Protein AF-0000000075262903 (afdb_homodimer)

Organism: NCBI:txid747725

InterPro domains:
  IPR012349 FMN-binding split barrel [G3DSA:2.30.110.10] (31-200)
  IPR055343 CREG-like, beta-barrel [PF13883] (30-196)

pLDDT: mean 86.08, std 22.13, range [27.5, 99.0]

Sequence (414 aa):
MKSLFFCILCHLLVAIAWCKNDQAHTLQSIEAAAKLTRKIVSDAGRGHILTLMDESVSKEFSGFPFGIMEYYSDKCTPNGNLLLFMSDLQMSARNMHKDSEKVAFTITALHDYNPGWNNHSTPVQQPRFTMFGRIERVPESKTEMAMDCFTKTHAEARPWKSFHDFNFYEFHVKGIYYVGGFGGLNYIGWIPLDLYQTAGFGRLVEQMKSLFFCILCHLLVAIAWCKNDQAHTLQSIEAAAKLTRKIVSDAGRGHILTLMDESVSKEFSGFPFGIMEYYSDKCTPNGNLLLFMSDLQMSARNMHKDSEKVAFTITALHDYNPGWNNHSTPVQQPRFTMFGRIERVPESKTEMAMDCFTKTHAEARPWKSFHDFNFYEFHVKGIYYVGGFGGLNYIGWIPLDLYQTAGFGRLVEQ

Foldseek 3Di:
DPPPPPPPPPPPPPPPPPPPPPPQPAVADLLNQLLVVLVQLQPPQKFKKKFAQPCVNPVVRGGPIDIDMFGWFCQPPLQSKTKGKDFCPDRSNVRCVVPQFWMKTKGFRPDDPDQDPVSDDDSLQAKIKMFTGGKDFDDPVCQVVSLVRSCVSPVVCNVVVVPPRITMMITDTDWMFMDGHDPSHDDGGIRDSVSNRCSSVVVVVVD/DPPPPPPPPPPPPPPPPPPPPPPLPAVADLLNQLLVVLVQLQPPQKFKKKFAQPCVNPVVRGGPIDIDMFGWFCQPPLQSKTKGKDFCPDRSNVRCVVPQFWMKTKGFRPDDPDQDPVRDDDSLQAKIKMFTGGKDFDDPVCQVVSLVRSCVSPVVCNVVVVPPRITMMITDTDWMFMDGHDPSHDDGGIRDSVSNRCSSVVVVVVD

Nearest PDB structures (foldseek):
  5bnc-assembly1_B  TM=9.104E-01  e=1.486E-12  Mycolicibacterium smegmatis MC2 155
  2arz-assembly1_A  TM=8.753E-01  e=5.102E-13  Pseudomonas aeruginosa PAO1
  1xhn-assembly2_C  TM=8.381E-01  e=2.967E-12  Homo sapiens
  2arz-assembly1_B  TM=9.063E-01  e=2.680E-11  Pseudomonas aeruginosa PAO1
  3dnh-assembly1_A  TM=8.665E-01  e=8.850E-11  Agrobacterium fabrum str. C58

Solvent-accessible surface area (backbone atoms only — not comparable to full-atom values): 22765 Å² total; per-residue (Å²): 138,85,80,75,79,76,76,77,75,76,77,78,76,75,75,74,74,74,73,71,74,75,63,76,78,31,73,37,47,71,65,58,49,24,34,49,50,47,50,44,57,67,72,55,41,46,34,26,43,23,17,41,35,35,53,93,80,33,69,90,48,42,70,22,31,39,44,44,79,42,62,34,20,50,76,80,27,75,59,65,28,36,38,32,75,43,41,60,82,38,69,60,45,51,19,27,73,76,40,32,71,41,28,20,40,24,38,64,54,86,59,86,82,50,77,36,96,78,72,64,63,55,78,73,42,26,43,34,33,28,34,34,24,30,52,43,75,52,54,77,92,47,43,68,62,50,49,56,34,36,32,73,70,40,58,85,52,61,71,50,72,77,40,86,53,46,45,47,30,37,36,44,72,65,38,35,46,37,36,38,29,56,72,66,59,21,41,65,44,75,48,58,53,69,53,41,32,54,39,45,55,61,60,61,69,72,100,133,86,75,80,80,77,78,78,76,77,78,77,76,76,76,74,72,74,73,71,75,77,63,74,79,30,73,38,48,72,66,56,49,25,37,48,49,46,50,44,56,68,71,54,39,48,33,26,44,23,18,40,35,34,54,92,80,35,67,91,49,42,71,22,32,40,44,45,78,40,64,34,20,52,76,80,27,76,59,64,28,36,38,32,76,44,41,58,82,38,67,62,45,51,19,28,73,75,40,34,71,41,28,20,39,23,39,63,56,88,62,87,80,48,76,36,95,79,72,63,64,54,78,74,42,25,42,33,33,28,34,32,24,30,51,42,75,51,56,76,92,46,44,69,62,49,49,55,34,36,32,72,68,39,58,86,51,60,71,49,73,78,40,86,52,47,44,46,31,38,37,45,71,65,40,34,45,38,36,37,29,54,72,65,59,21,40,68,45,74,48,58,53,69,54,40,30,54,38,47,57,61,60,61,69,72,97

Structure (mmCIF, N/CA/C/O backbone):
data_AF-0000000075262903-model_v1
#
loop_
_entity.id
_entity.type
_entity.pdbx_description
1 polymer 'CREG-like beta-barrel domain-containing protein'
#
loop_
_atom_site.group_PDB
_atom_site.id
_atom_site.type_symbol
_atom_site.label_atom_id
_atom_site.label_alt_id
_atom_site.label_comp_id
_atom_site.label_asym_id
_atom_site.label_entity_id
_atom_site.label_seq_id
_atom_site.pdbx_PDB_ins_code
_atom_site.Cartn_x
_atom_site.Cartn_y
_atom_site.Cartn_z
_atom_site.occupancy
_atom_site.B_iso_or_equiv
_atom_site.auth_seq_id
_atom_site.auth_comp_id
_atom_site.auth_asym_id
_atom_site.auth_atom_id
_atom_site.pdbx_PDB_model_num
ATOM 1 N N . MET A 1 1 ? -82.125 -0.453 -24.656 1 29.48 1 MET A N 1
ATOM 2 C CA . MET A 1 1 ? -80.812 -0.979 -24.969 1 29.48 1 MET A CA 1
ATOM 3 C C . MET A 1 1 ? -79.75 -0.294 -24.125 1 29.48 1 MET A C 1
ATOM 5 O O . MET A 1 1 ? -79.5 0.897 -24.297 1 29.48 1 MET A O 1
ATOM 9 N N . LYS A 1 2 ? -79.75 -0.652 -22.703 1 31.33 2 LYS A N 1
ATOM 10 C CA . LYS A 1 2 ? -79 -0.348 -21.5 1 31.33 2 LYS A CA 1
ATOM 11 C C . LYS A 1 2 ? -77.5 -0.664 -21.703 1 31.33 2 LYS A C 1
ATOM 13 O O . LYS A 1 2 ? -77.125 -1.822 -21.906 1 31.33 2 LYS A O 1
ATOM 18 N N . SER A 1 3 ? -76.75 0.171 -22.484 1 32.91 3 SER A N 1
ATOM 19 C CA . SER A 1 3 ? -75.312 0.147 -22.719 1 32.91 3 SER A CA 1
ATOM 20 C C . SER A 1 3 ? -74.562 0.141 -21.406 1 32.91 3 SER A C 1
ATOM 22 O O . SER A 1 3 ? -74.625 1.104 -20.641 1 32.91 3 SER A O 1
ATOM 24 N N . LEU A 1 4 ? -74.562 -0.992 -20.625 1 36.81 4 LEU A N 1
ATOM 25 C CA . LEU A 1 4 ? -73.812 -1.218 -19.406 1 36.81 4 LEU A CA 1
ATOM 26 C C . LEU A 1 4 ? -72.312 -1.029 -19.672 1 36.81 4 LEU A C 1
ATOM 28 O O . LEU A 1 4 ? -71.75 -1.665 -20.562 1 36.81 4 LEU A O 1
ATOM 32 N N . PHE A 1 5 ? -71.75 0.192 -19.453 1 35.88 5 PHE A N 1
ATOM 33 C CA . PHE A 1 5 ? -70.375 0.631 -19.438 1 35.88 5 PHE A CA 1
ATOM 34 C C . PHE A 1 5 ? -69.562 -0.211 -18.469 1 35.88 5 PHE A C 1
ATOM 36 O O . PHE A 1 5 ? -69.812 -0.212 -17.266 1 35.88 5 PHE A O 1
ATOM 43 N N . PHE A 1 6 ? -69.188 -1.488 -18.797 1 35.41 6 PHE A N 1
ATOM 44 C CA . PHE A 1 6 ? -68.25 -2.299 -18.016 1 35.41 6 PHE A CA 1
ATOM 45 C C . PHE A 1 6 ? -66.938 -1.593 -17.859 1 35.41 6 PHE A C 1
ATOM 47 O O . PHE A 1 6 ? -66.25 -1.292 -18.844 1 35.41 6 PHE A O 1
ATOM 54 N N . CYS A 1 7 ? -66.75 -0.661 -16.891 1 29.78 7 CYS A N 1
ATOM 55 C CA . CYS A 1 7 ? -65.5 -0.083 -16.484 1 29.78 7 CYS A CA 1
ATOM 56 C C . CYS A 1 7 ? -64.5 -1.173 -16.109 1 29.78 7 CYS A C 1
ATOM 58 O O . CYS A 1 7 ? -64.75 -1.945 -15.172 1 29.78 7 CYS A O 1
ATOM 60 N N . ILE A 1 8 ? -63.812 -1.767 -17.094 1 34.28 8 ILE A N 1
ATOM 61 C CA . ILE A 1 8 ? -62.688 -2.674 -16.891 1 34.28 8 ILE A CA 1
ATOM 62 C C . ILE A 1 8 ? -61.656 -2.004 -15.992 1 34.28 8 ILE A C 1
ATOM 64 O O . ILE A 1 8 ? -61.062 -0.979 -16.359 1 34.28 8 ILE A O 1
ATOM 68 N N . LEU A 1 9 ? -61.844 -1.936 -14.641 1 31.59 9 LEU A N 1
ATOM 69 C CA . LEU A 1 9 ? -60.812 -1.58 -13.664 1 31.59 9 LEU A CA 1
ATOM 70 C C . LEU A 1 9 ? -59.562 -2.428 -13.859 1 31.59 9 LEU A C 1
ATOM 72 O O . LEU A 1 9 ? -59.594 -3.646 -13.68 1 31.59 9 LEU A O 1
ATOM 76 N N . CYS A 1 10 ? -58.688 -2.115 -14.805 1 32.22 10 CYS A N 1
ATOM 77 C CA . CYS A 1 10 ? -57.344 -2.709 -14.93 1 32.22 10 CYS A CA 1
ATOM 78 C C . CYS A 1 10 ? -56.562 -2.592 -13.617 1 32.22 10 CYS A C 1
ATOM 80 O O . CYS A 1 10 ? -56.312 -1.484 -13.148 1 32.22 10 CYS A O 1
ATOM 82 N N . HIS A 1 11 ? -56.812 -3.469 -12.68 1 35.97 11 HIS A N 1
ATOM 83 C CA . HIS A 1 11 ? -55.938 -3.619 -11.531 1 35.97 11 HIS A CA 1
ATOM 84 C C . HIS A 1 11 ? -54.5 -3.723 -11.961 1 35.97 11 HIS A C 1
ATOM 86 O O . HIS A 1 11 ? -54.125 -4.633 -12.703 1 35.97 11 HIS A O 1
ATOM 92 N N . LEU A 1 12 ? -53.781 -2.578 -12.141 1 35.41 12 LEU A N 1
ATOM 93 C CA . LEU A 1 12 ? -52.344 -2.49 -12.242 1 35.41 12 LEU A CA 1
ATOM 94 C C . LEU A 1 12 ? -51.656 -3.24 -11.094 1 35.41 12 LEU A C 1
ATOM 96 O O . LEU A 1 12 ? -51.75 -2.824 -9.938 1 35.41 12 LEU A O 1
ATOM 100 N N . LEU A 1 13 ? -51.594 -4.547 -11.125 1 36 13 LEU A N 1
ATOM 101 C CA . LEU A 1 13 ? -50.719 -5.293 -10.219 1 36 13 LEU A CA 1
ATOM 102 C C . LEU A 1 13 ? -49.281 -4.793 -10.312 1 36 13 LEU A C 1
ATOM 104 O O . LEU A 1 13 ? -48.656 -4.91 -11.359 1 36 13 LEU A O 1
ATOM 108 N N . VAL A 1 14 ? -48.938 -3.703 -9.633 1 36.94 14 VAL A N 1
ATOM 109 C CA . VAL A 1 14 ? -47.562 -3.297 -9.406 1 36.94 14 VAL A CA 1
ATOM 110 C C . VAL A 1 14 ? -46.781 -4.457 -8.797 1 36.94 14 VAL A C 1
ATOM 112 O O . VAL A 1 14 ? -47.062 -4.879 -7.676 1 36.94 14 VAL A O 1
ATOM 115 N N . ALA A 1 15 ? -46.281 -5.41 -9.562 1 34.62 15 ALA A N 1
ATOM 116 C CA . ALA A 1 15 ? -45.25 -6.332 -9.102 1 34.62 15 ALA A CA 1
ATOM 117 C C . ALA A 1 15 ? -44.094 -5.574 -8.461 1 34.62 15 ALA A C 1
ATOM 119 O O . ALA A 1 15 ? -43.375 -4.836 -9.133 1 34.62 15 ALA A O 1
ATOM 120 N N . ILE A 1 16 ? -44.188 -5.191 -7.23 1 33.03 16 ILE A N 1
ATOM 121 C CA . ILE A 1 16 ? -43 -4.812 -6.492 1 33.03 16 ILE A CA 1
ATOM 122 C C . ILE A 1 16 ? -41.938 -5.914 -6.625 1 33.03 16 ILE A C 1
ATOM 124 O O . ILE A 1 16 ? -42.125 -7.027 -6.137 1 33.03 16 ILE A O 1
ATOM 128 N N . ALA A 1 17 ? -41.219 -5.969 -7.668 1 31.09 17 ALA A N 1
ATOM 129 C CA . ALA A 1 17 ? -39.969 -6.691 -7.684 1 31.09 17 ALA A CA 1
ATOM 130 C C . ALA A 1 17 ? -39.156 -6.402 -6.426 1 31.09 17 ALA A C 1
ATOM 132 O O . ALA A 1 17 ? -38.781 -5.254 -6.16 1 31.09 17 ALA A O 1
ATOM 133 N N . TRP A 1 18 ? -39.375 -7.152 -5.344 1 33.88 18 TRP A N 1
ATOM 134 C CA . TRP A 1 18 ? -38.375 -7.215 -4.27 1 33.88 18 TRP A CA 1
ATOM 135 C C . TRP A 1 18 ? -36.969 -7.316 -4.828 1 33.88 18 TRP A C 1
ATOM 137 O O . TRP A 1 18 ? -36.656 -8.258 -5.559 1 33.88 18 TRP A O 1
ATOM 147 N N . CYS A 1 19 ? -36.438 -6.297 -5.199 1 32.91 19 CYS A N 1
ATOM 148 C CA . CYS A 1 19 ? -34.969 -6.285 -5.359 1 32.91 19 CYS A CA 1
ATOM 149 C C . CYS A 1 19 ? -34.312 -7.047 -4.227 1 32.91 19 CYS A C 1
ATOM 151 O O . CYS A 1 19 ? -34.312 -6.602 -3.078 1 32.91 19 CYS A O 1
ATOM 153 N N . LYS A 1 20 ? -34.469 -8.367 -4.199 1 33.03 20 LYS A N 1
ATOM 154 C CA . LYS A 1 20 ? -33.531 -9.133 -3.365 1 33.03 20 LYS A CA 1
ATOM 155 C C . LYS A 1 20 ? -32.125 -8.562 -3.457 1 33.03 20 LYS A C 1
ATOM 157 O O . LYS A 1 20 ? -31.516 -8.602 -4.523 1 33.03 20 LYS A O 1
ATOM 162 N N . ASN A 1 21 ? -31.859 -7.453 -2.803 1 36.91 21 ASN A N 1
ATOM 163 C CA . ASN A 1 21 ? -30.469 -7.1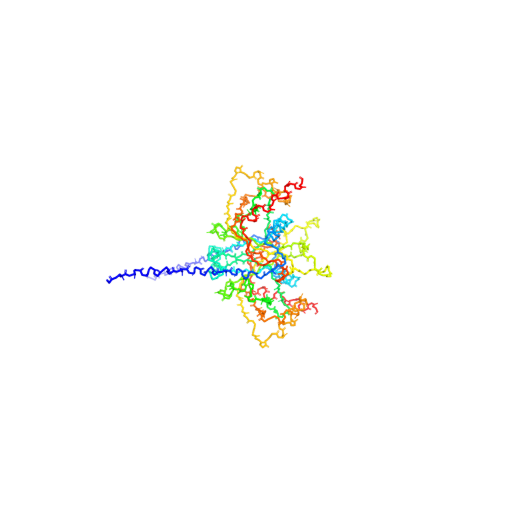95 -2.506 1 36.91 21 ASN A CA 1
ATOM 164 C C . ASN A 1 21 ? -29.734 -8.461 -2.07 1 36.91 21 ASN A C 1
ATOM 166 O O . ASN A 1 21 ? -29.953 -8.961 -0.965 1 36.91 21 ASN A O 1
ATOM 170 N N . ASP A 1 22 ? -29.609 -9.438 -2.803 1 37.97 22 ASP A N 1
ATOM 171 C CA . ASP A 1 22 ? -28.812 -10.648 -2.67 1 37.97 22 ASP A CA 1
ATOM 172 C C . ASP A 1 22 ? -27.484 -10.352 -1.968 1 37.97 22 ASP A C 1
ATOM 174 O O . ASP A 1 22 ? -26.438 -10.32 -2.605 1 37.97 22 ASP A O 1
ATOM 178 N N . GLN A 1 23 ? -27.406 -9.344 -1.104 1 43.94 23 GLN A N 1
ATOM 179 C CA . GLN A 1 23 ? -26.141 -9.281 -0.362 1 43.94 23 GLN A CA 1
ATOM 180 C C . GLN A 1 23 ? -25.891 -10.586 0.396 1 43.94 23 GLN A C 1
ATOM 182 O O . GLN A 1 23 ? -26.75 -11.047 1.145 1 43.94 23 GLN A O 1
ATOM 187 N N . ALA A 1 24 ? -25.141 -11.414 -0.047 1 45.09 24 ALA A N 1
ATOM 188 C CA . ALA A 1 24 ? -24.688 -12.602 0.682 1 45.09 24 ALA A CA 1
ATOM 189 C C . ALA A 1 24 ? -24.594 -12.312 2.178 1 45.09 24 ALA A C 1
ATOM 191 O O . ALA A 1 24 ? -24.094 -11.258 2.586 1 45.09 24 ALA A O 1
ATOM 192 N N . HIS A 1 25 ? -25.469 -12.758 3.01 1 55.56 25 HIS A N 1
ATOM 193 C CA . HIS A 1 25 ? -25.547 -12.625 4.461 1 55.56 25 HIS A CA 1
ATOM 194 C C . HIS A 1 25 ? -24.188 -12.859 5.105 1 55.56 25 HIS A C 1
ATOM 196 O O . HIS A 1 25 ? -23.719 -14 5.184 1 55.56 25 HIS A O 1
ATOM 202 N N . THR A 1 26 ? -23.172 -11.906 4.934 1 65.19 26 THR A N 1
ATOM 203 C CA . THR A 1 26 ? -21.969 -12 5.754 1 65.19 26 THR A CA 1
ATOM 204 C C . THR A 1 26 ? -22.312 -11.836 7.23 1 65.19 26 THR A C 1
ATOM 206 O O . THR A 1 26 ? -23.328 -11.219 7.578 1 65.19 26 THR A O 1
ATOM 209 N N . LEU A 1 27 ? -21.641 -12.57 8.016 1 78.81 27 LEU A N 1
ATOM 210 C CA . LEU A 1 27 ? -21.859 -12.523 9.453 1 78.81 27 LEU A CA 1
ATOM 211 C C . LEU A 1 27 ? -21.562 -11.125 10 1 78.81 27 LEU A C 1
ATOM 213 O O . LEU A 1 27 ? -22.297 -10.633 10.867 1 78.81 27 LEU A O 1
ATOM 217 N N . GLN A 1 28 ? -20.672 -10.43 9.406 1 88.69 28 GLN A N 1
ATOM 218 C CA . GLN A 1 28 ? -20.344 -9.078 9.852 1 88.69 28 GLN A CA 1
ATOM 219 C C . GLN A 1 28 ? -21.234 -8.039 9.156 1 88.69 28 GLN A C 1
ATOM 221 O O . GLN A 1 28 ? -21.281 -7.977 7.926 1 88.69 28 GLN A O 1
ATOM 226 N N . SER A 1 29 ? -21.906 -7.188 9.922 1 93.31 29 SER A N 1
ATOM 227 C CA . SER A 1 29 ? -22.75 -6.133 9.359 1 93.31 29 SER A CA 1
ATOM 228 C C . SER A 1 29 ? -21.906 -4.996 8.789 1 93.31 29 SER A C 1
ATOM 230 O O . SER A 1 29 ? -20.734 -4.848 9.148 1 93.31 29 SER A O 1
ATOM 232 N N . ILE A 1 30 ? -22.516 -4.23 7.941 1 96.12 30 ILE A N 1
ATOM 233 C CA . ILE A 1 30 ? -21.844 -3.088 7.348 1 96.12 30 ILE A CA 1
ATOM 234 C C . ILE A 1 30 ? -21.516 -2.057 8.43 1 96.12 30 ILE A C 1
ATOM 236 O O . ILE A 1 30 ? -20.484 -1.397 8.375 1 96.12 30 ILE A O 1
ATOM 240 N N . GLU A 1 31 ? -22.328 -1.933 9.453 1 96 31 GLU A N 1
ATOM 241 C CA . GLU A 1 31 ? -22.094 -1.027 10.578 1 96 31 GLU A CA 1
ATOM 242 C C . GLU A 1 31 ? -20.875 -1.464 11.391 1 96 31 GLU A C 1
ATOM 244 O O . GLU A 1 31 ? -20.062 -0.632 11.797 1 96 31 GLU A O 1
ATOM 249 N N . ALA A 1 32 ? -20.828 -2.752 11.625 1 94.75 32 ALA A N 1
ATOM 250 C CA . ALA A 1 32 ? -19.688 -3.291 12.344 1 94.75 32 ALA A CA 1
ATOM 251 C C . ALA A 1 32 ? -18.391 -3.086 11.555 1 94.75 32 ALA A C 1
ATOM 253 O O . ALA A 1 32 ? -17.359 -2.75 12.133 1 94.75 32 ALA A O 1
ATOM 254 N N . ALA A 1 33 ? -18.5 -3.24 10.234 1 96.75 33 ALA A N 1
ATOM 255 C CA . ALA A 1 33 ? -17.344 -3.012 9.367 1 96.75 33 ALA A CA 1
ATOM 256 C C . ALA A 1 33 ? -16.891 -1.554 9.422 1 96.75 33 ALA A C 1
ATOM 258 O O . ALA A 1 33 ? -15.695 -1.269 9.492 1 96.75 33 ALA A O 1
ATOM 259 N N . ALA A 1 34 ? -17.844 -0.645 9.414 1 97.88 34 ALA A N 1
ATOM 260 C CA . ALA A 1 34 ? -17.547 0.781 9.477 1 97.88 34 ALA A CA 1
ATOM 261 C C . ALA A 1 34 ? -16.859 1.137 10.789 1 97.88 34 ALA A C 1
ATOM 263 O O . ALA A 1 34 ? -15.859 1.862 10.805 1 97.88 34 ALA A O 1
ATOM 264 N N . LYS A 1 35 ? -17.359 0.609 11.875 1 96.94 35 LYS A N 1
ATOM 265 C CA . LYS A 1 35 ? -16.766 0.866 13.188 1 96.94 35 LYS A CA 1
ATOM 266 C C . LYS A 1 35 ? -15.359 0.307 13.273 1 96.94 35 LYS A C 1
ATOM 268 O O . LYS A 1 35 ? -14.453 0.964 13.805 1 96.94 35 LYS A O 1
ATOM 273 N N . LEU A 1 36 ? -15.195 -0.887 12.758 1 96.56 36 LEU A N 1
ATOM 274 C CA . LEU A 1 36 ? -13.875 -1.505 12.781 1 96.56 36 LEU A CA 1
ATOM 275 C C . LEU A 1 36 ? -12.898 -0.738 11.891 1 96.56 36 LEU A C 1
ATOM 277 O O . LEU A 1 36 ? -11.727 -0.583 12.242 1 96.56 36 LEU A O 1
ATOM 281 N N . THR A 1 37 ? -13.398 -0.213 10.758 1 98.12 37 THR A N 1
ATOM 282 C CA . THR A 1 37 ? -12.57 0.605 9.883 1 98.12 37 THR A CA 1
ATOM 283 C C . THR A 1 37 ? -12.023 1.817 10.625 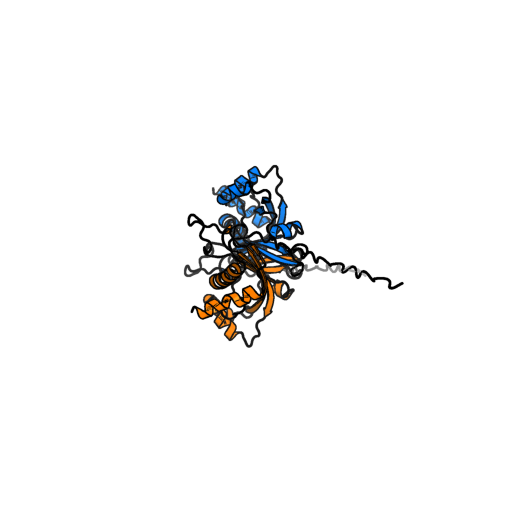1 98.12 37 THR A C 1
ATOM 285 O O . THR A 1 37 ? -10.82 2.084 10.594 1 98.12 37 THR A O 1
ATOM 288 N N . ARG A 1 38 ? -12.867 2.525 11.359 1 98.25 38 ARG A N 1
ATOM 289 C CA . ARG A 1 38 ? -12.445 3.699 12.117 1 98.25 38 ARG A CA 1
ATOM 290 C C . ARG A 1 38 ? -11.438 3.32 13.195 1 98.25 38 ARG A C 1
ATOM 292 O O . ARG A 1 38 ? -10.469 4.043 13.43 1 98.25 38 ARG A O 1
ATOM 299 N N . LYS A 1 39 ? -11.688 2.191 13.812 1 97.31 39 LYS A N 1
ATOM 300 C CA . LYS A 1 39 ? -10.773 1.723 14.852 1 97.31 39 LYS A CA 1
ATOM 301 C C . LYS A 1 39 ? -9.391 1.423 14.281 1 97.31 39 LYS A C 1
ATOM 303 O O . LYS A 1 39 ? -8.375 1.821 14.852 1 97.31 39 LYS A O 1
ATOM 308 N N . ILE A 1 40 ? -9.367 0.78 13.141 1 97.94 40 ILE A N 1
ATOM 309 C CA . ILE A 1 40 ? -8.102 0.409 12.508 1 97.94 40 ILE A CA 1
ATOM 310 C C . ILE A 1 40 ? -7.367 1.667 12.047 1 97.94 40 ILE A C 1
ATOM 312 O O . ILE A 1 40 ? -6.148 1.774 12.219 1 97.94 40 ILE A O 1
ATOM 316 N N . VAL A 1 41 ? -8.117 2.637 11.5 1 98.5 41 VAL A N 1
ATOM 317 C CA . VAL A 1 41 ? -7.527 3.912 11.109 1 98.5 41 VAL A CA 1
ATOM 318 C C . VAL A 1 41 ? -6.867 4.566 12.32 1 98.5 41 VAL A C 1
ATOM 320 O O . VAL A 1 41 ? -5.727 5.031 12.242 1 98.5 41 VAL A O 1
ATOM 323 N N . SER A 1 42 ? -7.516 4.539 13.391 1 97.5 42 SER A N 1
ATOM 324 C CA . SER A 1 42 ? -7.016 5.195 14.594 1 97.5 42 SER A CA 1
ATOM 325 C C . SER A 1 42 ? -5.812 4.453 15.172 1 97.5 42 SER A C 1
ATOM 327 O O . SER A 1 42 ? -4.879 5.074 15.68 1 97.5 42 SER A O 1
ATOM 329 N N . ASP A 1 43 ? -5.75 3.143 15.062 1 97.19 43 ASP A N 1
ATOM 330 C CA . ASP A 1 43 ? -4.719 2.309 15.672 1 97.19 43 ASP A CA 1
ATOM 331 C C . ASP A 1 43 ? -3.441 2.312 14.836 1 97.19 43 ASP A C 1
ATOM 333 O O . ASP A 1 43 ? -2.34 2.188 15.375 1 97.19 43 ASP A O 1
ATOM 337 N N . ALA A 1 44 ? -3.539 2.445 13.5 1 97.75 44 ALA A N 1
ATOM 338 C CA . ALA A 1 44 ? -2.41 2.164 12.625 1 97.75 44 ALA A CA 1
ATOM 339 C C . ALA A 1 44 ? -1.486 3.375 12.508 1 97.75 44 ALA A C 1
ATOM 341 O O . ALA A 1 44 ? -0.269 3.252 12.664 1 97.75 44 ALA A O 1
ATOM 342 N N . GLY A 1 45 ? -2.064 4.547 12.156 1 98.38 45 GLY A N 1
ATOM 343 C CA . GLY A 1 45 ? -1.28 5.762 12.008 1 98.38 45 GLY A CA 1
ATOM 344 C C . GLY A 1 45 ? -0.429 5.773 10.75 1 98.38 45 GLY A C 1
ATOM 345 O O . GLY A 1 45 ? 0.374 6.688 10.547 1 98.38 45 GLY A O 1
ATOM 346 N N . ARG A 1 46 ? -0.459 4.742 9.992 1 98.75 46 ARG A N 1
ATOM 347 C CA . ARG A 1 46 ? 0.255 4.648 8.727 1 98.75 46 ARG A CA 1
ATOM 348 C C . ARG A 1 46 ? -0.487 3.744 7.742 1 98.75 46 ARG A C 1
ATOM 350 O O . ARG A 1 46 ? -1.33 2.941 8.148 1 98.75 46 ARG A O 1
ATOM 357 N N . GLY A 1 47 ? -0.302 3.887 6.547 1 98.88 47 GLY A N 1
ATOM 358 C CA . GLY A 1 47 ? -0.75 3.115 5.398 1 98.88 47 GLY A CA 1
ATOM 359 C C . GLY A 1 47 ? 0.056 3.393 4.145 1 98.88 47 GLY A C 1
ATOM 360 O O . GLY A 1 47 ? 1.284 3.492 4.199 1 98.88 47 GLY A O 1
ATOM 361 N N . HIS A 1 48 ? -0.616 3.381 3.029 1 98.94 48 HIS A N 1
ATOM 362 C CA . HIS A 1 48 ? 0.03 3.697 1.76 1 98.94 48 HIS A CA 1
ATOM 363 C C . HIS A 1 48 ? -0.778 4.719 0.968 1 98.94 48 HIS A C 1
ATOM 365 O O . HIS A 1 48 ? -1.954 4.496 0.674 1 98.94 48 HIS A O 1
ATOM 371 N N . ILE A 1 49 ? -0.137 5.836 0.661 1 98.94 49 ILE A N 1
ATOM 372 C CA . ILE A 1 49 ? -0.767 6.805 -0.228 1 98.94 49 ILE A CA 1
ATOM 373 C C . ILE A 1 49 ? -0.678 6.316 -1.672 1 98.94 49 ILE A C 1
ATOM 375 O O . ILE A 1 49 ? 0.348 5.773 -2.088 1 98.94 49 ILE A O 1
ATOM 379 N N . LEU A 1 50 ? -1.758 6.461 -2.398 1 98.94 50 LEU A N 1
ATOM 380 C CA . LEU A 1 50 ? -1.854 6.039 -3.791 1 98.94 50 LEU A CA 1
ATOM 381 C C . LEU A 1 50 ? -2.133 7.23 -4.703 1 98.94 50 LEU A C 1
ATOM 383 O O . LEU A 1 50 ? -3.098 7.969 -4.488 1 98.94 50 LEU A O 1
ATOM 387 N N . THR A 1 51 ? -1.278 7.414 -5.645 1 98.94 51 THR A N 1
ATOM 388 C CA . THR A 1 51 ? -1.402 8.5 -6.605 1 98.94 51 THR A CA 1
ATOM 389 C C . THR A 1 51 ? -1.191 7.996 -8.031 1 98.94 51 THR A C 1
ATOM 391 O O . THR A 1 51 ? -0.985 6.801 -8.242 1 98.94 51 THR A O 1
ATOM 394 N N . LEU A 1 52 ? -1.391 8.867 -8.992 1 98.75 52 LEU A N 1
ATOM 395 C CA . LEU A 1 52 ? -1.14 8.555 -10.391 1 98.75 52 LEU A CA 1
ATOM 396 C C . LEU A 1 52 ? 0.163 9.188 -10.867 1 98.75 52 LEU A C 1
ATOM 398 O O . LEU A 1 52 ? 0.387 10.383 -10.664 1 98.75 52 LEU A O 1
ATOM 402 N N . MET A 1 53 ? 0.995 8.32 -11.469 1 98.56 53 MET A N 1
ATOM 403 C CA . MET A 1 53 ? 2.258 8.828 -11.992 1 98.56 53 MET A CA 1
ATOM 404 C C . MET A 1 53 ? 2.014 9.906 -13.055 1 98.56 53 MET A C 1
ATOM 406 O O . MET A 1 53 ? 1.248 9.688 -13.992 1 98.56 53 MET A O 1
ATOM 410 N N . ASP A 1 54 ? 2.705 10.953 -12.836 1 96.56 54 ASP A N 1
ATOM 411 C CA . ASP A 1 54 ? 2.586 12.055 -13.781 1 96.56 54 ASP A CA 1
ATOM 412 C C . ASP A 1 54 ? 3.688 11.992 -14.836 1 96.56 54 ASP A C 1
ATOM 414 O O . ASP A 1 54 ? 4.812 11.586 -14.539 1 96.56 54 ASP A O 1
ATOM 418 N N . GLU A 1 55 ? 3.336 12.516 -16.016 1 95.62 55 GLU A N 1
ATOM 419 C CA . GLU A 1 55 ? 4.281 12.484 -17.125 1 95.62 55 GLU A CA 1
ATOM 420 C C . GLU A 1 55 ? 5.527 13.312 -16.812 1 95.62 55 GLU A C 1
ATOM 422 O O . GLU A 1 55 ? 6.633 12.961 -17.219 1 95.62 55 GLU A O 1
ATOM 427 N N . SER A 1 56 ? 5.383 14.375 -16.047 1 93.38 56 SER A N 1
ATOM 428 C CA . SER A 1 56 ? 6.5 15.25 -15.711 1 93.38 56 SER A CA 1
ATOM 429 C C . SER A 1 56 ? 7.469 14.562 -14.758 1 93.38 56 SER A C 1
ATOM 431 O O . SER A 1 56 ? 8.633 14.953 -14.656 1 93.38 56 SER A O 1
ATOM 433 N N . VAL A 1 57 ? 7.004 13.531 -14.07 1 90.62 57 VAL A N 1
ATOM 434 C CA . VAL A 1 57 ? 7.828 12.797 -13.117 1 90.62 57 VAL A CA 1
ATOM 435 C C . VAL A 1 57 ? 8.523 11.633 -13.82 1 90.62 57 VAL A C 1
ATOM 437 O O . VAL A 1 57 ? 9.711 11.391 -13.609 1 90.62 57 VAL A O 1
ATOM 440 N N . SER A 1 58 ? 7.801 10.961 -14.602 1 94.75 58 SER A N 1
ATOM 441 C CA . SER A 1 58 ? 8.305 9.867 -15.43 1 94.75 58 SER A CA 1
ATOM 442 C C . SER A 1 58 ? 7.457 9.688 -16.688 1 94.75 58 SER A C 1
ATOM 444 O O . SER A 1 58 ? 6.266 9.383 -16.594 1 94.75 58 SER A O 1
ATOM 446 N N . LYS A 1 59 ? 8.125 9.852 -17.828 1 96.19 59 LYS A N 1
ATOM 447 C CA . LYS A 1 59 ? 7.41 9.617 -19.078 1 96.19 59 LYS A CA 1
ATOM 448 C C . LYS A 1 59 ? 7.055 8.148 -19.25 1 96.19 59 LYS A C 1
ATOM 450 O O . LYS A 1 59 ? 5.945 7.812 -19.672 1 96.19 59 LYS A O 1
ATOM 455 N N . GLU A 1 60 ? 7.941 7.301 -18.875 1 97.12 60 GLU A N 1
ATOM 456 C CA . GLU A 1 60 ? 7.809 5.859 -19.062 1 97.12 60 GLU A CA 1
ATOM 457 C C . GLU A 1 60 ? 6.641 5.301 -18.266 1 97.12 60 GLU A C 1
ATOM 459 O O . GLU A 1 60 ? 5.926 4.414 -18.734 1 97.12 60 GLU A O 1
ATOM 464 N N . PHE A 1 61 ? 6.383 5.871 -17.109 1 98.19 61 PHE A N 1
ATOM 465 C CA . PHE A 1 61 ? 5.395 5.258 -16.234 1 98.19 61 PHE A CA 1
ATOM 466 C C . PHE A 1 61 ? 4.199 6.184 -16.031 1 98.19 61 PHE A C 1
ATOM 468 O O . PHE A 1 61 ? 3.436 6.02 -15.07 1 98.19 61 PHE A O 1
ATOM 475 N N . SER A 1 62 ? 4.082 7.141 -16.969 1 98 62 SER A N 1
ATOM 476 C CA . SER A 1 62 ? 2.926 8.023 -16.906 1 98 62 SER A CA 1
ATOM 477 C C . SER A 1 62 ? 1.624 7.234 -16.859 1 98 62 SER A C 1
ATOM 479 O O . SER A 1 62 ? 1.449 6.277 -17.625 1 98 62 SER A O 1
ATOM 481 N N . GLY A 1 63 ? 0.812 7.574 -15.922 1 97.56 63 GLY A N 1
ATOM 482 C CA . GLY A 1 63 ? -0.505 6.961 -15.852 1 97.56 63 GLY A CA 1
ATOM 483 C C . GLY A 1 63 ? -0.543 5.727 -14.977 1 97.56 63 GLY A C 1
ATOM 484 O O . GLY A 1 63 ? -1.62 5.215 -14.656 1 97.56 63 GLY A O 1
ATOM 485 N N . PHE A 1 64 ? 0.587 5.191 -14.578 1 98.75 64 PHE A N 1
ATOM 486 C CA . PHE A 1 64 ? 0.629 4.062 -13.656 1 98.75 64 PHE A CA 1
ATOM 487 C C . PHE A 1 64 ? 0.134 4.473 -12.273 1 98.75 64 PHE A C 1
ATOM 489 O O . PHE A 1 64 ? 0.277 5.633 -11.875 1 98.75 64 PHE A O 1
ATOM 496 N N . PRO A 1 65 ? -0.503 3.547 -11.547 1 98.88 65 PRO A N 1
ATOM 497 C CA . PRO A 1 65 ? -0.672 3.814 -10.117 1 98.88 65 PRO A CA 1
ATOM 498 C C . PRO A 1 65 ? 0.646 3.762 -9.352 1 98.88 65 PRO A C 1
ATOM 500 O O . PRO A 1 65 ? 1.517 2.945 -9.664 1 98.88 65 PRO A O 1
ATOM 503 N N . PHE A 1 66 ? 0.827 4.668 -8.477 1 98.94 66 PHE A N 1
ATOM 504 C CA . PHE A 1 66 ? 1.956 4.715 -7.559 1 98.94 66 PHE A CA 1
ATOM 505 C C . PHE A 1 66 ? 1.479 4.645 -6.109 1 98.94 66 PHE A C 1
ATOM 507 O O . PHE A 1 66 ? 0.476 5.266 -5.754 1 98.94 66 PHE A O 1
ATOM 514 N N . GLY A 1 67 ? 2.141 3.844 -5.301 1 98.94 67 GLY A N 1
ATOM 515 C CA . GLY A 1 67 ? 1.837 3.764 -3.879 1 98.94 67 GLY A CA 1
ATOM 516 C C . GLY A 1 67 ? 3.076 3.637 -3.012 1 98.94 67 GLY A C 1
ATOM 517 O O . GLY A 1 67 ? 4.035 2.957 -3.385 1 98.94 67 GLY A O 1
ATOM 518 N N . ILE A 1 68 ? 3.045 4.223 -1.871 1 98.94 68 ILE A N 1
ATOM 519 C CA . ILE A 1 68 ? 4.176 4.113 -0.953 1 98.94 68 ILE A CA 1
ATOM 520 C C . ILE A 1 68 ? 3.697 4.336 0.48 1 98.94 68 ILE A C 1
ATOM 522 O O . ILE A 1 68 ? 2.715 5.043 0.711 1 98.94 68 ILE A O 1
ATOM 526 N N . MET A 1 69 ? 4.367 3.709 1.433 1 98.81 69 MET A N 1
ATOM 527 C CA . MET A 1 69 ? 3.994 3.861 2.836 1 98.81 69 MET A CA 1
ATOM 528 C C . MET A 1 69 ? 4.105 5.316 3.273 1 98.81 69 MET A C 1
ATOM 530 O O . MET A 1 69 ? 5.066 6.004 2.928 1 98.81 69 MET A O 1
ATOM 534 N N . GLU A 1 70 ? 3.17 5.82 3.998 1 98.75 70 GLU A N 1
ATOM 535 C CA . GLU A 1 70 ? 3.084 7.195 4.477 1 98.75 70 GLU A CA 1
ATOM 536 C C . GLU A 1 70 ? 2.406 7.262 5.844 1 98.75 70 GLU A C 1
ATOM 538 O O . GLU A 1 70 ? 1.486 6.492 6.125 1 98.75 70 GLU A O 1
ATOM 543 N N . TYR A 1 71 ? 2.871 8.195 6.652 1 98.69 71 TYR A N 1
ATOM 544 C CA . TYR A 1 71 ? 2.238 8.469 7.938 1 98.69 71 TYR A CA 1
ATOM 545 C C . TYR A 1 71 ? 0.985 9.32 7.762 1 98.69 71 TYR A C 1
ATOM 547 O O . TYR A 1 71 ? 0.922 10.164 6.863 1 98.69 71 TYR A O 1
ATOM 555 N N . TYR A 1 72 ? 0.029 9.078 8.664 1 98.88 72 TYR A N 1
ATOM 556 C CA . TYR A 1 72 ? -1.109 9.977 8.828 1 98.88 72 TYR A CA 1
ATOM 557 C C . TYR A 1 72 ? -1.504 10.094 10.297 1 98.88 72 TYR A C 1
ATOM 559 O O . TYR A 1 72 ? -1.074 9.289 11.125 1 98.88 72 TYR A O 1
ATOM 567 N N . SER A 1 73 ? -2.197 11.125 10.594 1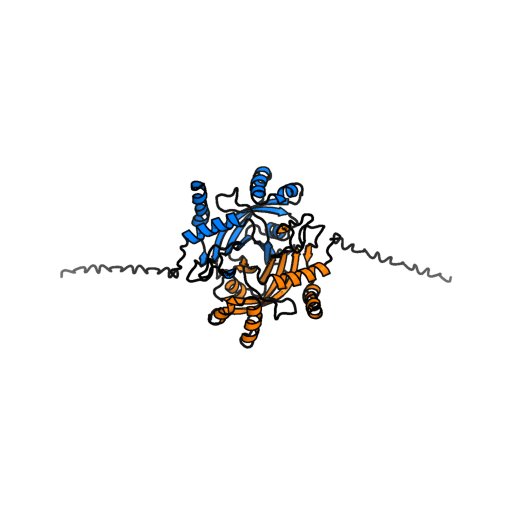 98.75 73 SER A N 1
ATOM 568 C CA . SER A 1 73 ? -2.891 11.234 11.875 1 98.75 73 SER A CA 1
ATOM 569 C C . SER A 1 73 ? -4.379 11.5 11.68 1 98.75 73 SER A C 1
ATOM 571 O O . SER A 1 73 ? -4.766 12.227 10.758 1 98.75 73 SER A O 1
ATOM 573 N N . ASP A 1 74 ? -5.137 10.859 12.492 1 97.88 74 ASP A N 1
ATOM 574 C CA . ASP A 1 74 ? -6.57 11.133 12.461 1 97.88 74 ASP A CA 1
ATOM 575 C C . ASP A 1 74 ? -7.016 11.859 13.727 1 97.88 74 ASP A C 1
ATOM 577 O O . ASP A 1 74 ? -8.211 11.93 14.023 1 97.88 74 ASP A O 1
ATOM 581 N N . LYS A 1 75 ? -6.086 12.359 14.484 1 96 75 LYS A N 1
ATOM 582 C CA . LYS A 1 75 ? -6.379 12.898 15.812 1 96 75 LYS A CA 1
ATOM 583 C C . LYS A 1 75 ? -7.117 14.227 15.711 1 96 75 LYS A C 1
ATOM 585 O O . LYS A 1 75 ? -7.781 14.648 16.672 1 96 75 LYS A O 1
ATOM 590 N N . CYS A 1 76 ? -7.133 14.945 14.633 1 93.19 76 CYS A N 1
ATOM 591 C CA . CYS A 1 76 ? -7.852 16.203 14.508 1 93.19 76 CYS A CA 1
ATOM 592 C C . CYS A 1 76 ? -8.82 16.172 13.336 1 93.19 76 CYS A C 1
ATOM 594 O O . CYS A 1 76 ? -9.188 17.203 12.797 1 93.19 76 CYS A O 1
ATOM 596 N N . THR A 1 77 ? -9.188 15.039 12.914 1 94.94 77 THR A N 1
ATOM 597 C CA . THR A 1 77 ? -10.148 14.852 11.836 1 94.94 77 THR A CA 1
ATOM 598 C C . THR A 1 77 ? -11.273 13.914 12.258 1 94.94 77 THR A C 1
ATOM 600 O O . THR A 1 77 ? -11.32 12.758 11.836 1 94.94 77 THR A O 1
ATOM 603 N N . PRO A 1 78 ? -12.219 14.406 13.055 1 94.12 78 PRO A N 1
ATOM 604 C CA . PRO A 1 78 ? -13.266 13.555 13.617 1 94.12 78 PRO A CA 1
ATOM 605 C C . PRO A 1 78 ? -14.125 12.891 12.547 1 94.12 78 PRO A C 1
ATOM 607 O O . PRO A 1 78 ? -14.789 11.883 12.812 1 94.12 78 PRO A O 1
ATOM 610 N N . ASN A 1 79 ? -14.148 13.461 11.359 1 96.31 79 ASN A N 1
ATOM 611 C CA . ASN A 1 79 ? -14.953 12.891 10.281 1 96.31 79 ASN A CA 1
ATOM 612 C C . ASN A 1 79 ? -14.227 11.742 9.594 1 96.31 79 ASN A C 1
ATOM 614 O O . ASN A 1 79 ? -14.75 11.156 8.641 1 96.31 79 ASN A O 1
ATOM 618 N N . GLY A 1 80 ? -13.023 11.414 9.938 1 97.75 80 GLY A N 1
ATOM 619 C CA . GLY A 1 80 ? -12.32 10.25 9.406 1 97.75 80 GLY A CA 1
ATOM 620 C C . GLY A 1 80 ? -11.352 10.602 8.297 1 97.75 80 GLY A C 1
ATOM 621 O O . GLY A 1 80 ? -10.695 9.719 7.734 1 97.75 80 GLY A O 1
ATOM 622 N N . ASN A 1 81 ? -11.258 11.922 7.984 1 98.69 81 ASN A N 1
ATOM 623 C CA . ASN A 1 81 ? -10.195 12.344 7.078 1 98.69 81 ASN A CA 1
ATOM 624 C C . ASN A 1 81 ? -8.812 12.062 7.672 1 98.69 81 ASN A C 1
ATOM 626 O O . ASN A 1 81 ? -8.688 11.781 8.867 1 98.69 81 ASN A O 1
ATOM 630 N N . LEU A 1 82 ? -7.82 12.125 6.836 1 98.88 82 LEU A N 1
ATOM 631 C CA . LEU A 1 82 ? -6.457 11.867 7.281 1 98.88 82 LEU A CA 1
ATOM 632 C C . LEU A 1 82 ? -5.59 13.109 7.129 1 98.88 82 LEU A C 1
ATOM 634 O O . LEU A 1 82 ? -5.621 13.773 6.086 1 98.88 82 LEU A O 1
ATOM 638 N N . LEU A 1 83 ? -4.863 13.438 8.188 1 98.94 83 LEU A N 1
ATOM 639 C CA . LEU A 1 83 ? -3.844 14.484 8.141 1 98.94 83 LEU A CA 1
ATOM 640 C C . LEU A 1 83 ? -2.479 13.898 7.801 1 98.94 83 LEU A C 1
ATOM 642 O O . LEU A 1 83 ? -2.004 12.984 8.477 1 98.94 83 LEU A O 1
ATOM 646 N N . LEU A 1 84 ? -1.883 14.398 6.742 1 98.81 84 LEU A N 1
ATOM 647 C CA . LEU A 1 84 ? -0.57 13.953 6.297 1 98.81 84 LEU A CA 1
ATOM 648 C C . LEU A 1 84 ? 0.457 15.07 6.406 1 98.81 84 LEU A C 1
ATOM 650 O O . LEU A 1 84 ? 0.096 16.25 6.418 1 98.81 84 LEU A O 1
ATOM 654 N N . PHE A 1 85 ? 1.722 14.75 6.551 1 98.81 85 PHE A N 1
ATOM 655 C CA . PHE A 1 85 ? 2.867 15.648 6.59 1 98.81 85 PHE A CA 1
ATOM 656 C C . PHE A 1 85 ? 3.959 15.172 5.637 1 98.81 85 PHE A C 1
ATOM 658 O O . PHE A 1 85 ? 4.719 14.258 5.961 1 98.81 85 PHE A O 1
ATOM 665 N N . MET A 1 86 ? 3.98 15.805 4.441 1 97.75 86 MET A N 1
ATOM 666 C CA . MET A 1 86 ? 4.797 15.25 3.361 1 97.75 86 MET A CA 1
ATOM 667 C C . MET A 1 86 ? 5.73 16.312 2.787 1 97.75 86 MET A C 1
ATOM 669 O O . MET A 1 86 ? 5.395 17.5 2.777 1 97.75 86 MET A O 1
ATOM 673 N N . SER A 1 87 ? 6.891 15.828 2.328 1 96.88 87 SER A N 1
ATOM 674 C CA . SER A 1 87 ? 7.812 16.672 1.577 1 96.88 87 SER A CA 1
ATOM 675 C C . SER A 1 87 ? 7.379 16.812 0.122 1 96.88 87 SER A C 1
ATOM 677 O O . SER A 1 87 ? 6.996 15.82 -0.513 1 96.88 87 SER A O 1
ATOM 679 N N . ASP A 1 88 ? 7.523 17.969 -0.421 1 95.5 88 ASP A N 1
ATOM 680 C CA . ASP A 1 88 ? 7.223 18.219 -1.826 1 95.5 88 ASP A CA 1
ATOM 681 C C . ASP A 1 88 ? 8.156 17.438 -2.74 1 95.5 88 ASP A C 1
ATOM 683 O O . ASP A 1 88 ? 7.902 17.312 -3.939 1 95.5 88 ASP A O 1
ATOM 687 N N . LEU A 1 89 ? 9.188 16.875 -2.148 1 94.81 89 LEU A N 1
ATOM 688 C CA . LEU A 1 89 ? 10.18 16.141 -2.932 1 94.81 89 LEU A CA 1
ATOM 689 C C . LEU A 1 89 ? 9.734 14.688 -3.145 1 94.81 89 LEU A C 1
ATOM 691 O O . LEU A 1 89 ? 10.25 14 -4.027 1 94.81 89 LEU A O 1
ATOM 695 N N . GLN A 1 90 ? 8.812 14.258 -2.322 1 96.81 90 GLN A N 1
ATOM 696 C CA . GLN A 1 90 ? 8.336 12.883 -2.418 1 96.81 90 GLN A CA 1
ATOM 697 C C . GLN A 1 90 ? 7.582 12.656 -3.725 1 96.81 90 GLN A C 1
ATOM 699 O O . GLN A 1 90 ? 6.812 13.508 -4.16 1 96.81 90 GLN A O 1
ATOM 704 N N . MET A 1 91 ? 7.797 11.508 -4.32 1 97.31 91 MET A N 1
ATOM 705 C CA . MET A 1 91 ? 7.113 11.148 -5.559 1 97.31 91 MET A CA 1
ATOM 706 C C . MET A 1 91 ? 5.602 11.281 -5.406 1 97.31 91 MET A C 1
ATOM 708 O O . MET A 1 91 ? 4.926 11.805 -6.293 1 97.31 91 MET A O 1
ATOM 712 N N . SER A 1 92 ? 5.023 10.805 -4.309 1 98.06 92 SER A N 1
ATOM 713 C CA . SER A 1 92 ? 3.586 10.883 -4.074 1 98.06 92 SER A CA 1
ATOM 714 C C . SER A 1 92 ? 3.1 12.328 -4.09 1 98.06 92 SER A C 1
ATOM 716 O O . SER A 1 92 ? 2.041 12.625 -4.645 1 98.06 92 SER A O 1
ATOM 718 N N . ALA A 1 93 ? 3.867 13.203 -3.467 1 97.69 93 ALA A N 1
ATOM 719 C CA . ALA A 1 93 ? 3.498 14.617 -3.436 1 97.69 93 ALA A CA 1
ATOM 720 C C . ALA A 1 93 ? 3.564 15.234 -4.828 1 97.69 93 ALA A C 1
ATOM 722 O O . ALA A 1 93 ? 2.66 15.969 -5.234 1 97.69 93 ALA A O 1
ATOM 723 N N . ARG A 1 94 ? 4.609 14.906 -5.531 1 97.19 94 ARG A N 1
ATOM 724 C CA . ARG A 1 94 ? 4.742 15.414 -6.891 1 97.19 94 ARG A CA 1
ATOM 725 C C . ARG A 1 94 ? 3.58 14.953 -7.766 1 97.19 94 ARG A C 1
ATOM 727 O O . ARG A 1 94 ? 3.012 15.75 -8.516 1 97.19 94 ARG A O 1
ATOM 734 N N . ASN A 1 95 ? 3.236 13.719 -7.668 1 97.88 95 ASN A N 1
ATOM 735 C CA . ASN A 1 95 ? 2.105 13.18 -8.414 1 97.88 95 ASN A CA 1
ATOM 736 C C . ASN A 1 95 ? 0.801 13.875 -8.039 1 97.88 95 ASN A C 1
ATOM 738 O O . ASN A 1 95 ? 0.046 14.305 -8.914 1 97.88 95 ASN A O 1
ATOM 742 N N . MET A 1 96 ? 0.557 13.938 -6.742 1 95 96 MET A N 1
ATOM 743 C CA . MET A 1 96 ? -0.744 14.422 -6.293 1 95 96 MET A CA 1
ATOM 744 C C . MET A 1 96 ? -0.913 15.906 -6.621 1 95 96 MET A C 1
ATOM 746 O O . MET A 1 96 ? -2.037 16.391 -6.777 1 95 96 MET A O 1
ATOM 750 N N . HIS A 1 97 ? 0.234 16.641 -6.734 1 95.38 97 HIS A N 1
ATOM 751 C CA . HIS A 1 97 ? 0.141 18.047 -7.133 1 95.38 97 HIS A CA 1
ATOM 752 C C . HIS A 1 97 ? -0.391 18.172 -8.555 1 95.38 97 HIS A C 1
ATOM 754 O O . HIS A 1 97 ? -0.983 19.203 -8.906 1 95.38 97 HIS A O 1
ATOM 760 N N . LYS A 1 98 ? -0.207 17.156 -9.312 1 95.38 98 LYS A N 1
ATOM 761 C CA . LYS A 1 98 ? -0.699 17.172 -10.688 1 95.38 98 LYS A CA 1
ATOM 762 C C . LYS A 1 98 ? -2.141 16.672 -10.758 1 95.38 98 LYS A C 1
ATOM 764 O O . LYS A 1 98 ? -2.893 17.062 -11.656 1 95.38 98 LYS A O 1
ATOM 769 N N . ASP A 1 99 ? -2.535 15.82 -9.867 1 96.94 99 ASP A N 1
ATOM 770 C CA . ASP A 1 99 ? -3.914 15.352 -9.781 1 96.94 99 ASP A CA 1
ATOM 771 C C . ASP A 1 99 ? -4.324 15.117 -8.328 1 96.94 99 ASP A C 1
ATOM 773 O O . ASP A 1 99 ? -4.301 13.977 -7.852 1 96.94 99 ASP A O 1
ATOM 777 N N . SER A 1 100 ? -4.797 16.141 -7.688 1 98.19 100 SER A N 1
ATOM 778 C CA . SER A 1 100 ? -5.145 16.078 -6.27 1 98.19 100 SER A CA 1
ATOM 779 C C . SER A 1 100 ? -6.559 15.547 -6.066 1 98.19 100 SER A C 1
ATOM 781 O O . SER A 1 100 ? -6.973 15.297 -4.934 1 98.19 100 SER A O 1
ATOM 783 N N . GLU A 1 101 ? -7.297 15.328 -7.18 1 98.38 101 GLU A N 1
ATOM 784 C CA . GLU A 1 101 ? -8.688 14.898 -7.094 1 98.38 101 GLU A CA 1
ATOM 785 C C . GLU A 1 101 ? -8.805 13.383 -7.148 1 98.38 101 GLU A C 1
ATOM 787 O O . GLU A 1 101 ? -9.875 12.82 -6.891 1 98.38 101 GLU A O 1
ATOM 792 N N . LYS A 1 102 ? -7.742 12.68 -7.562 1 98.25 102 LYS A N 1
ATOM 793 C CA . LYS A 1 102 ? -7.727 11.227 -7.66 1 98.25 102 LYS A CA 1
ATOM 794 C C . LYS A 1 102 ? -6.586 10.633 -6.836 1 98.25 102 LYS A C 1
ATOM 796 O O . LYS A 1 102 ? -5.617 10.109 -7.391 1 98.25 102 LYS A O 1
ATOM 801 N N . VAL A 1 103 ? -6.77 10.68 -5.559 1 98.88 103 VAL A N 1
ATOM 802 C CA . VAL A 1 103 ? -5.836 10.125 -4.586 1 98.88 103 VAL A CA 1
ATOM 803 C C . VAL A 1 103 ? -6.523 9.031 -3.773 1 98.88 103 VAL A C 1
ATOM 805 O O . VAL A 1 103 ? -7.73 9.094 -3.531 1 98.88 103 VAL A O 1
ATOM 808 N N . ALA A 1 104 ? -5.848 8 -3.455 1 98.94 104 ALA A N 1
ATOM 809 C CA . ALA A 1 104 ? -6.352 6.973 -2.551 1 98.94 104 ALA A CA 1
ATOM 810 C C . ALA A 1 104 ? -5.363 6.695 -1.425 1 98.94 104 ALA A C 1
ATOM 812 O O . ALA A 1 104 ? -4.234 7.199 -1.442 1 98.94 104 ALA A O 1
ATOM 813 N N . PHE A 1 105 ? -5.789 6.086 -0.381 1 98.94 105 PHE A N 1
ATOM 814 C CA . PHE A 1 105 ? -5 5.66 0.77 1 98.94 105 PHE A CA 1
ATOM 815 C C . PHE A 1 105 ? -5.426 4.27 1.231 1 98.94 105 PHE A C 1
ATOM 817 O O . PHE A 1 105 ? -6.602 4.043 1.532 1 98.94 105 PHE A O 1
ATOM 824 N N . THR A 1 106 ? -4.523 3.295 1.188 1 99 106 THR A N 1
ATOM 825 C CA . THR A 1 106 ? -4.883 1.953 1.636 1 99 106 THR A CA 1
ATOM 826 C C . THR A 1 106 ? -4.25 1.648 2.99 1 99 106 THR A C 1
ATOM 828 O O . THR A 1 106 ? -3.113 2.047 3.254 1 99 106 THR A O 1
ATOM 831 N N . ILE A 1 107 ? -5.023 0.997 3.854 1 98.94 107 ILE A N 1
ATOM 832 C CA . ILE A 1 107 ? -4.602 0.651 5.207 1 98.94 107 ILE A CA 1
ATOM 833 C C . ILE A 1 107 ? -4.859 -0.832 5.465 1 98.94 107 ILE A C 1
ATOM 835 O O . ILE A 1 107 ? -5.934 -1.345 5.148 1 98.94 107 ILE A O 1
ATOM 839 N N . THR A 1 108 ? -3.846 -1.51 5.898 1 98.56 108 THR A N 1
ATOM 840 C CA . THR A 1 108 ? -3.914 -2.891 6.363 1 98.56 108 THR A CA 1
ATOM 841 C C . THR A 1 108 ? -3.824 -2.957 7.883 1 98.56 108 THR A C 1
ATOM 843 O O . THR A 1 108 ? -2.984 -2.289 8.492 1 98.56 108 THR A O 1
ATOM 846 N N . ALA A 1 109 ? -4.707 -3.729 8.469 1 97.56 109 ALA A N 1
ATOM 847 C CA . ALA A 1 109 ? -4.648 -3.914 9.914 1 97.56 109 ALA A CA 1
ATOM 848 C C . ALA A 1 109 ? -3.262 -4.371 10.352 1 97.56 109 ALA A C 1
ATOM 850 O O . ALA A 1 109 ? -2.674 -5.27 9.742 1 97.56 109 ALA A O 1
ATOM 851 N N . LEU A 1 110 ? -2.779 -3.809 11.461 1 94.62 110 LEU A N 1
ATOM 852 C CA . LEU A 1 110 ? -1.447 -4.137 11.953 1 94.62 110 LEU A CA 1
ATOM 853 C C . LEU A 1 110 ? -1.53 -5.105 13.133 1 94.62 110 LEU A C 1
ATOM 855 O O . LEU A 1 110 ? -0.507 -5.621 13.594 1 94.62 110 LEU A O 1
ATOM 859 N N . HIS A 1 111 ? -2.723 -5.305 13.602 1 91.44 111 HIS A N 1
ATOM 860 C CA . HIS A 1 111 ? -3.004 -6.223 14.695 1 91.44 111 HIS A CA 1
ATOM 861 C C . HIS A 1 111 ? -4.094 -7.219 14.312 1 91.44 111 HIS A C 1
ATOM 863 O O . HIS A 1 111 ? -4.703 -7.098 13.25 1 91.44 111 HIS A O 1
ATOM 869 N N . ASP A 1 112 ? -4.223 -8.172 15.172 1 92 112 ASP A N 1
ATOM 870 C CA . ASP A 1 112 ? -5.301 -9.133 14.938 1 92 112 ASP A CA 1
ATOM 871 C C . ASP A 1 112 ? -6.637 -8.586 15.438 1 92 112 ASP A C 1
ATOM 873 O O . ASP A 1 112 ? -6.789 -8.297 16.625 1 92 112 ASP A O 1
ATOM 877 N N . TYR A 1 113 ? -7.535 -8.43 14.547 1 90.62 113 TYR A N 1
ATOM 878 C CA . TYR A 1 113 ? -8.867 -7.949 14.906 1 90.62 113 TYR A CA 1
ATOM 879 C C . TYR A 1 113 ? -9.906 -9.047 14.711 1 90.62 113 TYR A C 1
ATOM 881 O O . TYR A 1 113 ? -11.055 -8.906 15.156 1 90.62 113 TYR A O 1
ATOM 889 N N . ASN A 1 114 ? -9.508 -10.055 13.898 1 79.56 114 ASN A N 1
ATOM 890 C CA . ASN A 1 114 ? -10.344 -11.227 13.648 1 79.56 114 ASN A CA 1
ATOM 891 C C . ASN A 1 114 ? -9.695 -12.5 14.18 1 79.56 114 ASN A C 1
ATOM 893 O O . ASN A 1 114 ? -9.148 -13.289 13.406 1 79.56 114 ASN A O 1
ATOM 897 N N . PRO A 1 115 ? -9.82 -12.625 15.477 1 68.12 115 PRO A N 1
ATOM 898 C CA . PRO A 1 115 ? -9.102 -13.82 15.922 1 68.12 115 PRO A CA 1
ATOM 899 C C . PRO A 1 115 ? -9.672 -15.109 15.328 1 68.12 115 PRO A C 1
ATOM 901 O O . PRO A 1 115 ? -10.883 -15.227 15.156 1 68.12 115 PRO A O 1
ATOM 904 N N . GLY A 1 116 ? -8.914 -15.766 14.562 1 61 116 GLY A N 1
ATOM 905 C CA . GLY A 1 116 ? -9.289 -17.031 13.953 1 61 116 GLY A CA 1
ATOM 906 C C . GLY A 1 116 ? -9.531 -18.141 14.969 1 61 116 GLY A C 1
ATOM 907 O O . GLY A 1 116 ? -9.391 -17.922 16.172 1 61 116 GLY A O 1
ATOM 908 N N . TRP A 1 117 ? -10.055 -19.203 14.555 1 53.97 117 TRP A N 1
ATOM 909 C CA . TRP A 1 117 ? -10.398 -20.375 15.359 1 53.97 117 TRP A CA 1
ATOM 910 C C . TRP A 1 117 ? -9.242 -20.766 16.281 1 53.97 117 TRP A C 1
ATOM 912 O O . TRP A 1 117 ? -9.453 -21.047 17.453 1 53.97 117 TRP A O 1
ATOM 922 N N . ASN A 1 118 ? -8.023 -20.844 15.75 1 55 118 ASN A N 1
ATOM 923 C CA . ASN A 1 118 ? -6.93 -21.312 16.594 1 55 118 ASN A CA 1
ATOM 924 C C . ASN A 1 118 ? -5.965 -20.188 16.938 1 55 118 ASN A C 1
ATOM 926 O O . ASN A 1 118 ? -4.77 -20.422 17.141 1 55 118 ASN A O 1
ATOM 930 N N . ASN A 1 119 ? -6.402 -19.172 17.141 1 56.31 119 ASN A N 1
ATOM 931 C CA . ASN A 1 119 ? -5.66 -18.016 17.641 1 56.31 119 ASN A CA 1
ATOM 932 C C . ASN A 1 119 ? -4.547 -17.594 16.688 1 56.31 119 ASN A C 1
ATOM 934 O O . ASN A 1 119 ? -3.594 -16.938 17.094 1 56.31 119 ASN A O 1
ATOM 938 N N . HIS A 1 120 ? -4.484 -18.297 15.539 1 65.75 120 HIS A N 1
ATOM 939 C CA . HIS A 1 120 ? -3.461 -17.875 14.594 1 65.75 120 HIS A CA 1
ATOM 940 C C . HIS A 1 120 ? -4.086 -17.234 13.352 1 65.75 120 HIS A C 1
ATOM 942 O O . HIS A 1 120 ? -4.723 -17.922 12.547 1 65.75 120 HIS A O 1
ATOM 948 N N . SER A 1 121 ? -4.082 -15.914 13.312 1 82.94 121 SER A N 1
ATOM 949 C CA . SER A 1 121 ? -4.621 -15.32 12.086 1 82.94 121 SER A CA 1
ATOM 950 C C . SER A 1 121 ? -3.504 -14.844 11.164 1 82.94 121 SER A C 1
ATOM 952 O O . SER A 1 121 ? -2.379 -14.609 11.609 1 82.94 121 SER A O 1
ATOM 954 N N . THR A 1 122 ? -3.701 -15.078 9.898 1 91.25 122 THR A N 1
ATOM 955 C CA . THR A 1 122 ? -2.779 -14.648 8.852 1 91.25 122 THR A CA 1
ATOM 956 C C . THR A 1 122 ? -3.154 -13.258 8.344 1 91.25 122 THR A C 1
ATOM 958 O O . THR A 1 122 ? -4.281 -12.797 8.555 1 91.25 122 THR A O 1
ATOM 961 N N . PRO A 1 123 ? -2.256 -12.531 7.691 1 93.88 123 PRO A N 1
ATOM 962 C CA . PRO A 1 123 ? -2.527 -11.172 7.219 1 93.88 123 PRO A CA 1
ATOM 963 C C . PRO A 1 123 ? -3.754 -11.102 6.312 1 93.88 123 PRO A C 1
ATOM 965 O O . PRO A 1 123 ? -4.527 -10.141 6.395 1 93.88 123 PRO A O 1
ATOM 968 N N . VAL A 1 124 ? -4.027 -12.109 5.523 1 93.5 124 VAL A N 1
ATOM 969 C CA . VAL A 1 124 ? -5.121 -12.047 4.559 1 93.5 124 VAL A CA 1
ATOM 970 C C . VAL A 1 124 ? -6.453 -12.219 5.281 1 93.5 124 VAL A C 1
ATOM 972 O O . VAL A 1 124 ? -7.516 -11.938 4.711 1 93.5 124 VAL A O 1
ATOM 975 N N . GLN A 1 125 ? -6.43 -12.641 6.516 1 93 125 GLN A N 1
ATOM 976 C CA . GLN A 1 125 ? -7.648 -12.805 7.301 1 93 125 GLN A CA 1
ATOM 977 C C . GLN A 1 125 ? -7.996 -11.516 8.047 1 93 125 GLN A C 1
ATOM 979 O O . GLN A 1 125 ? -9.07 -11.414 8.641 1 93 125 GLN A O 1
ATOM 984 N N . GLN A 1 126 ? -7.102 -10.625 8.047 1 95.06 126 GLN A N 1
ATOM 985 C CA . GLN A 1 126 ? -7.305 -9.375 8.758 1 95.06 126 GLN A CA 1
ATOM 986 C C . GLN A 1 126 ? -7.914 -8.312 7.84 1 95.06 126 GLN A C 1
ATOM 988 O O . GLN A 1 126 ? -7.73 -8.359 6.625 1 95.06 126 GLN A O 1
ATOM 993 N N . PRO A 1 127 ? -8.617 -7.328 8.477 1 96.94 127 PRO A N 1
ATOM 994 C CA . PRO A 1 127 ? -9.219 -6.281 7.648 1 96.94 127 PRO A CA 1
ATOM 995 C C . PRO A 1 127 ? -8.18 -5.43 6.918 1 96.94 127 PRO A C 1
ATOM 997 O O . PRO A 1 127 ? -7.113 -5.148 7.469 1 96.94 127 PRO A O 1
ATOM 1000 N N . ARG A 1 128 ? -8.492 -5.051 5.738 1 98.69 128 ARG A N 1
ATOM 1001 C CA . ARG A 1 128 ? -7.758 -4.105 4.898 1 98.69 128 ARG A CA 1
ATOM 1002 C C . ARG A 1 128 ? -8.703 -3.344 3.979 1 98.69 128 ARG A C 1
ATOM 1004 O O . ARG A 1 128 ? -9.758 -3.863 3.592 1 98.69 128 ARG A O 1
ATOM 1011 N N . PHE A 1 129 ? -8.336 -2.107 3.666 1 98.88 129 PHE A N 1
ATOM 1012 C CA . PHE A 1 129 ? -9.281 -1.309 2.895 1 98.88 129 PHE A CA 1
ATOM 1013 C C . PHE A 1 129 ? -8.562 -0.177 2.166 1 98.88 129 PHE A C 1
ATOM 1015 O O . PHE A 1 129 ? -7.434 0.172 2.51 1 98.88 129 PHE A O 1
ATOM 1022 N N . THR A 1 130 ? -9.172 0.251 1.149 1 98.94 130 THR A N 1
ATOM 1023 C CA . THR A 1 130 ? -8.727 1.417 0.393 1 98.94 130 THR A CA 1
ATOM 1024 C C . THR A 1 130 ? -9.758 2.543 0.485 1 98.94 130 THR A C 1
ATOM 1026 O O . THR A 1 130 ? -10.953 2.314 0.301 1 98.94 130 THR A O 1
ATOM 1029 N N . MET A 1 131 ? -9.266 3.688 0.839 1 98.94 131 MET A N 1
ATOM 1030 C CA . MET A 1 131 ? -10.055 4.918 0.846 1 98.94 131 MET A CA 1
ATOM 1031 C C . MET A 1 131 ? -9.742 5.766 -0.383 1 98.94 131 MET A C 1
ATOM 1033 O O . MET A 1 131 ? -8.578 5.949 -0.74 1 98.94 131 MET A O 1
ATOM 1037 N N . PHE A 1 132 ? -10.82 6.238 -0.997 1 98.88 132 PHE A N 1
ATOM 1038 C CA . PHE A 1 132 ? -10.695 7.105 -2.162 1 98.88 132 PHE A CA 1
ATOM 1039 C C . PHE A 1 132 ? -11.031 8.547 -1.8 1 98.88 132 PHE A C 1
ATOM 1041 O O . PHE A 1 132 ? -11.914 8.797 -0.978 1 98.88 132 PHE A O 1
ATOM 1048 N N . GLY A 1 133 ? -10.32 9.438 -2.432 1 98.81 133 GLY A N 1
ATOM 1049 C CA . GLY A 1 133 ? -10.672 10.82 -2.143 1 98.81 133 GLY A CA 1
ATOM 1050 C C . GLY A 1 133 ? -9.758 11.828 -2.824 1 98.81 133 GLY A C 1
ATOM 1051 O O . GLY A 1 133 ? -9.211 11.547 -3.896 1 98.81 133 GLY A O 1
ATOM 1052 N N . ARG A 1 134 ? -9.766 13.031 -2.326 1 98.81 134 ARG A N 1
ATOM 1053 C CA . ARG A 1 134 ? -8.922 14.125 -2.783 1 98.81 134 ARG A CA 1
ATOM 1054 C C . ARG A 1 134 ? -8.023 14.641 -1.657 1 98.81 134 ARG A C 1
ATOM 1056 O O . ARG A 1 134 ? -8.281 14.367 -0.482 1 98.81 134 ARG A O 1
ATOM 1063 N N . ILE A 1 135 ? -7.023 15.344 -2.041 1 98.75 135 ILE A N 1
ATOM 1064 C CA . ILE A 1 135 ? -6.082 15.836 -1.042 1 98.75 135 ILE A CA 1
ATOM 1065 C C . ILE A 1 135 ? -5.875 17.344 -1.226 1 98.75 135 ILE A C 1
ATOM 1067 O O . ILE A 1 135 ? -5.812 17.828 -2.355 1 98.75 135 ILE A O 1
ATOM 1071 N N . GLU A 1 136 ? -5.832 18.031 -0.116 1 98.19 136 GLU A N 1
ATOM 1072 C CA . GLU A 1 136 ? -5.648 19.484 -0.122 1 98.19 136 GLU A CA 1
ATOM 1073 C C . GLU A 1 136 ? -4.566 19.906 0.866 1 98.19 136 GLU A C 1
ATOM 1075 O O . GLU A 1 136 ? -4.457 19.344 1.954 1 98.19 136 GLU A O 1
ATOM 1080 N N . ARG A 1 137 ? -3.861 20.969 0.459 1 98.06 137 ARG A N 1
ATOM 1081 C CA . ARG A 1 137 ? -2.885 21.531 1.381 1 98.06 137 ARG A CA 1
ATOM 1082 C C . ARG A 1 137 ? -3.574 22.203 2.562 1 98.06 137 ARG A C 1
ATOM 1084 O O . ARG A 1 137 ? -4.582 22.891 2.389 1 98.06 137 ARG A O 1
ATOM 1091 N N . VAL A 1 138 ? -3.055 21.922 3.717 1 98.25 138 VAL A N 1
ATOM 1092 C CA . VAL A 1 138 ? -3.531 22.625 4.902 1 98.25 138 VAL A CA 1
ATOM 1093 C C . VAL A 1 138 ? -3.018 24.062 4.891 1 98.25 138 VAL A C 1
ATOM 1095 O O . VAL A 1 138 ? -1.827 24.297 4.676 1 98.25 138 VAL A O 1
ATOM 1098 N N . PRO A 1 139 ? -3.895 25.016 5.102 1 97.69 139 PRO A N 1
ATOM 1099 C CA . PRO A 1 139 ? -3.447 26.406 5.109 1 97.69 139 PRO A CA 1
ATOM 1100 C C . PRO A 1 139 ? -2.352 26.672 6.145 1 97.69 139 PRO A C 1
ATOM 1102 O O . PRO A 1 139 ? -2.369 26.078 7.227 1 97.69 139 PRO A O 1
ATOM 1105 N N . GLU A 1 140 ? -1.494 27.625 5.797 1 95.69 140 GLU A N 1
ATOM 1106 C CA . GL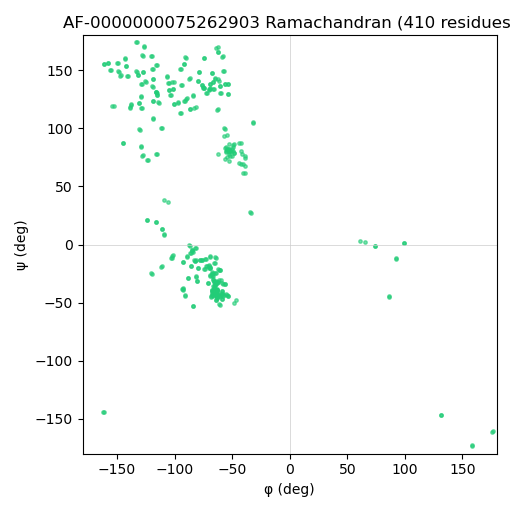U A 1 140 ? -0.369 27.969 6.664 1 95.69 140 GLU A CA 1
ATOM 1107 C C . GLU A 1 140 ? -0.848 28.391 8.047 1 95.69 140 GLU A C 1
ATOM 1109 O O . GLU A 1 140 ? -0.179 28.125 9.055 1 95.69 140 GLU A O 1
ATOM 1114 N N . SER A 1 141 ? -1.951 29.016 8.125 1 97.5 141 SER A N 1
ATOM 1115 C CA . SER A 1 141 ? -2.502 29.516 9.383 1 97.5 141 SER A CA 1
ATOM 1116 C C . SER A 1 141 ? -2.865 28.375 10.32 1 97.5 141 SER A C 1
ATOM 1118 O O . SER A 1 141 ? -3.035 28.578 11.523 1 97.5 141 SER A O 1
ATOM 1120 N N . LYS A 1 142 ? -2.961 27.141 9.789 1 97.62 142 LYS A N 1
ATOM 1121 C CA . LYS A 1 142 ? -3.379 26 10.594 1 97.62 142 LYS A CA 1
ATOM 1122 C C . LYS A 1 142 ? -2.211 25.047 10.859 1 97.62 142 LYS A C 1
ATOM 1124 O O . LYS A 1 142 ? -2.402 23.953 11.375 1 97.62 142 LYS A O 1
ATOM 1129 N N . THR A 1 143 ? -1.05 25.422 10.523 1 97.12 143 THR A N 1
ATOM 1130 C CA . THR A 1 143 ? 0.121 24.562 10.578 1 97.12 143 THR A CA 1
ATOM 1131 C C . THR A 1 143 ? 0.419 24.156 12.023 1 97.12 143 THR A C 1
ATOM 1133 O O . THR A 1 143 ? 0.757 23 12.289 1 97.12 143 THR A O 1
ATOM 1136 N N . GLU A 1 144 ? 0.334 25.078 12.938 1 97.19 144 GLU A N 1
ATOM 1137 C CA . GLU A 1 144 ? 0.651 24.781 14.328 1 97.19 144 GLU A CA 1
ATOM 1138 C C . GLU A 1 144 ? -0.311 23.734 14.898 1 97.19 144 GLU A C 1
ATOM 1140 O O . GLU A 1 144 ? 0.112 22.797 15.586 1 97.19 144 GLU A O 1
ATOM 1145 N N . MET A 1 145 ? -1.541 23.938 14.633 1 97.56 145 MET A N 1
ATOM 1146 C CA . MET A 1 145 ? -2.539 22.969 15.086 1 97.56 145 MET A CA 1
ATOM 1147 C C . MET A 1 145 ? -2.316 21.609 14.422 1 97.56 145 MET A C 1
ATOM 1149 O O . MET A 1 145 ? -2.416 20.562 15.078 1 97.56 145 MET A O 1
ATOM 1153 N N . ALA A 1 146 ? -2.061 21.594 13.148 1 98.5 146 ALA A N 1
ATOM 1154 C CA . ALA A 1 146 ? -1.79 20.359 12.406 1 98.5 146 ALA A CA 1
ATOM 1155 C C . ALA A 1 146 ? -0.59 19.625 12.992 1 98.5 146 ALA A C 1
ATOM 1157 O O . ALA A 1 146 ? -0.621 18.391 13.148 1 98.5 146 ALA A O 1
ATOM 1158 N N . MET A 1 147 ? 0.45 20.375 13.375 1 98.44 147 MET A N 1
ATOM 1159 C CA . MET A 1 147 ? 1.649 19.781 13.953 1 98.44 147 MET A CA 1
ATOM 1160 C C . MET A 1 147 ? 1.337 19.109 15.289 1 98.44 147 MET A C 1
ATOM 1162 O O . MET A 1 147 ? 1.789 18 15.555 1 98.44 147 MET A O 1
ATOM 1166 N N . ASP A 1 148 ? 0.529 19.797 16.031 1 98.06 148 ASP A N 1
ATOM 1167 C CA . ASP A 1 148 ? 0.137 19.234 17.328 1 98.06 148 ASP A CA 1
ATOM 1168 C C . ASP A 1 148 ? -0.616 17.922 17.156 1 98.06 148 ASP A C 1
ATOM 1170 O O . ASP A 1 148 ? -0.318 16.938 17.844 1 98.06 148 ASP A O 1
ATOM 1174 N N . CYS A 1 149 ? -1.495 17.859 16.25 1 98.12 149 CYS A N 1
ATOM 1175 C CA . CYS A 1 149 ? -2.285 16.656 16 1 98.12 149 CYS A CA 1
ATOM 1176 C C . CYS A 1 149 ? -1.418 15.547 15.43 1 98.12 149 CYS A C 1
ATOM 1178 O O . CYS A 1 149 ? -1.489 14.406 15.883 1 98.12 149 CYS A O 1
ATOM 1180 N N . PHE A 1 150 ? -0.608 15.914 14.492 1 98.75 150 PHE A N 1
ATOM 1181 C CA . PHE A 1 150 ? 0.21 14.922 13.805 1 98.75 150 PHE A CA 1
ATOM 1182 C C . PHE A 1 150 ? 1.216 14.297 14.766 1 98.75 150 PHE A C 1
ATOM 1184 O O . PHE A 1 150 ? 1.424 13.078 14.742 1 98.75 150 PHE A O 1
ATOM 1191 N N . THR A 1 151 ? 1.783 15.047 15.664 1 98.31 151 THR A N 1
ATOM 1192 C CA . THR A 1 151 ? 2.867 14.57 16.516 1 98.31 151 THR A CA 1
ATOM 1193 C C . THR A 1 151 ? 2.316 13.789 17.703 1 98.31 151 THR A C 1
ATOM 1195 O O . THR A 1 151 ? 3.062 13.102 18.406 1 98.31 151 THR A O 1
ATOM 1198 N N . LYS A 1 152 ? 1.028 13.898 17.938 1 97.81 152 LYS A N 1
ATOM 1199 C CA . LYS A 1 152 ? 0.4 12.984 18.875 1 97.81 152 LYS A CA 1
ATOM 1200 C C . LYS A 1 152 ? 0.505 11.539 18.406 1 97.81 152 LYS A C 1
ATOM 1202 O O . LYS A 1 152 ? 0.593 10.617 19.219 1 97.81 152 LYS A O 1
ATOM 1207 N N . THR A 1 153 ? 0.481 11.383 17.109 1 98.06 153 THR A N 1
ATOM 1208 C CA . THR A 1 153 ? 0.607 10.055 16.516 1 98.06 153 THR A CA 1
ATOM 1209 C C . THR A 1 153 ? 2.064 9.75 16.188 1 98.06 153 THR A C 1
ATOM 1211 O O . THR A 1 153 ? 2.52 8.617 16.359 1 98.06 153 THR A O 1
ATOM 1214 N N . HIS A 1 154 ? 2.766 10.734 15.711 1 98 154 HIS A N 1
ATOM 1215 C CA . HIS A 1 154 ? 4.145 10.586 15.258 1 98 154 HIS A CA 1
ATOM 1216 C C . HIS A 1 154 ? 5.051 11.633 15.898 1 98 154 HIS A C 1
ATOM 1218 O O . HIS A 1 154 ? 5.449 12.602 15.242 1 98 154 HIS A O 1
ATOM 1224 N N . ALA A 1 155 ? 5.516 11.367 17.047 1 97.06 155 ALA A N 1
ATOM 1225 C CA . ALA A 1 155 ? 6.312 12.328 17.797 1 97.06 155 ALA A CA 1
ATOM 1226 C C . ALA A 1 155 ? 7.652 12.594 17.109 1 97.06 155 ALA A C 1
ATOM 1228 O O . ALA A 1 155 ? 8.18 13.703 17.172 1 97.06 155 ALA A O 1
ATOM 1229 N N . GLU A 1 156 ? 8.172 11.656 16.422 1 94.31 156 GLU A N 1
ATOM 1230 C CA . GLU A 1 156 ? 9.484 11.766 15.797 1 94.31 156 GLU A CA 1
ATOM 1231 C C . GLU A 1 156 ? 9.461 12.766 14.641 1 94.31 156 GLU A C 1
ATOM 1233 O O . GLU A 1 156 ? 10.516 13.164 14.141 1 94.31 156 GLU A O 1
ATOM 1238 N N . ALA A 1 157 ? 8.281 13.172 14.266 1 96.12 157 ALA A N 1
ATOM 1239 C CA . ALA A 1 157 ? 8.156 14.062 13.117 1 96.12 157 ALA A CA 1
ATOM 1240 C C . ALA A 1 157 ? 8.328 15.523 13.523 1 96.12 157 ALA A C 1
ATOM 1242 O O . ALA A 1 157 ? 8.398 16.406 12.672 1 96.12 157 ALA A O 1
ATOM 1243 N N . ARG A 1 158 ? 8.414 15.852 14.773 1 96.38 158 ARG A N 1
ATOM 1244 C CA . ARG A 1 158 ? 8.453 17.219 15.281 1 96.38 158 ARG A CA 1
ATOM 1245 C C . ARG A 1 158 ? 9.57 18.016 14.617 1 96.38 158 ARG A C 1
ATOM 1247 O O . ARG A 1 158 ? 9.352 19.141 14.141 1 96.38 158 ARG A O 1
ATOM 1254 N N . PRO A 1 159 ? 10.766 17.422 14.469 1 95.25 159 PRO A N 1
ATOM 1255 C CA . PRO A 1 159 ? 11.844 18.219 13.867 1 95.25 159 PRO A CA 1
ATOM 1256 C C . PRO A 1 159 ? 11.656 18.438 12.367 1 95.25 159 PRO A C 1
ATOM 1258 O O . PRO A 1 159 ? 12.336 19.281 11.773 1 95.25 159 PRO A O 1
ATOM 1261 N N . TRP A 1 160 ? 10.742 17.719 11.734 1 95.81 160 TRP A N 1
ATOM 1262 C CA . TRP A 1 160 ? 10.586 17.812 10.281 1 95.81 160 TRP A CA 1
ATOM 1263 C C . TRP A 1 160 ? 9.992 19.156 9.883 1 95.81 160 TRP A C 1
ATOM 1265 O O . TRP A 1 160 ? 10.078 19.562 8.727 1 95.81 160 TRP A O 1
ATOM 1275 N N . LYS A 1 161 ? 9.375 19.828 10.859 1 93.81 161 LYS A N 1
ATOM 1276 C CA . LYS A 1 161 ? 8.781 21.141 10.602 1 93.81 161 LYS A CA 1
ATOM 1277 C C . LYS A 1 161 ? 9.828 22.141 10.156 1 93.81 161 LYS A C 1
ATOM 1279 O O . LYS A 1 161 ? 9.508 23.156 9.516 1 93.81 161 LYS A O 1
ATOM 1284 N N . SER A 1 162 ? 11.094 21.906 10.461 1 94.12 162 SER A N 1
ATOM 1285 C CA . SER A 1 162 ? 12.18 22.828 10.117 1 94.12 162 SER A CA 1
ATOM 1286 C C . SER A 1 162 ? 12.57 22.703 8.648 1 94.12 162 SER A C 1
ATOM 1288 O O . SER A 1 162 ? 13.266 23.547 8.109 1 94.12 162 SER A O 1
ATOM 1290 N N . PHE A 1 163 ? 12.07 21.594 8 1 93.62 163 PHE A N 1
ATOM 1291 C CA . PHE A 1 163 ? 12.352 21.406 6.578 1 93.62 163 PHE A CA 1
ATOM 1292 C C . PHE A 1 163 ? 11.344 22.188 5.73 1 93.62 163 PHE A C 1
ATOM 1294 O O . PHE A 1 163 ? 10.133 21.953 5.824 1 93.62 163 PHE A O 1
ATOM 1301 N N . HIS A 1 164 ? 11.773 22.969 4.828 1 94.31 164 HIS A N 1
ATOM 1302 C CA . HIS A 1 164 ? 10.922 23.891 4.086 1 94.31 164 HIS A CA 1
ATOM 1303 C C . HIS A 1 164 ? 10.078 23.156 3.057 1 94.31 164 HIS A C 1
ATOM 1305 O O . HIS A 1 164 ? 9.094 23.703 2.543 1 94.31 164 HIS A O 1
ATOM 1311 N N . ASP A 1 165 ? 10.5 21.984 2.689 1 95.69 165 ASP A N 1
ATOM 1312 C CA . ASP A 1 165 ? 9.781 21.234 1.659 1 95.69 165 ASP A CA 1
ATOM 1313 C C . ASP A 1 165 ? 8.656 20.406 2.27 1 95.69 165 ASP A C 1
ATOM 1315 O O . ASP A 1 165 ? 7.887 19.766 1.547 1 95.69 165 ASP A O 1
ATOM 1319 N N . PHE A 1 166 ? 8.516 20.469 3.621 1 97.56 166 PHE A N 1
ATOM 1320 C CA . PHE A 1 166 ? 7.449 19.703 4.254 1 97.56 166 PHE A CA 1
ATOM 1321 C C . PHE A 1 166 ? 6.203 20.562 4.434 1 97.56 166 PHE A C 1
ATOM 1323 O O . PHE A 1 166 ? 6.301 21.734 4.828 1 97.56 166 PHE A O 1
ATOM 1330 N N . ASN A 1 167 ? 5.055 19.969 4.133 1 98.06 167 ASN A N 1
ATOM 1331 C CA . ASN A 1 167 ? 3.758 20.609 4.277 1 98.06 167 ASN A CA 1
ATOM 1332 C C . ASN A 1 167 ? 2.691 19.641 4.77 1 98.06 167 ASN A C 1
ATOM 1334 O O . ASN A 1 167 ? 2.807 18.422 4.562 1 98.06 167 ASN A O 1
ATOM 1338 N N . PHE A 1 168 ? 1.711 20.25 5.426 1 98.56 168 PHE A N 1
ATOM 1339 C CA . PHE A 1 168 ? 0.569 19.453 5.852 1 98.56 168 PHE A CA 1
ATOM 1340 C C . PHE A 1 168 ? -0.484 19.375 4.754 1 98.56 168 PHE A C 1
ATOM 1342 O O . PHE A 1 168 ? -0.741 20.375 4.07 1 98.56 168 PHE A O 1
ATOM 1349 N N . TYR A 1 169 ? -1.088 18.25 4.648 1 98.69 169 TYR A N 1
ATOM 1350 C CA . TYR A 1 169 ? -2.189 17.969 3.732 1 98.69 169 TYR A CA 1
ATOM 1351 C C . TYR A 1 169 ? -3.322 17.25 4.445 1 98.69 169 TYR A C 1
ATOM 1353 O O . TYR A 1 169 ? -3.092 16.516 5.414 1 98.69 169 TYR A O 1
ATOM 1361 N N . GLU A 1 170 ? -4.473 17.5 3.998 1 98.81 170 GLU A N 1
ATOM 1362 C CA . GLU A 1 170 ? -5.625 16.734 4.465 1 98.81 170 GLU A CA 1
ATOM 1363 C C . GLU A 1 170 ? -6.223 15.891 3.338 1 98.81 170 GLU A C 1
ATOM 1365 O O . GLU A 1 170 ? -6.508 16.406 2.256 1 98.81 170 GLU A O 1
ATOM 1370 N N . PHE A 1 171 ? -6.297 14.641 3.508 1 98.94 171 PHE A N 1
ATOM 1371 C CA . PHE A 1 171 ? -6.969 13.711 2.611 1 98.94 171 PHE A CA 1
ATOM 1372 C C . PHE A 1 171 ? -8.445 13.602 2.957 1 98.94 171 PHE A C 1
ATOM 1374 O O . PHE A 1 171 ? -8.805 13.125 4.035 1 98.94 171 PHE A O 1
ATOM 1381 N N . HIS A 1 172 ? -9.273 14.008 2.012 1 98.88 172 HIS A N 1
ATOM 1382 C CA . HIS A 1 172 ? -10.719 14 2.172 1 98.88 172 HIS A CA 1
ATOM 1383 C C . HIS A 1 172 ? -11.328 12.727 1.595 1 98.88 172 HIS A C 1
ATOM 1385 O O . HIS A 1 172 ? -11.344 12.539 0.376 1 98.88 172 HIS A O 1
ATOM 1391 N N . VAL A 1 173 ? -11.883 11.906 2.514 1 98.88 173 VAL A N 1
ATOM 1392 C CA . VAL A 1 173 ? -12.406 10.602 2.117 1 98.88 173 VAL A CA 1
ATOM 1393 C C . VAL A 1 173 ? -13.727 10.781 1.378 1 98.88 173 VAL A C 1
ATOM 1395 O O . VAL A 1 173 ? -14.617 11.5 1.841 1 98.88 173 VAL A O 1
ATOM 1398 N N . LYS A 1 174 ? -13.828 10.047 0.257 1 98.56 174 LYS A N 1
ATOM 1399 C CA . LYS A 1 174 ? -15.055 10.078 -0.529 1 98.56 174 LYS A CA 1
ATOM 1400 C C . LYS A 1 174 ? -15.688 8.695 -0.635 1 98.56 174 LYS A C 1
ATOM 1402 O O . LYS A 1 174 ? -16.875 8.562 -0.909 1 98.56 174 LYS A O 1
ATOM 1407 N N . GLY A 1 175 ? -14.891 7.664 -0.504 1 98.5 175 GLY A N 1
ATOM 1408 C CA . GLY A 1 175 ? -15.336 6.285 -0.584 1 98.5 175 GLY A CA 1
ATOM 1409 C C . GLY A 1 175 ? -14.359 5.301 0.034 1 98.5 175 GLY A C 1
ATOM 1410 O O . GLY A 1 175 ? -13.18 5.617 0.198 1 98.5 175 GLY A O 1
ATOM 1411 N N . ILE A 1 176 ? -14.922 4.137 0.446 1 98.88 176 ILE A N 1
ATOM 1412 C CA . ILE A 1 176 ? -14.102 3.113 1.087 1 98.88 176 ILE A CA 1
ATOM 1413 C C . ILE A 1 176 ? -14.492 1.734 0.56 1 98.88 176 ILE A C 1
ATOM 1415 O O . ILE A 1 176 ? -15.664 1.363 0.583 1 98.88 176 ILE A O 1
ATOM 1419 N N . TYR A 1 177 ? -13.617 1.053 -0.003 1 98.81 177 TYR A N 1
ATOM 1420 C CA . TYR A 1 177 ? -13.797 -0.361 -0.311 1 98.81 177 TYR A CA 1
ATOM 1421 C C . TYR A 1 177 ? -13.094 -1.238 0.718 1 98.81 177 TYR A C 1
ATOM 1423 O O . TYR A 1 177 ? -11.875 -1.157 0.882 1 98.81 177 TYR A O 1
ATOM 1431 N N . TYR A 1 178 ? -13.859 -2.098 1.384 1 98.62 178 TYR A N 1
ATOM 1432 C CA . TYR A 1 178 ? -13.461 -2.818 2.588 1 98.62 178 TYR A CA 1
ATOM 1433 C C . TYR A 1 178 ? -13.414 -4.32 2.338 1 98.62 178 TYR A C 1
ATOM 1435 O O . TYR A 1 178 ? -14.344 -4.883 1.751 1 98.62 178 TYR A O 1
ATOM 1443 N N . VAL A 1 179 ? -12.297 -4.934 2.738 1 98.06 179 VAL A N 1
ATOM 1444 C CA . VAL A 1 179 ? -12.133 -6.383 2.766 1 98.06 179 VAL A CA 1
ATOM 1445 C C . VAL A 1 179 ? -11.867 -6.844 4.195 1 98.06 179 VAL A C 1
ATOM 1447 O O . VAL A 1 179 ? -10.742 -6.711 4.699 1 98.06 179 VAL A O 1
ATOM 1450 N N . GLY A 1 180 ? -12.812 -7.484 4.789 1 96.44 180 GLY A N 1
ATOM 1451 C CA . GLY A 1 180 ? -12.734 -7.82 6.203 1 96.44 180 GLY A CA 1
ATOM 1452 C C . GLY A 1 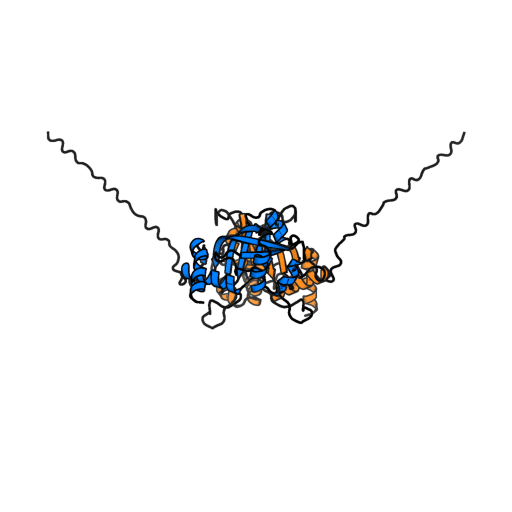180 ? -11.969 -9.102 6.473 1 96.44 180 GLY A C 1
ATOM 1453 O O . GLY A 1 180 ? -11.703 -9.438 7.629 1 96.44 180 GLY A O 1
ATOM 1454 N N . GLY A 1 181 ? -11.562 -9.797 5.465 1 92.88 181 GLY A N 1
ATOM 1455 C CA . GLY A 1 181 ? -10.992 -11.133 5.488 1 92.88 181 GLY A CA 1
ATOM 1456 C C . GLY A 1 181 ? -11.633 -12.07 4.477 1 92.88 181 GLY A C 1
ATOM 1457 O O . GLY A 1 181 ? -11.938 -11.664 3.354 1 92.88 181 GLY A O 1
ATOM 1458 N N . PHE A 1 182 ? -11.703 -13.242 4.84 1 86.62 182 PHE A N 1
ATOM 1459 C CA . PHE A 1 182 ? -12.336 -14.195 3.934 1 86.62 182 PHE A CA 1
ATOM 1460 C C . PHE A 1 182 ? -13.836 -13.938 3.85 1 86.62 182 PHE A C 1
ATOM 1462 O O . PHE A 1 182 ? -14.492 -13.703 4.867 1 86.62 182 PHE A O 1
ATOM 1469 N N . GLY A 1 183 ? -14.305 -13.922 2.643 1 81.69 183 GLY A N 1
ATOM 1470 C CA . GLY A 1 183 ? -15.734 -13.766 2.418 1 81.69 183 GLY A CA 1
ATOM 1471 C C . GLY A 1 183 ? -16.562 -14.844 3.092 1 81.69 183 GLY A C 1
ATOM 1472 O O . GLY A 1 183 ? -16.062 -15.938 3.371 1 81.69 183 GLY A O 1
ATOM 1473 N N . GLY A 1 184 ? -17.875 -14.547 3.246 1 78.75 184 GLY A N 1
ATOM 1474 C CA . GLY A 1 184 ? -18.766 -15.438 3.988 1 78.75 184 GLY A CA 1
ATOM 1475 C C . GLY A 1 184 ? -18.766 -15.164 5.48 1 78.75 184 GLY A C 1
ATOM 1476 O O . GLY A 1 184 ? -19.828 -14.977 6.082 1 78.75 184 GLY A O 1
ATOM 1477 N N . LEU A 1 185 ? -17.562 -14.977 6.051 1 80.94 185 LEU A N 1
ATOM 1478 C CA . LEU A 1 185 ? -17.406 -14.664 7.465 1 80.94 185 LEU A CA 1
ATOM 1479 C C . LEU A 1 185 ? -17.359 -13.156 7.688 1 80.94 185 LEU A C 1
ATOM 1481 O O . LEU A 1 185 ? -17.922 -12.641 8.656 1 80.94 185 LEU A O 1
ATOM 1485 N N . ASN A 1 186 ? -16.75 -12.508 6.84 1 90.75 186 ASN A N 1
ATOM 1486 C CA . ASN A 1 186 ? -16.516 -11.078 6.977 1 90.75 186 ASN A CA 1
ATOM 1487 C C . ASN A 1 186 ? -17.156 -10.289 5.848 1 90.75 186 ASN A C 1
ATOM 1489 O O . ASN A 1 186 ? -17.375 -10.82 4.758 1 90.75 186 ASN A O 1
ATOM 1493 N N . TYR A 1 187 ? -17.516 -9.047 6.156 1 95.12 187 TYR A N 1
ATOM 1494 C CA . TYR A 1 187 ? -18.031 -8.148 5.129 1 95.12 187 TYR A CA 1
ATOM 1495 C C . TYR A 1 187 ? -16.969 -7.816 4.098 1 95.12 187 TYR A C 1
ATOM 1497 O O . TYR A 1 187 ? -15.805 -7.582 4.453 1 95.12 187 TYR A O 1
ATOM 1505 N N . ILE A 1 188 ? -17.25 -7.859 2.857 1 96.94 188 ILE A N 1
ATOM 1506 C CA . ILE A 1 188 ? -16.453 -7.371 1.742 1 96.94 188 ILE A CA 1
ATOM 1507 C C . ILE A 1 188 ? -17.297 -6.473 0.848 1 96.94 188 ILE A C 1
ATOM 1509 O O . ILE A 1 188 ? -18.328 -6.902 0.324 1 96.94 188 ILE A O 1
ATOM 1513 N N . GLY A 1 189 ? -16.922 -5.207 0.729 1 97.06 189 GLY A N 1
ATOM 1514 C CA . GLY A 1 189 ? -17.703 -4.297 -0.097 1 97.06 189 GLY A CA 1
ATOM 1515 C C . GLY A 1 189 ? -17.5 -2.84 0.259 1 97.06 189 GLY A C 1
ATOM 1516 O O . GLY A 1 189 ? -16.562 -2.502 0.996 1 97.06 189 GLY A O 1
ATOM 1517 N N . TRP A 1 190 ? -18.297 -2.023 -0.354 1 98.06 190 TRP A N 1
ATOM 1518 C CA . TRP A 1 190 ? -18.219 -0.584 -0.117 1 98.06 190 TRP A CA 1
ATOM 1519 C C . TRP A 1 190 ? -18.844 -0.224 1.229 1 98.06 190 TRP A C 1
ATOM 1521 O O . TRP A 1 190 ? -19.906 -0.737 1.586 1 98.06 190 TRP A O 1
ATOM 1531 N N . ILE A 1 191 ? -18.203 0.607 1.99 1 98.19 191 ILE A N 1
ATOM 1532 C CA . ILE A 1 191 ? -18.766 1.195 3.201 1 98.19 191 ILE A CA 1
ATOM 1533 C C . ILE A 1 191 ? -19.312 2.582 2.891 1 98.19 191 ILE A C 1
ATOM 1535 O O . ILE A 1 191 ? -18.594 3.459 2.416 1 98.19 191 ILE A O 1
ATOM 1539 N N . PRO A 1 192 ? -20.594 2.801 3.15 1 97.56 192 PRO A N 1
ATOM 1540 C CA . PRO A 1 192 ? -21.141 4.141 2.93 1 97.56 192 PRO A CA 1
ATOM 1541 C C . PRO A 1 192 ? -20.391 5.223 3.701 1 97.56 192 PRO A C 1
ATOM 1543 O O . PRO A 1 192 ? -20.031 5.023 4.867 1 97.56 192 PRO A O 1
ATOM 1546 N N . LEU A 1 193 ? -20.188 6.316 2.977 1 98.19 193 LEU A N 1
ATOM 1547 C CA . LEU A 1 193 ? -19.375 7.391 3.531 1 98.19 193 LEU A CA 1
ATOM 1548 C C . LEU A 1 193 ? -19.969 7.902 4.84 1 98.19 193 LEU A C 1
ATOM 1550 O O . LEU A 1 193 ? -19.25 8.148 5.801 1 98.19 193 LEU A O 1
ATOM 1554 N N . ASP A 1 194 ? -21.266 8.07 4.891 1 97.44 194 ASP A N 1
ATOM 1555 C CA . ASP A 1 194 ? -21.922 8.602 6.082 1 97.44 194 ASP A CA 1
ATOM 1556 C C . ASP A 1 194 ? -21.734 7.668 7.277 1 97.44 194 ASP A C 1
ATOM 1558 O O . ASP A 1 194 ? -21.531 8.125 8.406 1 97.44 194 ASP A O 1
ATOM 1562 N N . LEU A 1 195 ? -21.812 6.375 7.027 1 97.44 195 LEU A N 1
ATOM 1563 C CA . LEU A 1 195 ? -21.578 5.406 8.094 1 97.44 195 LEU A CA 1
ATOM 1564 C C . LEU A 1 195 ? -20.156 5.5 8.617 1 97.44 195 LEU A C 1
ATOM 1566 O O . LEU A 1 195 ? -19.938 5.469 9.828 1 97.44 195 LEU A O 1
ATOM 1570 N N . TYR A 1 196 ? -19.219 5.656 7.762 1 98.25 196 TYR A N 1
ATOM 1571 C CA . TYR A 1 196 ? -17.812 5.789 8.148 1 98.25 196 TYR A CA 1
ATOM 1572 C C . TYR A 1 196 ? -17.594 7.055 8.969 1 98.25 196 TYR A C 1
ATOM 1574 O O . TYR A 1 196 ? -16.953 7.016 10.023 1 98.25 196 TYR A O 1
ATOM 1582 N N . GLN A 1 197 ? -18.125 8.125 8.484 1 97.69 197 GLN A N 1
ATOM 1583 C CA . GLN A 1 197 ? -17.875 9.422 9.109 1 97.69 197 GLN A CA 1
ATOM 1584 C C . GLN A 1 197 ? -18.516 9.5 10.492 1 97.69 197 GLN A C 1
ATOM 1586 O O . GLN A 1 197 ? -17.984 10.18 11.383 1 97.69 197 GLN A O 1
ATOM 1591 N N . THR A 1 198 ? -19.516 8.727 10.758 1 95.62 198 THR A N 1
ATOM 1592 C CA . THR A 1 198 ? -20.234 8.828 12.023 1 95.62 198 THR A CA 1
ATOM 1593 C C . THR A 1 198 ? -19.828 7.695 12.961 1 95.62 198 THR A C 1
ATOM 1595 O O . THR A 1 198 ? -20.141 7.723 14.156 1 95.62 198 THR A O 1
ATOM 1598 N N . ALA A 1 199 ? -19.141 6.746 12.453 1 93.19 199 ALA A N 1
ATOM 1599 C CA . ALA A 1 199 ? -18.781 5.566 13.234 1 93.19 199 ALA A CA 1
ATOM 1600 C C . ALA A 1 199 ? -17.766 5.918 14.328 1 93.19 199 ALA A C 1
ATOM 1602 O O . ALA A 1 199 ? -17.594 5.164 15.289 1 93.19 199 ALA A O 1
ATOM 1603 N N . GLY A 1 200 ? -17.047 7.008 14.234 1 82.69 200 GLY A N 1
ATOM 1604 C CA . GLY A 1 200 ? -16.047 7.406 15.211 1 82.69 200 GLY A CA 1
ATOM 1605 C C . GLY A 1 200 ? -16.641 8.055 16.453 1 82.69 200 GLY A C 1
ATOM 1606 O O . GLY A 1 200 ? -15.938 8.25 17.453 1 82.69 200 GLY A O 1
ATOM 1607 N N . PHE A 1 201 ? -17.781 8.531 16.375 1 68.69 201 PHE A N 1
ATOM 1608 C CA . PHE A 1 201 ? -18.406 9.289 17.438 1 68.69 201 PHE A CA 1
ATOM 1609 C C . PHE A 1 201 ? -18.672 8.406 18.656 1 68.69 201 PHE A C 1
ATOM 1611 O O . PHE A 1 201 ? -18.672 8.891 19.797 1 68.69 201 PHE A O 1
ATOM 1618 N N . GLY A 1 202 ? -18.828 7.184 18.453 1 55.75 202 GLY A N 1
ATOM 1619 C CA . GLY A 1 202 ? -19.016 6.383 19.641 1 55.75 202 GLY A CA 1
ATOM 1620 C C . GLY A 1 202 ? -17.781 6.273 20.5 1 55.75 202 GLY A C 1
ATOM 1621 O O . GLY A 1 202 ? -17.859 5.895 21.672 1 55.75 202 GLY A O 1
ATOM 1622 N N . ARG A 1 203 ? -16.656 6.395 19.953 1 52.09 203 ARG A N 1
ATOM 1623 C CA . ARG A 1 203 ? -15.43 6.379 20.734 1 52.09 203 ARG A CA 1
ATOM 1624 C C . ARG A 1 203 ? -15.359 7.586 21.656 1 52.09 203 ARG A C 1
ATOM 1626 O O . ARG A 1 203 ? -14.695 7.539 22.703 1 52.09 203 ARG A O 1
ATOM 1633 N N . LEU A 1 204 ? -15.914 8.688 21.234 1 43.59 204 LEU A N 1
ATOM 1634 C CA . LEU A 1 204 ? -15.898 9.898 22.047 1 43.59 204 LEU A CA 1
ATOM 1635 C C . LEU A 1 204 ? -16.703 9.711 23.328 1 43.59 204 LEU A C 1
ATOM 1637 O O . LEU A 1 204 ? -16.359 10.273 24.375 1 43.59 204 LEU A O 1
ATOM 1641 N N . VAL A 1 205 ? -17.781 8.945 23.25 1 40.28 205 VAL A N 1
ATOM 1642 C CA . VAL A 1 205 ? -18.578 8.883 24.469 1 40.28 205 VAL A CA 1
ATOM 1643 C C . VAL A 1 205 ? -17.969 7.879 25.453 1 40.28 205 VAL A C 1
ATOM 1645 O O . VAL A 1 205 ? -18.359 7.816 26.609 1 40.28 205 VAL A O 1
ATOM 1648 N N . GLU A 1 206 ? -17.312 6.945 24.875 1 37.69 206 GLU A N 1
ATOM 1649 C CA . GLU A 1 206 ? -16.859 5.973 25.859 1 37.69 206 GLU A CA 1
ATOM 1650 C C . GLU A 1 206 ? -15.586 6.441 26.562 1 37.69 206 GLU A C 1
ATOM 1652 O O . GLU A 1 206 ? -15.102 5.793 27.484 1 37.69 206 GLU A O 1
ATOM 1657 N N . GLN A 1 207 ? -14.938 7.461 26.016 1 31.27 207 GLN A N 1
ATOM 1658 C CA . GLN A 1 207 ? -13.883 7.93 26.906 1 31.27 207 GLN A CA 1
ATOM 1659 C C . GLN A 1 207 ? -14.438 8.859 27.984 1 31.27 207 GLN A C 1
ATOM 1661 O O . GLN A 1 207 ? -15.289 9.703 27.688 1 31.27 207 GLN A O 1
ATOM 1666 N N . MET B 1 1 ? 55.656 34.156 -55.781 1 27.5 1 MET B N 1
ATOM 1667 C CA . MET B 1 1 ? 54.312 34.5 -55.344 1 27.5 1 MET B CA 1
ATOM 1668 C C . MET B 1 1 ? 53.656 33.344 -54.594 1 27.5 1 MET B C 1
ATOM 1670 O O . MET B 1 1 ? 52.438 33.25 -54.5 1 27.5 1 MET B O 1
ATOM 1674 N N . LYS B 1 2 ? 54.5 32.406 -54 1 32.19 2 LYS B N 1
ATOM 1675 C CA . LYS B 1 2 ? 54.188 31.188 -53.25 1 32.19 2 LYS B CA 1
ATOM 1676 C C . LYS B 1 2 ? 53.406 31.531 -51.969 1 32.19 2 LYS B C 1
ATOM 1678 O O . LYS B 1 2 ? 53.938 32.188 -51.094 1 32.19 2 LYS B O 1
ATOM 1683 N N . SER B 1 3 ? 52.031 31.828 -52.125 1 32.38 3 SER B N 1
ATOM 1684 C CA . SER B 1 3 ? 51.062 32.094 -51.094 1 32.38 3 SER B CA 1
ATOM 1685 C C . SER B 1 3 ? 51.031 30.969 -50.062 1 32.38 3 SER B C 1
ATOM 1687 O O . SER B 1 3 ? 50.938 29.797 -50.406 1 32.38 3 SER B O 1
ATOM 1689 N N . LEU B 1 4 ? 51.781 31.078 -48.938 1 36.69 4 LEU B N 1
ATOM 1690 C CA . LEU B 1 4 ? 51.844 30.328 -47.688 1 36.69 4 LEU B CA 1
ATOM 1691 C C . LEU B 1 4 ? 50.438 30.156 -47.094 1 36.69 4 LEU B C 1
ATOM 1693 O O . LEU B 1 4 ? 49.75 31.141 -46.812 1 36.69 4 LEU B O 1
ATOM 1697 N N . PHE B 1 5 ? 49.656 29.109 -47.5 1 35.12 5 PHE B N 1
ATOM 1698 C CA . PHE B 1 5 ? 48.375 28.641 -46.969 1 35.12 5 PHE B CA 1
ATOM 1699 C C . PHE B 1 5 ? 48.469 28.359 -45.5 1 35.12 5 PHE B C 1
ATOM 1701 O O . PHE B 1 5 ? 49.281 27.531 -45.062 1 35.12 5 PHE B O 1
ATOM 1708 N N . PHE B 1 6 ? 48.406 29.406 -44.594 1 34.47 6 PHE B N 1
ATOM 1709 C CA . PHE B 1 6 ? 48.281 29.25 -43.156 1 34.47 6 PHE B CA 1
ATOM 1710 C C . PHE B 1 6 ? 47.062 28.406 -42.781 1 34.47 6 PHE B C 1
ATOM 1712 O O . PHE B 1 6 ? 45.938 28.75 -43.156 1 34.47 6 PHE B O 1
ATOM 1719 N N . CYS B 1 7 ? 47.156 27.062 -42.781 1 29.81 7 CYS B N 1
ATOM 1720 C CA . CYS B 1 7 ? 46.156 26.125 -42.281 1 29.81 7 CYS B CA 1
ATOM 1721 C C . CYS B 1 7 ? 45.812 26.438 -40.844 1 29.81 7 CYS B C 1
ATOM 1723 O O . CYS B 1 7 ? 46.656 26.391 -39.938 1 29.81 7 CYS B O 1
ATOM 1725 N N . ILE B 1 8 ? 44.938 27.438 -40.594 1 33.53 8 ILE B N 1
ATOM 1726 C CA . ILE B 1 8 ? 44.344 27.703 -39.281 1 33.53 8 ILE B CA 1
ATOM 1727 C C . ILE B 1 8 ? 43.719 26.438 -38.75 1 33.53 8 ILE B C 1
ATOM 1729 O O . ILE B 1 8 ? 42.75 25.906 -39.312 1 33.53 8 ILE B O 1
ATOM 1733 N N . LEU B 1 9 ? 44.469 25.484 -38.188 1 30.98 9 LEU B N 1
ATOM 1734 C CA . LEU B 1 9 ? 44 24.344 -37.375 1 30.98 9 LEU B CA 1
ATOM 1735 C C . LEU B 1 9 ? 43.094 24.828 -36.25 1 30.98 9 LEU B C 1
ATOM 1737 O O . LEU B 1 9 ? 43.562 25.516 -35.344 1 30.98 9 LEU B O 1
ATOM 1741 N N . CYS B 1 10 ? 41.844 25.188 -36.5 1 31.61 10 CYS B N 1
ATOM 1742 C CA . CYS B 1 10 ? 40.844 25.438 -35.438 1 31.61 10 CYS B CA 1
ATOM 1743 C C . CYS B 1 10 ? 40.781 24.25 -34.5 1 31.61 10 CYS B C 1
ATOM 1745 O O . CYS B 1 10 ? 40.469 23.125 -34.906 1 31.61 10 CYS B O 1
ATOM 1747 N N . HIS B 1 11 ? 41.625 24.203 -33.5 1 35.34 11 HIS B N 1
ATOM 1748 C CA . HIS B 1 11 ? 41.5 23.297 -32.344 1 35.34 11 HIS B CA 1
ATOM 1749 C C . HIS B 1 11 ? 40.094 23.375 -31.766 1 35.34 11 HIS B C 1
ATOM 1751 O O . HIS B 1 11 ? 39.656 24.453 -31.328 1 35.34 11 HIS B O 1
ATOM 1757 N N . LEU B 1 12 ? 39.125 22.609 -32.344 1 34.69 12 LEU B N 1
ATOM 1758 C CA . LEU B 1 12 ? 37.812 22.328 -31.719 1 34.69 12 LEU B CA 1
ATOM 1759 C C . LEU B 1 12 ? 37.969 21.875 -30.266 1 34.69 12 LEU B C 1
ATOM 1761 O O . LEU B 1 12 ? 38.531 20.812 -30 1 34.69 12 LEU B O 1
ATOM 1765 N N . LEU B 1 13 ? 38.188 22.781 -29.328 1 34.62 13 LEU B N 1
ATOM 1766 C CA . LEU B 1 13 ? 38.062 22.469 -27.906 1 34.62 13 LEU B CA 1
ATOM 1767 C C . LEU B 1 13 ? 36.688 21.875 -27.594 1 34.62 13 LEU B C 1
ATOM 1769 O O . LEU B 1 13 ? 35.688 22.531 -27.734 1 34.62 13 LEU B O 1
ATOM 1773 N N . VAL B 1 14 ? 36.5 20.594 -27.828 1 35.62 14 VAL B N 1
ATOM 1774 C CA . VAL B 1 14 ? 35.375 19.859 -27.297 1 35.62 14 VAL B CA 1
ATOM 1775 C C . VAL B 1 14 ? 35.281 20.047 -25.781 1 35.62 14 VAL B C 1
ATOM 1777 O O . VAL B 1 14 ? 36.156 19.594 -25.047 1 35.62 14 VAL B O 1
ATOM 1780 N N . ALA B 1 15 ? 34.719 21.109 -25.281 1 33.56 15 ALA B N 1
ATOM 1781 C CA . ALA B 1 15 ? 34.281 21.188 -23.891 1 33.56 15 ALA B CA 1
ATOM 1782 C C . ALA B 1 15 ? 33.438 19.969 -23.5 1 33.56 15 ALA B C 1
ATOM 1784 O O . ALA B 1 15 ? 32.312 19.797 -23.984 1 33.56 15 ALA B O 1
ATOM 1785 N N . ILE B 1 16 ? 34.062 18.875 -23.203 1 32.22 16 ILE B N 1
ATOM 1786 C CA . ILE B 1 16 ? 33.344 17.828 -22.469 1 32.22 16 ILE B CA 1
ATOM 1787 C C . ILE B 1 16 ? 32.625 18.438 -21.25 1 32.22 16 ILE B C 1
ATOM 1789 O O . ILE B 1 16 ? 33.312 18.891 -20.328 1 32.22 16 ILE B O 1
ATOM 1793 N N . ALA B 1 17 ? 31.562 19.047 -21.406 1 30.67 17 ALA B N 1
ATOM 1794 C CA . ALA B 1 17 ? 30.656 19.266 -20.281 1 30.67 17 ALA B CA 1
ATOM 1795 C C . ALA B 1 17 ? 30.547 18 -19.422 1 30.67 17 ALA B C 1
ATOM 1797 O O . ALA B 1 17 ? 30.094 16.969 -19.906 1 30.67 17 ALA B O 1
ATOM 1798 N N . TRP B 1 18 ? 31.438 17.812 -18.453 1 33.66 18 TRP B N 1
ATOM 1799 C CA . TRP B 1 18 ? 31.188 16.891 -17.344 1 33.66 18 TRP B CA 1
ATOM 1800 C C . TRP B 1 18 ? 29.75 17.016 -16.859 1 33.66 18 TRP B C 1
ATOM 1802 O O . TRP B 1 18 ? 29.312 18.094 -16.422 1 33.66 18 TRP B O 1
ATOM 1812 N N . CYS B 1 19 ? 28.875 16.469 -17.516 1 33.22 19 CYS B N 1
ATOM 1813 C CA . CYS B 1 19 ? 27.594 16.219 -16.875 1 33.22 19 CYS B CA 1
ATOM 1814 C C . CYS B 1 19 ? 27.781 15.789 -15.422 1 33.22 19 CYS B C 1
ATOM 1816 O O . CYS B 1 19 ? 28.266 14.688 -15.156 1 33.22 19 CYS B O 1
ATOM 1818 N N . LYS B 1 20 ? 28.25 16.703 -14.578 1 33.09 20 LYS B N 1
ATOM 1819 C CA . LYS B 1 20 ? 28.094 16.422 -13.148 1 33.09 20 LYS B CA 1
ATOM 1820 C C . LYS B 1 20 ? 26.75 15.773 -12.867 1 33.09 20 LYS B C 1
ATOM 1822 O O . LYS B 1 20 ? 25.703 16.406 -13.047 1 33.09 20 LYS B O 1
ATOM 1827 N N . ASN B 1 21 ? 26.578 14.508 -13.203 1 36.97 21 ASN B N 1
ATOM 1828 C CA . ASN B 1 21 ? 25.531 13.789 -12.5 1 36.97 21 ASN B CA 1
ATOM 1829 C C . ASN B 1 21 ? 25.469 14.164 -11.023 1 36.97 21 ASN B C 1
ATOM 1831 O O . ASN B 1 21 ? 26.359 13.781 -10.25 1 36.97 21 ASN B O 1
ATOM 1835 N N . ASP B 1 22 ? 25.234 15.305 -10.641 1 38.03 22 ASP B N 1
ATOM 1836 C CA . ASP B 1 22 ? 24.938 15.836 -9.312 1 38.03 22 ASP B CA 1
ATOM 1837 C C . ASP B 1 22 ? 24.156 14.828 -8.477 1 38.03 22 ASP B C 1
ATOM 1839 O O . ASP B 1 22 ? 22.953 15 -8.258 1 38.03 22 ASP B O 1
ATOM 1843 N N . GLN B 1 23 ? 24.281 13.531 -8.719 1 43.5 23 GLN B N 1
ATOM 1844 C CA . GLN B 1 23 ? 23.641 12.672 -7.73 1 43.5 23 GLN B CA 1
ATOM 1845 C C . GLN B 1 23 ? 24.156 12.969 -6.324 1 43.5 23 GLN B C 1
ATOM 1847 O O . GLN B 1 23 ? 25.359 12.977 -6.086 1 43.5 23 GLN B O 1
ATOM 1852 N N . ALA B 1 24 ? 23.5 13.672 -5.578 1 44.91 24 ALA B N 1
ATOM 1853 C CA . ALA B 1 24 ? 23.812 13.859 -4.16 1 44.91 24 ALA B CA 1
ATOM 1854 C C . ALA B 1 24 ? 24.438 12.602 -3.566 1 44.91 24 ALA B C 1
ATOM 1856 O O . ALA B 1 24 ? 23.984 11.484 -3.844 1 44.91 24 ALA B O 1
ATOM 1857 N N . HIS B 1 25 ? 25.703 12.531 -3.322 1 55 25 HIS B N 1
ATOM 1858 C CA . HIS B 1 25 ? 26.5 11.453 -2.742 1 55 25 HIS B CA 1
ATOM 1859 C C . HIS B 1 25 ? 25.781 10.82 -1.552 1 55 25 HIS B C 1
ATOM 1861 O O . HIS B 1 25 ? 25.719 11.414 -0.474 1 55 25 HIS B O 1
ATOM 1867 N N . THR B 1 26 ? 24.625 10.062 -1.772 1 64.94 26 THR B N 1
ATOM 1868 C CA . THR B 1 26 ? 24.094 9.25 -0.683 1 64.94 26 THR B CA 1
ATOM 1869 C C . THR B 1 26 ? 25.109 8.195 -0.254 1 64.94 26 THR B C 1
ATOM 1871 O O . THR B 1 26 ? 25.953 7.773 -1.052 1 64.94 26 THR B O 1
ATOM 1874 N N . LEU B 1 27 ? 25.172 8 0.996 1 78.5 27 LEU B N 1
ATOM 1875 C CA . LEU B 1 27 ? 26.094 7.016 1.556 1 78.5 27 LEU B CA 1
ATOM 1876 C C . LEU B 1 27 ? 25.797 5.625 1.005 1 78.5 27 LEU B C 1
ATOM 1878 O O . LEU B 1 27 ? 26.719 4.867 0.698 1 78.5 27 LEU B O 1
ATOM 1882 N N . GLN B 1 28 ? 24.594 5.348 0.686 1 88.62 28 GLN B N 1
ATOM 1883 C CA . GLN B 1 28 ? 24.219 4.047 0.138 1 88.62 28 GLN B CA 1
ATOM 1884 C C . GLN B 1 28 ? 24.312 4.043 -1.385 1 88.62 28 GLN B C 1
ATOM 1886 O O . GLN B 1 28 ? 23.688 4.867 -2.053 1 88.62 28 GLN B O 1
ATOM 1891 N N . SER B 1 29 ? 25.062 3.094 -1.964 1 93.31 29 SER B N 1
ATOM 1892 C CA . SER B 1 29 ? 25.188 2.977 -3.412 1 93.31 29 SER B CA 1
ATOM 1893 C C . SER B 1 29 ? 23.922 2.393 -4.031 1 93.31 29 SER B C 1
ATOM 1895 O O . SER B 1 29 ? 23.125 1.755 -3.342 1 93.31 29 SER B O 1
ATOM 1897 N N . ILE B 1 30 ? 23.781 2.609 -5.312 1 96.12 30 ILE B N 1
ATOM 1898 C CA . ILE B 1 30 ? 22.625 2.078 -6.035 1 96.12 30 ILE B CA 1
ATOM 1899 C C . ILE B 1 30 ? 22.688 0.553 -6.051 1 96.12 30 ILE B C 1
ATOM 1901 O O . ILE B 1 30 ? 21.641 -0.115 -5.98 1 96.12 30 ILE B O 1
ATOM 1905 N N . GLU B 1 31 ? 23.859 -0.038 -6.062 1 96 31 GLU B N 1
ATOM 1906 C CA . GLU B 1 31 ? 24.031 -1.486 -6.02 1 96 31 GLU B CA 1
ATOM 1907 C C . GLU B 1 31 ? 23.594 -2.059 -4.676 1 96 31 GLU B C 1
ATOM 1909 O O . GLU B 1 31 ? 22.938 -3.1 -4.625 1 96 31 GLU B O 1
ATOM 1914 N N . ALA B 1 32 ? 23.984 -1.357 -3.648 1 94.69 32 ALA B N 1
ATOM 1915 C CA . ALA B 1 32 ? 23.562 -1.781 -2.314 1 94.69 32 ALA B CA 1
ATOM 1916 C C . ALA B 1 32 ? 22.047 -1.689 -2.158 1 94.69 32 ALA B C 1
ATOM 1918 O O . ALA B 1 32 ? 21.438 -2.57 -1.562 1 94.69 32 ALA B O 1
ATOM 1919 N N . ALA B 1 33 ? 21.484 -0.643 -2.75 1 96.75 33 ALA B N 1
ATOM 1920 C CA . ALA B 1 33 ? 20.031 -0.478 -2.721 1 96.75 33 ALA B CA 1
ATOM 1921 C C . ALA B 1 33 ? 19.328 -1.611 -3.469 1 96.75 33 ALA B C 1
ATOM 1923 O O . ALA B 1 33 ? 18.328 -2.15 -2.998 1 96.75 33 ALA B O 1
ATOM 1924 N N . ALA B 1 34 ? 19.891 -1.984 -4.605 1 97.88 34 ALA B N 1
ATOM 1925 C CA . ALA B 1 34 ? 19.312 -3.068 -5.402 1 97.88 34 ALA B CA 1
ATOM 1926 C C . ALA B 1 34 ? 19.359 -4.391 -4.645 1 97.88 34 ALA B C 1
ATOM 1928 O O . ALA B 1 34 ? 18.375 -5.133 -4.617 1 97.88 34 ALA B O 1
ATOM 1929 N N . LYS B 1 35 ? 20.469 -4.66 -4.023 1 96.94 35 LYS B N 1
ATOM 1930 C CA . LYS B 1 35 ? 20.625 -5.891 -3.25 1 96.94 35 LYS B CA 1
ATOM 1931 C C . LYS B 1 35 ? 19.656 -5.922 -2.07 1 96.94 35 LYS B C 1
ATOM 1933 O O . LYS B 1 35 ? 19.047 -6.953 -1.792 1 96.94 35 LYS B O 1
ATOM 1938 N N . LEU B 1 36 ? 19.562 -4.793 -1.411 1 96.56 36 LEU B N 1
ATOM 1939 C CA . LEU B 1 36 ? 18.641 -4.719 -0.274 1 96.56 36 LEU B CA 1
ATOM 1940 C C . LEU B 1 36 ? 17.203 -4.859 -0.726 1 96.56 36 LEU B C 1
ATOM 1942 O O . LEU B 1 36 ? 16.391 -5.492 -0.043 1 96.56 36 LEU B O 1
ATOM 1946 N N . THR B 1 37 ? 16.875 -4.309 -1.911 1 98.12 37 THR B N 1
ATOM 1947 C CA . THR B 1 37 ? 15.531 -4.457 -2.467 1 98.12 37 THR B CA 1
ATOM 1948 C C . THR B 1 37 ? 15.188 -5.934 -2.652 1 98.12 37 THR B C 1
ATOM 1950 O O . THR B 1 37 ? 14.125 -6.387 -2.217 1 98.12 37 THR B O 1
ATOM 1953 N N . ARG B 1 38 ? 16.094 -6.711 -3.23 1 98.25 38 ARG B N 1
ATOM 1954 C CA . ARG B 1 38 ? 15.859 -8.133 -3.449 1 98.25 38 ARG B CA 1
ATOM 1955 C C . ARG B 1 38 ? 15.703 -8.875 -2.125 1 98.25 38 ARG B C 1
ATOM 1957 O O . ARG B 1 38 ? 14.859 -9.766 -1.998 1 98.25 38 ARG B O 1
ATOM 1964 N N . LYS B 1 39 ? 16.5 -8.484 -1.167 1 97.25 39 LYS B N 1
ATOM 1965 C CA . LYS B 1 39 ? 16.422 -9.109 0.149 1 97.25 39 LYS B CA 1
ATOM 1966 C C . LYS B 1 39 ? 15.078 -8.844 0.805 1 97.25 39 LYS B C 1
ATOM 1968 O O . LYS B 1 39 ? 14.453 -9.758 1.347 1 97.25 39 LYS B O 1
ATOM 1973 N N . ILE B 1 40 ? 14.617 -7.625 0.709 1 97.88 40 ILE B N 1
ATOM 1974 C CA . ILE B 1 40 ? 13.352 -7.246 1.323 1 97.88 40 ILE B CA 1
ATOM 1975 C C . ILE B 1 40 ? 12.203 -7.961 0.62 1 97.88 40 ILE B C 1
ATOM 1977 O O . ILE B 1 40 ? 11.273 -8.453 1.271 1 97.88 40 ILE B O 1
ATOM 1981 N N . VAL B 1 41 ? 12.281 -8.039 -0.721 1 98.5 41 VAL B N 1
ATOM 1982 C CA . VAL B 1 41 ? 11.273 -8.781 -1.48 1 98.5 41 VAL B CA 1
ATOM 1983 C C . VAL B 1 41 ? 11.219 -10.227 -0.992 1 98.5 41 VAL B C 1
ATOM 1985 O O . VAL B 1 41 ? 10.141 -10.766 -0.751 1 98.5 41 VAL B O 1
ATOM 1988 N N . SER B 1 42 ? 12.328 -10.789 -0.798 1 97.5 42 SER B N 1
ATOM 1989 C CA . SER B 1 42 ? 12.391 -12.195 -0.404 1 97.5 42 SER B CA 1
ATOM 1990 C C . SER B 1 42 ? 11.906 -12.391 1.029 1 97.5 42 SER B C 1
ATOM 1992 O O . SER B 1 42 ? 11.273 -13.398 1.344 1 97.5 42 SER B O 1
ATOM 1994 N N . ASP B 1 43 ? 12.117 -11.445 1.926 1 97.25 43 ASP B N 1
ATOM 1995 C CA . ASP B 1 43 ? 11.805 -11.555 3.348 1 97.25 43 ASP B CA 1
ATOM 1996 C C . ASP B 1 43 ? 10.32 -11.289 3.605 1 97.25 43 ASP B C 1
ATOM 1998 O O . ASP B 1 43 ? 9.734 -11.852 4.535 1 97.25 43 ASP B O 1
ATOM 2002 N N . ALA B 1 44 ? 9.672 -10.43 2.812 1 97.75 44 ALA B N 1
ATOM 2003 C CA . ALA B 1 44 ? 8.352 -9.906 3.172 1 97.75 44 ALA B CA 1
ATOM 2004 C C . ALA B 1 44 ? 7.246 -10.875 2.764 1 97.75 44 ALA B C 1
ATOM 2006 O O . ALA B 1 44 ? 6.375 -11.211 3.57 1 97.75 44 ALA B O 1
ATOM 2007 N N . GLY B 1 45 ? 7.238 -11.281 1.472 1 98.38 45 GLY B N 1
ATOM 2008 C CA . GLY B 1 45 ? 6.227 -12.203 0.971 1 98.38 45 GLY B CA 1
ATOM 2009 C C . GLY B 1 45 ? 4.867 -11.547 0.798 1 98.38 45 GLY B C 1
ATOM 2010 O O . GLY B 1 45 ? 3.885 -12.227 0.494 1 98.38 45 GLY B O 1
ATOM 2011 N N . ARG B 1 46 ? 4.746 -10.312 1.127 1 98.75 46 ARG B N 1
ATOM 2012 C CA . ARG B 1 46 ? 3.518 -9.547 0.95 1 98.75 46 ARG B CA 1
ATOM 2013 C C . ARG B 1 46 ? 3.82 -8.07 0.705 1 98.75 46 ARG B C 1
ATOM 2015 O O . ARG B 1 46 ? 4.914 -7.598 1.02 1 98.75 46 ARG B O 1
ATOM 2022 N N . GLY B 1 47 ? 3.004 -7.395 0.119 1 98.88 47 GLY B N 1
ATOM 2023 C CA . GLY B 1 47 ? 2.951 -5.965 -0.143 1 98.88 47 GLY B CA 1
ATOM 2024 C C . GLY B 1 47 ? 1.566 -5.477 -0.521 1 98.88 47 GLY B C 1
ATOM 2025 O O . GLY B 1 47 ? 0.572 -5.883 0.084 1 98.88 47 GLY B O 1
ATOM 2026 N N . HIS B 1 48 ? 1.523 -4.531 -1.415 1 98.94 48 HIS B N 1
ATOM 2027 C CA . HIS B 1 48 ? 0.25 -4.02 -1.91 1 98.94 48 HIS B CA 1
ATOM 2028 C C . HIS B 1 48 ? 0.235 -3.965 -3.434 1 98.94 48 HIS B C 1
ATOM 2030 O O . HIS B 1 48 ? 1.086 -3.312 -4.043 1 98.94 48 HIS B O 1
ATOM 2036 N N . ILE B 1 49 ? -0.718 -4.66 -4.027 1 98.94 49 ILE B N 1
ATOM 2037 C CA . ILE B 1 49 ? -0.917 -4.543 -5.469 1 98.94 49 ILE B CA 1
ATOM 2038 C C . ILE B 1 49 ? -1.631 -3.232 -5.785 1 98.94 49 ILE B C 1
ATOM 2040 O O . ILE B 1 49 ? -2.551 -2.83 -5.07 1 98.94 49 ILE B O 1
ATOM 2044 N N . LEU B 1 50 ? -1.171 -2.564 -6.812 1 98.94 50 LEU B N 1
ATOM 2045 C CA . LEU B 1 50 ? -1.725 -1.288 -7.246 1 98.94 50 LEU B CA 1
ATOM 2046 C C . LEU B 1 50 ? -2.275 -1.391 -8.664 1 98.94 50 LEU B C 1
ATOM 2048 O O . LEU B 1 50 ? -1.562 -1.8 -9.586 1 98.94 50 LEU B O 1
ATOM 2052 N N . THR B 1 51 ? -3.51 -1.064 -8.797 1 98.94 51 THR B N 1
ATOM 2053 C CA . THR B 1 51 ? -4.188 -1.104 -10.094 1 98.94 51 THR B CA 1
ATOM 2054 C C . THR B 1 51 ? -4.984 0.176 -10.32 1 98.94 51 THR B C 1
ATOM 2056 O O . THR B 1 51 ? -4.969 1.083 -9.492 1 98.94 51 THR B O 1
ATOM 2059 N N . LEU B 1 52 ? -5.547 0.292 -11.516 1 98.75 52 LEU B N 1
ATOM 2060 C CA . LEU B 1 52 ? -6.418 1.415 -11.844 1 98.75 52 LEU B CA 1
ATOM 2061 C C . LEU B 1 52 ? -7.883 0.99 -11.836 1 98.75 52 LEU B C 1
ATOM 2063 O O . LEU B 1 52 ? -8.25 -0.018 -12.445 1 98.75 52 LEU B O 1
ATOM 2067 N N . MET B 1 53 ? -8.664 1.793 -11.078 1 98.56 53 MET B N 1
ATOM 2068 C CA . MET B 1 53 ? -10.094 1.499 -11.023 1 98.56 53 MET B CA 1
ATOM 2069 C C . MET B 1 53 ? -10.719 1.571 -12.414 1 98.56 53 MET B C 1
ATOM 2071 O O . MET B 1 53 ? -10.547 2.562 -13.125 1 98.56 53 MET B O 1
ATOM 2075 N N . ASP B 1 54 ? -11.422 0.545 -12.68 1 96.56 54 ASP B N 1
ATOM 2076 C CA . ASP B 1 54 ? -12.102 0.494 -13.969 1 96.56 54 ASP B CA 1
ATOM 2077 C C . ASP B 1 54 ? -13.539 0.998 -13.859 1 96.56 54 ASP B C 1
ATOM 2079 O O . ASP B 1 54 ? -14.195 0.794 -12.836 1 96.56 54 ASP B O 1
ATOM 2083 N N . GLU B 1 55 ? -13.992 1.549 -14.977 1 95.62 55 GLU B N 1
ATOM 2084 C CA . GLU B 1 55 ? -15.344 2.105 -14.992 1 95.62 55 GLU B CA 1
ATOM 2085 C C . GLU B 1 55 ? -16.391 1.021 -14.75 1 95.62 55 GLU B C 1
ATOM 2087 O O . GLU B 1 55 ? -17.422 1.271 -14.117 1 95.62 55 GLU B O 1
ATOM 2092 N N . SER B 1 56 ? -16.141 -0.194 -15.203 1 93.38 56 SER B N 1
ATOM 2093 C CA . SER B 1 56 ? -17.078 -1.3 -15.047 1 93.38 56 SER B CA 1
ATOM 2094 C C . SER B 1 56 ? -17.188 -1.735 -13.586 1 93.38 56 SER B C 1
ATOM 2096 O O . SER B 1 56 ? -18.188 -2.352 -13.195 1 93.38 56 SER B O 1
ATOM 2098 N N . VAL B 1 57 ? -16.203 -1.401 -12.797 1 90.56 57 VAL B N 1
ATOM 2099 C CA . VAL B 1 57 ? -16.188 -1.771 -11.383 1 90.56 57 VAL B CA 1
ATOM 2100 C C . VAL B 1 57 ? -16.828 -0.667 -10.555 1 90.56 57 VAL B C 1
ATOM 2102 O O . VAL B 1 57 ? -17.625 -0.944 -9.648 1 90.56 57 VAL B O 1
ATOM 2105 N N . SER B 1 58 ? -16.5 0.512 -10.852 1 94.75 58 SER B N 1
ATOM 2106 C CA . SER B 1 58 ? -17.078 1.699 -10.227 1 94.75 58 SER B CA 1
ATOM 2107 C C . SER B 1 58 ? -17 2.902 -11.156 1 94.75 58 SER B C 1
ATOM 2109 O O . SER B 1 58 ? -15.914 3.352 -11.523 1 94.75 58 SER B O 1
ATOM 2111 N N . LYS B 1 59 ? -18.188 3.418 -11.484 1 96.19 59 LYS B N 1
ATOM 2112 C CA . LYS B 1 59 ? -18.219 4.617 -12.32 1 96.19 59 LYS B CA 1
ATOM 2113 C C . LYS B 1 59 ? -17.656 5.82 -11.562 1 96.19 59 LYS B C 1
ATOM 2115 O O . LYS B 1 59 ? -16.891 6.613 -12.125 1 96.19 59 LYS B O 1
ATOM 2120 N N . GLU B 1 60 ? -17.969 5.906 -10.32 1 97.12 60 GLU B N 1
ATOM 2121 C CA . GLU B 1 60 ? -17.609 7.051 -9.484 1 97.12 60 GLU B CA 1
ATOM 2122 C C . GLU B 1 60 ? -16.094 7.16 -9.32 1 97.12 60 GLU B C 1
ATOM 2124 O O . GLU B 1 60 ? -15.547 8.266 -9.32 1 97.12 60 GLU B O 1
ATOM 2129 N N . PHE B 1 61 ? -15.422 6.039 -9.289 1 98.19 61 PHE B N 1
ATOM 2130 C CA . PHE B 1 61 ? -14 6.086 -8.953 1 98.19 61 PHE B CA 1
ATOM 2131 C C . PHE B 1 61 ? -13.148 5.617 -10.133 1 98.19 61 PHE B C 1
ATOM 2133 O O . PHE B 1 61 ? -11.984 5.25 -9.953 1 98.19 61 PHE B O 1
ATOM 2140 N N . SER B 1 62 ? -13.781 5.648 -11.312 1 98 62 SER B N 1
ATOM 2141 C CA . SER B 1 62 ? -13.031 5.301 -12.516 1 98 62 SER B CA 1
ATOM 2142 C C . SER B 1 62 ? -11.758 6.129 -12.633 1 98 62 SER B C 1
ATOM 2144 O O . SER B 1 62 ? -11.781 7.344 -12.43 1 98 62 SER B O 1
ATOM 2146 N N . GLY B 1 63 ? -10.68 5.441 -12.844 1 97.56 63 GLY B N 1
ATOM 2147 C CA . GLY B 1 63 ? -9.422 6.137 -13.078 1 97.56 63 GLY B CA 1
ATOM 2148 C C . GLY B 1 63 ? -8.625 6.371 -11.812 1 97.56 63 GLY B C 1
ATOM 2149 O O . GLY B 1 63 ? -7.457 6.766 -11.875 1 97.56 63 GLY B O 1
ATOM 2150 N N . PHE B 1 64 ? -9.203 6.168 -10.641 1 98.75 64 PHE B N 1
ATOM 2151 C CA . PHE B 1 64 ? -8.477 6.281 -9.391 1 98.75 64 PHE B CA 1
ATOM 2152 C C . PHE B 1 64 ? -7.441 5.168 -9.258 1 98.75 64 PHE B C 1
ATOM 2154 O O . PHE B 1 64 ? -7.633 4.074 -9.797 1 98.75 64 PHE B O 1
ATOM 2161 N N . PRO B 1 65 ? -6.316 5.457 -8.602 1 98.88 65 PRO B N 1
ATOM 2162 C CA . PRO B 1 65 ? -5.488 4.324 -8.18 1 98.88 65 PRO B CA 1
ATOM 2163 C C . PRO B 1 65 ? -6.141 3.502 -7.07 1 98.88 65 PRO B C 1
ATOM 2165 O O . PRO B 1 65 ? -6.812 4.055 -6.199 1 98.88 65 PRO B O 1
ATOM 2168 N N . PHE B 1 66 ? -6.051 2.24 -7.168 1 98.94 66 PHE B N 1
ATOM 2169 C CA . PHE B 1 66 ? -6.492 1.293 -6.152 1 98.94 66 PHE B CA 1
ATOM 2170 C C . PHE B 1 66 ? -5.324 0.452 -5.652 1 98.94 66 PHE B C 1
ATOM 2172 O O . PHE B 1 66 ? -4.473 0.03 -6.438 1 98.94 66 PHE B O 1
ATOM 2179 N N . GLY B 1 67 ? -5.23 0.254 -4.355 1 98.94 67 GLY B N 1
ATOM 2180 C CA . GLY B 1 67 ? -4.211 -0.602 -3.766 1 98.94 67 GLY B CA 1
ATOM 2181 C C . GLY B 1 67 ? -4.727 -1.424 -2.598 1 98.94 67 GLY B C 1
ATOM 2182 O O . GLY B 1 67 ? -5.535 -0.943 -1.803 1 98.94 67 GLY B O 1
ATOM 2183 N N . ILE B 1 68 ? -4.238 -2.592 -2.461 1 98.94 68 ILE B N 1
ATOM 2184 C CA . ILE B 1 68 ? -4.645 -3.432 -1.339 1 98.94 68 ILE B CA 1
ATOM 2185 C C . ILE B 1 68 ? -3.555 -4.461 -1.045 1 98.94 68 ILE B C 1
ATOM 2187 O O . ILE B 1 68 ? -2.807 -4.855 -1.942 1 98.94 68 ILE B O 1
ATOM 2191 N N . MET B 1 69 ? -3.447 -4.863 0.206 1 98.81 69 MET B N 1
ATOM 2192 C CA . MET B 1 69 ? -2.441 -5.852 0.59 1 98.81 69 MET B CA 1
ATOM 2193 C C . MET B 1 69 ? -2.658 -7.168 -0.148 1 98.81 69 MET B C 1
ATOM 2195 O O . MET B 1 69 ? -3.793 -7.629 -0.285 1 98.81 69 MET B O 1
ATOM 2199 N N . GLU B 1 70 ? -1.639 -7.777 -0.637 1 98.75 70 GLU B N 1
ATOM 2200 C CA . GLU B 1 70 ? -1.654 -9.023 -1.404 1 98.75 70 GLU B CA 1
ATOM 2201 C C . GLU B 1 70 ? -0.4 -9.852 -1.14 1 98.75 70 GLU B C 1
ATOM 2203 O O . GLU B 1 70 ? 0.687 -9.297 -0.956 1 98.75 70 GLU B O 1
ATOM 2208 N N . TYR B 1 71 ? -0.577 -11.148 -1.15 1 98.69 71 TYR B N 1
ATOM 2209 C CA . TYR B 1 71 ? 0.546 -12.078 -1.045 1 98.69 71 TYR B CA 1
ATOM 2210 C C . TYR B 1 71 ? 1.262 -12.219 -2.383 1 98.69 71 TYR B C 1
ATOM 2212 O O . TYR B 1 71 ? 0.632 -12.148 -3.441 1 98.69 71 TYR B O 1
ATOM 2220 N N . TYR B 1 72 ? 2.574 -12.453 -2.277 1 98.88 72 TYR B N 1
ATOM 2221 C CA . TYR B 1 72 ? 3.365 -12.891 -3.42 1 98.88 72 TYR B CA 1
ATOM 2222 C C . TYR B 1 72 ? 4.434 -13.891 -2.99 1 98.88 72 TYR B C 1
ATOM 2224 O O . TYR B 1 72 ? 4.719 -14.031 -1.798 1 98.88 72 TYR B O 1
ATOM 2232 N N . SER B 1 73 ? 4.914 -14.617 -3.934 1 98.75 73 SER B N 1
ATOM 2233 C CA . SER B 1 73 ? 6.129 -15.406 -3.746 1 98.75 73 SER B CA 1
ATOM 2234 C C . SER B 1 73 ? 7.168 -15.086 -4.816 1 98.75 73 SER B C 1
ATOM 2236 O O . SER B 1 73 ? 6.82 -14.844 -5.973 1 98.75 73 SER B O 1
ATOM 2238 N N . ASP B 1 74 ? 8.367 -15.039 -4.371 1 97.88 74 ASP B N 1
ATOM 2239 C CA . ASP B 1 74 ? 9.445 -14.852 -5.328 1 97.88 74 ASP B CA 1
ATOM 2240 C C . ASP B 1 74 ? 10.305 -16.109 -5.453 1 97.88 74 ASP B C 1
ATOM 2242 O O . ASP B 1 74 ? 11.414 -16.062 -5.984 1 97.88 74 ASP B O 1
ATOM 2246 N N . LYS B 1 75 ? 9.828 -17.188 -4.934 1 96 75 LYS B N 1
ATOM 2247 C CA . LYS B 1 75 ? 10.633 -18.406 -4.816 1 96 75 LYS B CA 1
ATOM 2248 C C . LYS B 1 75 ? 10.859 -19.047 -6.18 1 96 75 LYS B C 1
ATOM 2250 O O . LYS B 1 75 ? 11.797 -19.828 -6.355 1 96 75 LYS B O 1
ATOM 2255 N N . CYS B 1 76 ? 10.125 -18.781 -7.211 1 93.19 76 CYS B N 1
ATOM 2256 C CA . CYS B 1 76 ? 10.328 -19.375 -8.531 1 93.19 76 CYS B CA 1
ATOM 2257 C C . CYS B 1 76 ? 10.5 -18.297 -9.586 1 93.19 76 CYS B C 1
ATOM 2259 O O . CYS B 1 76 ? 10.258 -18.531 -10.773 1 93.19 76 CYS B O 1
ATOM 2261 N N . THR B 1 77 ? 10.859 -17.156 -9.203 1 94.88 77 THR B N 1
ATOM 2262 C CA . THR B 1 77 ? 11.102 -16.031 -10.109 1 94.88 77 THR B CA 1
ATOM 2263 C C . THR B 1 77 ? 12.477 -15.422 -9.844 1 94.88 77 THR B C 1
ATOM 2265 O O . THR B 1 77 ? 12.57 -14.328 -9.273 1 94.88 77 THR B O 1
ATOM 2268 N N . PRO B 1 78 ? 13.547 -16.078 -10.289 1 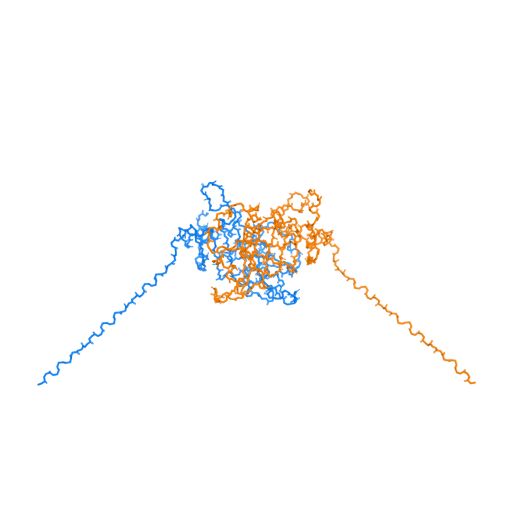94.19 78 PRO B N 1
ATOM 2269 C CA . PRO B 1 78 ? 14.906 -15.625 -9.969 1 94.19 78 PRO B CA 1
ATOM 2270 C C . PRO B 1 78 ? 15.195 -14.219 -10.492 1 94.19 78 PRO B C 1
ATOM 2272 O O . PRO B 1 78 ? 16.125 -13.562 -10.023 1 94.19 78 PRO B O 1
ATOM 2275 N N . ASN B 1 79 ? 14.453 -13.781 -11.484 1 96.38 79 ASN B N 1
ATOM 2276 C CA . ASN B 1 79 ? 14.672 -12.453 -12.039 1 96.38 79 ASN B CA 1
ATOM 2277 C C . ASN B 1 79 ? 14 -11.367 -11.195 1 96.38 79 ASN B C 1
ATOM 2279 O O . ASN B 1 79 ? 14.062 -10.188 -11.539 1 96.38 79 ASN B O 1
ATOM 2283 N N . GLY B 1 80 ? 13.281 -11.68 -10.164 1 97.75 80 GLY B N 1
ATOM 2284 C CA . GLY B 1 80 ? 12.719 -10.703 -9.25 1 97.75 80 GLY B CA 1
ATOM 2285 C C . GLY B 1 80 ? 11.258 -10.406 -9.523 1 97.75 80 GLY B C 1
ATOM 2286 O O . GLY B 1 80 ? 10.648 -9.578 -8.844 1 97.75 80 GLY B O 1
ATOM 2287 N N . ASN B 1 81 ? 10.688 -11.109 -10.547 1 98.69 81 ASN B N 1
ATOM 2288 C CA . ASN B 1 81 ? 9.242 -11.031 -10.711 1 98.69 81 ASN B CA 1
ATOM 2289 C C . ASN B 1 81 ? 8.5 -11.594 -9.5 1 98.69 81 ASN B C 1
ATOM 2291 O O . ASN B 1 81 ? 9.102 -12.266 -8.656 1 98.69 81 ASN B O 1
ATOM 2295 N N . LEU B 1 82 ? 7.238 -11.297 -9.43 1 98.88 82 LEU B N 1
ATOM 2296 C CA . LEU B 1 82 ? 6.43 -11.773 -8.312 1 98.88 82 LEU B CA 1
ATOM 2297 C C . LEU B 1 82 ? 5.34 -12.727 -8.797 1 98.88 82 LEU B C 1
ATOM 2299 O O . LEU B 1 82 ? 4.652 -12.438 -9.781 1 98.88 82 LEU B O 1
ATOM 2303 N N . LEU B 1 83 ? 5.238 -13.859 -8.125 1 98.94 83 LEU B N 1
ATOM 2304 C CA . LEU B 1 83 ? 4.133 -14.781 -8.328 1 98.94 83 LEU B CA 1
ATOM 2305 C C . LEU B 1 83 ? 2.984 -14.484 -7.371 1 98.94 83 LEU B C 1
ATOM 2307 O O . LEU B 1 83 ? 3.18 -14.453 -6.152 1 98.94 83 LEU B O 1
ATOM 2311 N N . LEU B 1 84 ? 1.807 -14.25 -7.922 1 98.81 84 LEU B N 1
ATOM 2312 C CA . LEU B 1 84 ? 0.614 -13.953 -7.133 1 98.81 84 LEU B CA 1
ATOM 2313 C C . LEU B 1 84 ? -0.439 -15.047 -7.316 1 98.81 84 LEU B C 1
ATOM 2315 O O . LEU B 1 84 ? -0.435 -15.758 -8.328 1 98.81 84 LEU B O 1
ATOM 2319 N N . PHE B 1 85 ? -1.303 -15.227 -6.355 1 98.81 85 PHE B N 1
ATOM 2320 C CA . PHE B 1 85 ? -2.438 -16.141 -6.359 1 98.81 85 PHE B CA 1
ATOM 2321 C C . PHE B 1 85 ? -3.711 -15.43 -5.918 1 98.81 85 PHE B C 1
ATOM 2323 O O . PHE B 1 85 ? -3.93 -15.227 -4.723 1 98.81 85 PHE B O 1
ATOM 2330 N N . MET B 1 86 ? -4.523 -15.039 -6.922 1 97.75 86 MET B N 1
ATOM 2331 C CA . MET B 1 86 ? -5.621 -14.125 -6.633 1 97.75 86 MET B CA 1
ATOM 2332 C C . MET B 1 86 ? -6.941 -14.672 -7.16 1 97.75 86 MET B C 1
ATOM 2334 O O . MET B 1 86 ? -6.969 -15.391 -8.164 1 97.75 86 MET B O 1
ATOM 2338 N N . SER B 1 87 ? -8 -14.312 -6.434 1 96.81 87 SER B N 1
ATOM 2339 C CA . SER B 1 87 ? -9.359 -14.594 -6.898 1 96.81 87 SER B CA 1
ATOM 2340 C C . SER B 1 87 ? -9.805 -13.562 -7.934 1 96.81 87 SER B C 1
ATOM 2342 O O . SER B 1 87 ? -9.594 -12.359 -7.758 1 96.81 87 SER B O 1
ATOM 2344 N N . ASP B 1 88 ? -10.492 -14 -8.938 1 95.62 88 ASP B N 1
ATOM 2345 C CA . ASP B 1 88 ? -11.047 -13.125 -9.961 1 95.62 88 ASP B CA 1
ATOM 2346 C C . ASP B 1 88 ? -12.094 -12.188 -9.367 1 95.62 88 ASP B C 1
ATOM 2348 O O . ASP B 1 88 ? -12.484 -11.203 -10.008 1 95.62 88 ASP B O 1
ATOM 2352 N N . LEU B 1 89 ? -12.492 -12.469 -8.133 1 94.88 89 LEU B N 1
ATOM 2353 C CA . LEU B 1 89 ? -13.523 -11.672 -7.488 1 94.88 89 LEU B C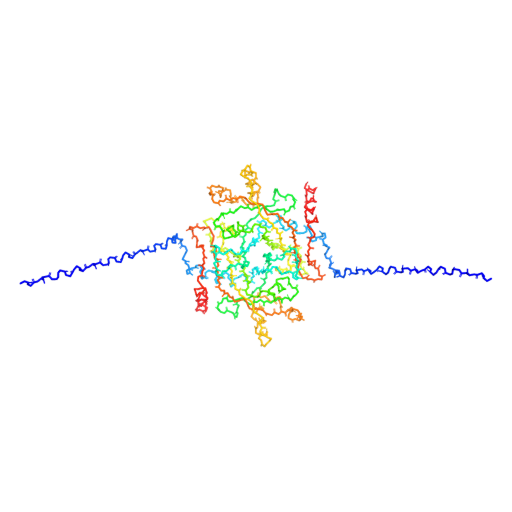A 1
ATOM 2354 C C . LEU B 1 89 ? -12.922 -10.438 -6.82 1 94.88 89 LEU B C 1
ATOM 2356 O O . LEU B 1 89 ? -13.641 -9.492 -6.496 1 94.88 89 LEU B O 1
ATOM 2360 N N . GLN B 1 90 ? -11.633 -10.5 -6.605 1 96.81 90 GLN B N 1
ATOM 2361 C CA . GLN B 1 90 ? -10.961 -9.383 -5.945 1 96.81 90 GLN B CA 1
ATOM 2362 C C . GLN B 1 90 ? -10.984 -8.133 -6.824 1 96.81 90 GLN B C 1
ATOM 2364 O O . GLN B 1 90 ? -10.797 -8.219 -8.039 1 96.81 90 GLN B O 1
ATOM 2369 N N . MET B 1 91 ? -11.195 -6.992 -6.203 1 97.31 91 MET B N 1
ATOM 2370 C CA . MET B 1 91 ? -11.203 -5.723 -6.926 1 97.31 91 MET B CA 1
ATOM 2371 C C . MET B 1 91 ? -9.93 -5.543 -7.738 1 97.31 91 MET B C 1
ATOM 2373 O O . MET B 1 91 ? -9.977 -5.113 -8.891 1 97.31 91 MET B O 1
ATOM 2377 N N . SER B 1 92 ? -8.766 -5.844 -7.176 1 98.06 92 SER B N 1
ATOM 2378 C CA . SER B 1 92 ? -7.488 -5.703 -7.875 1 98.06 92 SER B CA 1
ATOM 2379 C C . SER B 1 92 ? -7.457 -6.551 -9.141 1 98.06 92 SER B C 1
ATOM 2381 O O . SER B 1 92 ? -6.969 -6.102 -10.18 1 98.06 92 SER B O 1
ATOM 2383 N N . ALA B 1 93 ? -7.969 -7.766 -9.047 1 97.75 93 ALA B N 1
ATOM 2384 C CA . ALA B 1 93 ? -7.996 -8.648 -10.203 1 97.75 93 ALA B CA 1
ATOM 2385 C C . ALA B 1 93 ? -8.945 -8.117 -11.281 1 97.75 93 ALA B C 1
ATOM 2387 O O . ALA B 1 93 ? -8.602 -8.102 -12.461 1 97.75 93 ALA B O 1
ATOM 2388 N N . ARG B 1 94 ? -10.078 -7.676 -10.844 1 97.25 94 ARG B N 1
ATOM 2389 C CA . ARG B 1 94 ? -11.031 -7.109 -11.789 1 97.25 94 ARG B CA 1
ATOM 2390 C C . ARG B 1 94 ? -10.438 -5.902 -12.508 1 97.25 94 ARG B C 1
ATOM 2392 O O . ARG B 1 94 ? -10.57 -5.773 -13.727 1 97.25 94 ARG B O 1
ATOM 2399 N N . ASN B 1 95 ? -9.797 -5.051 -11.789 1 97.88 95 ASN B N 1
ATOM 2400 C CA . ASN B 1 95 ? -9.141 -3.887 -12.375 1 97.88 95 ASN B CA 1
ATOM 2401 C C . ASN B 1 95 ? -8.062 -4.301 -13.375 1 97.88 95 ASN B C 1
ATOM 2403 O O . ASN B 1 95 ? -8.016 -3.791 -14.492 1 97.88 95 ASN B O 1
ATOM 2407 N N . MET B 1 96 ? -7.191 -5.176 -12.914 1 95 96 MET B N 1
ATOM 2408 C CA . MET B 1 96 ? -6.02 -5.492 -13.727 1 95 96 MET B CA 1
ATOM 2409 C C . MET B 1 96 ? -6.422 -6.23 -15 1 95 96 MET B C 1
ATOM 2411 O O . MET B 1 96 ? -5.711 -6.18 -16 1 95 96 MET B O 1
ATOM 2415 N N . HIS B 1 97 ? -7.59 -6.941 -14.961 1 95.5 97 HIS B N 1
ATOM 2416 C CA . HIS B 1 97 ? -8.078 -7.59 -16.172 1 95.5 97 HIS B CA 1
ATOM 2417 C C . HIS B 1 97 ? -8.43 -6.559 -17.234 1 95.5 97 HIS B C 1
ATOM 2419 O O . HIS B 1 97 ? -8.391 -6.859 -18.438 1 95.5 97 HIS B O 1
ATOM 2425 N N . LYS B 1 98 ? -8.719 -5.387 -16.797 1 95.56 98 LYS B N 1
ATOM 2426 C CA . LYS B 1 98 ? -9.055 -4.32 -17.75 1 95.56 98 LYS B CA 1
ATOM 2427 C C . LYS B 1 98 ? -7.797 -3.58 -18.203 1 95.56 98 LYS B C 1
ATOM 2429 O O . LYS B 1 98 ? -7.75 -3.047 -19.312 1 95.56 98 LYS B O 1
ATOM 2434 N N . ASP B 1 99 ? -6.789 -3.516 -17.375 1 96.94 99 ASP B N 1
ATOM 2435 C CA . ASP B 1 99 ? -5.508 -2.922 -17.734 1 96.94 99 ASP B CA 1
ATOM 2436 C C . ASP B 1 99 ? -4.352 -3.67 -17.078 1 96.94 99 ASP B C 1
ATOM 2438 O O . ASP B 1 99 ? -3.848 -3.248 -16.031 1 96.94 99 ASP B O 1
ATOM 2442 N N . SER B 1 100 ? -3.881 -4.688 -17.719 1 98.19 100 SER B N 1
ATOM 2443 C CA . SER B 1 100 ? -2.838 -5.551 -17.188 1 98.19 100 SER B CA 1
ATOM 2444 C C . SER B 1 100 ? -1.45 -4.98 -17.453 1 98.19 100 SER B C 1
ATOM 2446 O O . SER B 1 100 ? -0.451 -5.504 -16.953 1 98.19 100 SER B O 1
ATOM 2448 N N . GLU B 1 101 ? -1.381 -3.875 -18.234 1 98.38 101 GLU B N 1
ATOM 2449 C CA . GLU B 1 101 ? -0.099 -3.305 -18.625 1 98.38 101 GLU B CA 1
ATOM 2450 C C . GLU B 1 101 ? 0.346 -2.211 -17.656 1 98.38 101 GLU B C 1
ATOM 2452 O O . GLU B 1 101 ? 1.49 -1.755 -17.719 1 98.38 101 GLU B O 1
ATOM 2457 N N . LYS B 1 102 ? -0.568 -1.702 -16.812 1 98.25 102 LYS B N 1
ATOM 2458 C CA . LYS B 1 102 ? -0.269 -0.655 -15.844 1 98.25 102 LYS B CA 1
ATOM 2459 C C . LYS B 1 102 ? -0.614 -1.107 -14.43 1 98.25 102 LYS B C 1
ATOM 2461 O O . LYS B 1 102 ? -1.574 -0.616 -13.836 1 98.25 102 LYS B O 1
ATOM 2466 N N . VAL B 1 103 ? 0.19 -1.984 -13.938 1 98.88 103 VAL B N 1
ATOM 2467 C CA . VAL B 1 103 ? 0.079 -2.516 -12.578 1 98.88 103 VAL B CA 1
ATOM 2468 C C . VAL B 1 103 ? 1.338 -2.172 -11.789 1 98.88 103 VAL B C 1
ATOM 2470 O O . VAL B 1 103 ? 2.432 -2.09 -12.352 1 98.88 103 VAL B O 1
ATOM 2473 N N . ALA B 1 104 ? 1.208 -1.863 -10.555 1 98.94 104 ALA B N 1
ATOM 2474 C CA . ALA B 1 104 ? 2.352 -1.669 -9.672 1 98.94 104 ALA B CA 1
ATOM 2475 C C . ALA B 1 104 ? 2.209 -2.506 -8.398 1 98.94 104 ALA B C 1
ATOM 2477 O O . ALA B 1 104 ? 1.161 -3.113 -8.164 1 98.94 104 ALA B O 1
ATOM 2478 N N . PHE B 1 105 ? 3.254 -2.711 -7.688 1 98.94 105 PHE B N 1
ATOM 2479 C CA . PHE B 1 105 ? 3.326 -3.418 -6.414 1 98.94 105 PHE B CA 1
ATOM 2480 C C . PHE B 1 105 ? 4.258 -2.697 -5.449 1 98.94 105 PHE B C 1
ATOM 2482 O O . PHE B 1 105 ? 5.43 -2.471 -5.762 1 98.94 105 PHE B O 1
ATOM 2489 N N . THR B 1 106 ? 3.748 -2.217 -4.324 1 99 106 THR B N 1
ATOM 2490 C CA . THR B 1 106 ? 4.605 -1.533 -3.363 1 99 106 THR B CA 1
ATOM 2491 C C . THR B 1 106 ? 4.883 -2.424 -2.156 1 99 106 THR B C 1
ATOM 2493 O O . THR B 1 106 ? 4.004 -3.16 -1.705 1 99 106 THR B O 1
ATOM 2496 N N . ILE B 1 107 ? 6.129 -2.391 -1.689 1 98.94 107 ILE B N 1
ATOM 2497 C CA . ILE B 1 107 ? 6.586 -3.199 -0.565 1 98.94 107 ILE B CA 1
ATOM 2498 C C . ILE B 1 107 ? 7.297 -2.312 0.454 1 98.94 107 ILE B C 1
ATOM 2500 O O . ILE B 1 107 ? 8.125 -1.477 0.088 1 98.94 107 ILE B O 1
ATOM 2504 N N . THR B 1 108 ? 6.875 -2.404 1.679 1 98.56 108 THR B N 1
ATOM 2505 C CA . THR B 1 108 ? 7.516 -1.776 2.828 1 98.56 108 THR B CA 1
ATOM 2506 C C . THR B 1 108 ? 8.266 -2.811 3.662 1 98.56 108 THR B C 1
ATOM 2508 O O . THR B 1 108 ? 7.738 -3.893 3.938 1 98.56 108 THR B O 1
ATOM 2511 N N . ALA B 1 109 ? 9.477 -2.477 4.016 1 97.5 109 ALA B N 1
ATOM 2512 C CA . ALA B 1 109 ? 10.242 -3.373 4.879 1 97.5 109 ALA B CA 1
ATOM 2513 C C . ALA B 1 109 ? 9.461 -3.709 6.148 1 97.5 109 ALA B C 1
ATOM 2515 O O . ALA B 1 109 ? 8.883 -2.824 6.781 1 97.5 109 ALA B O 1
ATOM 2516 N N . LEU B 1 110 ? 9.508 -4.98 6.551 1 94.62 110 LEU B N 1
ATOM 2517 C CA . LEU B 1 110 ? 8.773 -5.43 7.727 1 94.62 110 LEU B CA 1
ATOM 2518 C C . LEU B 1 110 ? 9.703 -5.574 8.93 1 94.62 110 LEU B C 1
ATOM 2520 O O . LEU B 1 110 ? 9.242 -5.805 10.047 1 94.62 110 LEU B O 1
ATOM 2524 N N . HIS B 1 111 ? 10.969 -5.469 8.672 1 91.38 111 HIS B N 1
ATOM 2525 C CA . HIS B 1 111 ? 12.008 -5.535 9.695 1 91.38 111 HIS B CA 1
ATOM 2526 C C . HIS B 1 111 ? 12.93 -4.324 9.625 1 91.38 111 HIS B C 1
ATOM 2528 O O . HIS B 1 111 ? 12.836 -3.52 8.703 1 91.38 111 HIS B O 1
ATOM 2534 N N . ASP B 1 112 ? 13.742 -4.246 10.625 1 91.94 112 ASP B N 1
ATOM 2535 C CA . ASP B 1 112 ? 14.727 -3.166 10.609 1 91.94 112 ASP B CA 1
ATOM 2536 C C . ASP B 1 112 ? 15.945 -3.549 9.773 1 91.94 112 ASP B C 1
ATOM 2538 O O . ASP B 1 112 ? 16.625 -4.527 10.078 1 91.94 112 ASP B O 1
ATOM 2542 N N . TYR B 1 113 ? 16.156 -2.828 8.742 1 90.62 113 TYR B N 1
ATOM 2543 C CA . TYR B 1 113 ? 17.312 -3.068 7.879 1 90.62 113 TYR B CA 1
ATOM 2544 C C . TYR B 1 113 ? 18.328 -1.938 7.996 1 90.62 113 TYR B C 1
ATOM 2546 O O . TYR B 1 113 ? 19.453 -2.055 7.508 1 90.62 113 TYR B O 1
ATOM 2554 N N . ASN B 1 114 ? 17.812 -0.79 8.523 1 79.62 114 ASN B N 1
ATOM 2555 C CA . ASN B 1 114 ? 18.656 0.38 8.773 1 79.62 114 ASN B CA 1
ATOM 2556 C C . ASN B 1 114 ? 18.719 0.717 10.258 1 79.62 114 ASN B C 1
ATOM 2558 O O . ASN B 1 114 ? 18.062 1.654 10.719 1 79.62 114 ASN B O 1
ATOM 2562 N N . PRO B 1 115 ? 19.531 -0.087 10.914 1 67.75 115 PRO B N 1
ATOM 2563 C CA . PRO B 1 115 ? 19.469 0.233 12.336 1 67.75 115 PRO B CA 1
ATOM 2564 C C . PRO B 1 115 ? 19.938 1.654 12.641 1 67.75 115 PRO B C 1
ATOM 2566 O O . PRO B 1 115 ? 20.859 2.156 12 1 67.75 115 PRO B O 1
ATOM 2569 N N . GLY B 1 116 ? 19.078 2.453 13.125 1 60.75 116 GLY B N 1
ATOM 2570 C CA . GLY B 1 116 ? 19.391 3.82 13.516 1 60.75 116 GLY B CA 1
ATOM 2571 C C . GLY B 1 116 ? 20.406 3.904 14.641 1 60.75 116 GLY B C 1
ATOM 2572 O O . GLY B 1 116 ? 20.875 2.879 15.141 1 60.75 116 GLY B O 1
ATOM 2573 N N . TRP B 1 117 ? 20.859 5.051 14.898 1 53.94 117 TRP B N 1
ATOM 2574 C CA . TRP B 1 117 ? 21.844 5.34 15.922 1 53.94 117 TRP B CA 1
ATOM 2575 C C . TRP B 1 117 ? 21.484 4.68 17.25 1 53.94 117 TRP B C 1
ATOM 2577 O O . TRP B 1 117 ? 22.328 4.086 17.906 1 53.94 117 TRP B O 1
ATOM 2587 N N . ASN B 1 118 ? 20.234 4.867 17.703 1 54.62 118 ASN B N 1
ATOM 2588 C CA . ASN B 1 118 ? 19.906 4.34 19.016 1 54.62 118 ASN B CA 1
ATOM 2589 C C . ASN B 1 118 ? 19.031 3.094 18.922 1 54.62 118 ASN B C 1
ATOM 2591 O O . ASN B 1 118 ? 18.234 2.814 19.828 1 54.62 118 ASN B O 1
ATOM 2595 N N . ASN B 1 119 ? 19.219 2.359 18.062 1 56.38 119 ASN B N 1
ATOM 2596 C CA . ASN B 1 119 ? 18.609 1.043 17.938 1 56.38 119 ASN B CA 1
ATOM 2597 C C . ASN B 1 119 ? 17.094 1.147 17.75 1 56.38 119 ASN B C 1
ATOM 2599 O O . ASN B 1 119 ? 16.359 0.184 18 1 56.38 119 ASN B O 1
ATOM 2603 N N . HIS B 1 120 ? 16.609 2.416 17.688 1 65.88 120 HIS B N 1
ATOM 2604 C CA . HIS B 1 120 ? 15.172 2.521 17.453 1 65.88 120 HIS B CA 1
ATOM 2605 C C . HIS B 1 120 ? 14.867 3.109 16.094 1 65.88 120 HIS B C 1
ATOM 2607 O O . HIS B 1 120 ? 15.117 4.289 15.844 1 65.88 120 HIS B O 1
ATOM 2613 N N . SER B 1 121 ? 14.539 2.24 15.141 1 83 121 SER B N 1
ATOM 2614 C CA . SER B 1 121 ? 14.18 2.83 13.852 1 83 121 SER B CA 1
ATOM 2615 C C . SER B 1 121 ? 12.664 2.871 13.664 1 83 121 SER B C 1
ATOM 2617 O O . SER B 1 121 ? 11.938 2.123 14.312 1 83 121 SER B O 1
ATOM 2619 N N . THR B 1 122 ? 12.211 3.951 13.109 1 91.25 122 THR B N 1
ATOM 2620 C CA . THR B 1 122 ? 10.805 4.152 12.789 1 91.25 122 THR B CA 1
ATOM 2621 C C . THR B 1 122 ? 10.5 3.67 11.375 1 91.25 122 THR B C 1
ATOM 2623 O O . THR B 1 122 ? 11.406 3.504 10.562 1 91.25 122 THR B O 1
ATOM 2626 N N . PRO B 1 123 ? 9.242 3.41 11.023 1 93.88 123 PRO B N 1
ATOM 2627 C CA . PRO B 1 123 ? 8.875 2.889 9.711 1 93.88 123 PRO B CA 1
ATOM 2628 C C . PRO B 1 123 ? 9.375 3.771 8.562 1 93.88 123 PRO B C 1
ATOM 2630 O O . PRO B 1 123 ? 9.805 3.26 7.531 1 93.88 123 PRO B O 1
ATOM 2633 N N . VAL B 1 124 ? 9.43 5.066 8.734 1 93.56 124 VAL B N 1
ATOM 2634 C CA . VAL B 1 124 ? 9.789 5.961 7.641 1 93.56 124 VAL B CA 1
ATOM 2635 C C . VAL B 1 124 ? 11.297 5.906 7.406 1 93.56 124 VAL B C 1
ATOM 2637 O O . VAL B 1 124 ? 11.789 6.379 6.379 1 93.56 124 VAL B O 1
ATOM 2640 N N . GLN B 1 125 ? 12.031 5.336 8.328 1 93 125 GLN B N 1
ATOM 2641 C CA . GLN B 1 125 ? 13.484 5.199 8.18 1 93 125 GLN B CA 1
ATOM 2642 C C . GLN B 1 125 ? 13.844 3.895 7.477 1 93 125 GLN B C 1
ATOM 2644 O O . GLN B 1 125 ? 15.008 3.67 7.137 1 93 125 GLN B O 1
ATOM 2649 N N . GLN B 1 126 ? 12.898 3.074 7.324 1 95.06 126 GLN B N 1
ATOM 2650 C CA . GLN B 1 126 ? 13.133 1.78 6.695 1 95.06 126 GLN B CA 1
ATOM 2651 C C . GLN B 1 126 ? 12.883 1.848 5.191 1 95.06 126 GLN B C 1
ATOM 2653 O O . GLN B 1 126 ? 12.102 2.68 4.723 1 95.06 126 GLN B O 1
ATOM 2658 N N . PRO B 1 127 ? 13.547 0.909 4.441 1 96.94 127 PRO B N 1
ATOM 2659 C CA . PRO B 1 127 ? 13.344 0.921 2.992 1 96.94 127 PRO B CA 1
ATOM 2660 C C . PRO B 1 127 ? 11.906 0.596 2.594 1 96.94 127 PRO B C 1
ATOM 2662 O O . PRO B 1 127 ? 11.258 -0.238 3.232 1 96.94 127 PRO B O 1
ATOM 2665 N N . ARG B 1 128 ? 11.43 1.236 1.595 1 98.69 128 ARG B N 1
ATOM 2666 C CA . ARG B 1 128 ? 10.164 1.005 0.917 1 98.69 128 ARG B CA 1
ATOM 2667 C C . ARG B 1 128 ? 10.258 1.361 -0.562 1 98.69 128 ARG B C 1
ATOM 2669 O O . ARG B 1 128 ? 11.031 2.238 -0.946 1 98.69 128 ARG B O 1
ATOM 2676 N N . PHE B 1 129 ? 9.492 0.648 -1.376 1 98.88 129 PHE B N 1
ATOM 2677 C CA . PHE B 1 129 ? 9.656 0.878 -2.807 1 98.88 129 PHE B CA 1
ATOM 2678 C C . PHE B 1 129 ? 8.406 0.442 -3.57 1 98.88 129 PHE B C 1
ATOM 2680 O O . PHE B 1 129 ? 7.586 -0.312 -3.047 1 98.88 129 PHE B O 1
ATOM 2687 N N . THR B 1 130 ? 8.25 1.004 -4.688 1 98.94 130 THR B N 1
ATOM 2688 C CA . THR B 1 130 ? 7.203 0.632 -5.633 1 98.94 130 THR B CA 1
ATOM 2689 C C . THR B 1 130 ? 7.809 0.063 -6.91 1 98.94 130 THR B C 1
ATOM 2691 O O . THR B 1 130 ? 8.742 0.644 -7.477 1 98.94 130 THR B O 1
ATOM 2694 N N . MET B 1 131 ? 7.32 -1.074 -7.277 1 98.94 131 MET B N 1
ATOM 2695 C CA . MET B 1 131 ? 7.66 -1.717 -8.539 1 98.94 131 MET B CA 1
ATOM 2696 C C . MET B 1 131 ? 6.551 -1.514 -9.57 1 98.94 131 MET B C 1
ATOM 2698 O O . MET B 1 131 ? 5.371 -1.675 -9.258 1 98.94 131 MET B O 1
ATOM 2702 N N . PHE B 1 132 ? 6.984 -1.147 -10.766 1 98.94 132 PHE B N 1
ATOM 2703 C CA . PHE B 1 132 ? 6.055 -0.957 -11.875 1 98.94 132 PHE B CA 1
ATOM 2704 C C . PHE B 1 132 ? 6.164 -2.1 -12.875 1 98.94 132 PHE B C 1
ATOM 2706 O O . PHE B 1 132 ? 7.254 -2.617 -13.117 1 98.94 132 PHE B O 1
ATOM 2713 N N . GLY B 1 133 ? 5.031 -2.436 -13.422 1 98.81 133 GLY B N 1
ATOM 2714 C CA . GLY B 1 133 ? 5.129 -3.484 -14.422 1 98.81 133 GLY B CA 1
ATOM 2715 C C . GLY B 1 133 ? 3.783 -3.914 -14.977 1 98.81 133 GLY B C 1
ATOM 2716 O O . GLY B 1 133 ? 2.846 -3.115 -15.031 1 98.81 133 GLY B O 1
ATOM 2717 N N . ARG B 1 134 ? 3.754 -5.082 -15.562 1 98.81 134 ARG B N 1
ATOM 2718 C CA . ARG B 1 134 ? 2.555 -5.715 -16.109 1 98.81 134 ARG B CA 1
ATOM 2719 C C . ARG B 1 134 ? 2.299 -7.062 -15.438 1 98.81 134 ARG B C 1
ATOM 2721 O O . ARG B 1 134 ? 3.197 -7.633 -14.812 1 98.81 134 ARG B O 1
ATOM 2728 N N . ILE B 1 135 ? 1.11 -7.512 -15.578 1 98.75 135 ILE B N 1
ATOM 2729 C CA . ILE B 1 135 ? 0.75 -8.773 -14.938 1 98.75 135 ILE B CA 1
ATOM 2730 C C . ILE B 1 135 ? 0.117 -9.711 -15.961 1 98.75 135 ILE B C 1
ATOM 2732 O O . ILE B 1 135 ? -0.653 -9.273 -16.828 1 98.75 135 ILE B O 1
ATOM 2736 N N . GLU B 1 136 ? 0.499 -10.961 -15.883 1 98.25 136 GLU B N 1
ATOM 2737 C CA . GLU B 1 136 ? -0.011 -11.984 -16.797 1 98.25 136 GLU B CA 1
ATOM 2738 C C . GLU B 1 136 ? -0.472 -13.227 -16.031 1 98.25 136 GLU B C 1
ATOM 2740 O O . GLU B 1 136 ? 0.153 -13.625 -15.055 1 98.25 136 GLU B O 1
ATOM 2745 N N . ARG B 1 137 ? -1.529 -13.828 -16.594 1 98.06 137 ARG B N 1
ATOM 2746 C CA . ARG B 1 137 ? -1.976 -15.094 -16.016 1 98.06 137 ARG B CA 1
ATOM 2747 C C . ARG B 1 137 ? -0.957 -16.203 -16.281 1 98.06 137 ARG B C 1
ATOM 2749 O O . ARG B 1 137 ? -0.396 -16.297 -17.375 1 98.06 137 ARG B O 1
ATOM 2756 N N . VAL B 1 138 ? -0.693 -16.922 -15.234 1 98.25 138 VAL B N 1
ATOM 2757 C CA . VAL B 1 138 ? 0.149 -18.109 -15.398 1 98.25 138 VAL B CA 1
ATOM 2758 C C . VAL B 1 138 ? -0.627 -19.203 -16.125 1 98.25 138 VAL B C 1
ATOM 2760 O O . VAL B 1 138 ? -1.767 -19.516 -15.773 1 98.25 138 VAL B O 1
ATOM 2763 N N . PRO B 1 139 ? -0.035 -19.781 -17.156 1 97.69 139 PRO B N 1
ATOM 2764 C CA . PRO B 1 139 ? -0.735 -20.828 -17.891 1 97.69 139 PRO B CA 1
ATOM 2765 C C . PRO B 1 139 ? -1.143 -22 -16.984 1 97.69 139 PRO B C 1
ATOM 2767 O O . PRO B 1 139 ? -0.41 -22.344 -16.047 1 97.69 139 PRO B O 1
ATOM 2770 N N . GLU B 1 140 ? -2.26 -22.625 -17.359 1 95.69 140 GLU B N 1
ATOM 2771 C CA . GLU B 1 140 ? -2.799 -23.719 -16.562 1 95.69 140 GLU B CA 1
ATOM 2772 C C . GLU B 1 140 ? -1.781 -24.859 -16.438 1 95.69 140 GLU B C 1
ATOM 2774 O O . GLU B 1 140 ? -1.728 -25.531 -15.414 1 95.69 140 GLU B O 1
ATOM 2779 N N . SER B 1 141 ? -0.993 -25.062 -17.438 1 97.5 141 SER B N 1
ATOM 2780 C CA . SER B 1 141 ? -0.001 -26.141 -17.453 1 97.5 141 SER B CA 1
ATOM 2781 C C . SER B 1 141 ? 1.07 -25.922 -16.391 1 97.5 141 SER B C 1
ATOM 2783 O O . SER B 1 141 ? 1.801 -26.844 -16.047 1 97.5 141 SER B O 1
ATOM 2785 N N . LYS B 1 142 ? 1.156 -24.703 -15.852 1 97.62 142 LYS B N 1
ATOM 2786 C CA . LYS B 1 142 ? 2.205 -24.391 -14.883 1 97.62 142 LYS B CA 1
ATOM 2787 C C . LYS B 1 142 ? 1.629 -24.219 -13.477 1 97.62 142 LYS B C 1
ATOM 2789 O O . LYS B 1 142 ? 2.33 -23.781 -12.562 1 97.62 142 LYS B O 1
ATOM 2794 N N . THR B 1 143 ? 0.415 -24.516 -13.281 1 97.12 143 THR B N 1
ATOM 2795 C CA . THR B 1 143 ? -0.292 -24.266 -12.031 1 97.12 143 THR B CA 1
ATOM 2796 C C . THR B 1 143 ? 0.329 -25.062 -10.891 1 97.12 143 THR B C 1
ATOM 2798 O O . THR B 1 143 ? 0.479 -24.547 -9.773 1 97.12 143 THR B O 1
ATOM 2801 N N . GLU B 1 144 ? 0.656 -26.297 -11.141 1 97.12 144 GLU B N 1
ATOM 2802 C CA . GLU B 1 144 ? 1.21 -27.141 -10.086 1 97.12 144 GLU B CA 1
ATOM 2803 C C . GLU B 1 144 ? 2.547 -26.594 -9.586 1 97.12 144 GLU B C 1
ATOM 2805 O O . GLU B 1 144 ? 2.787 -26.531 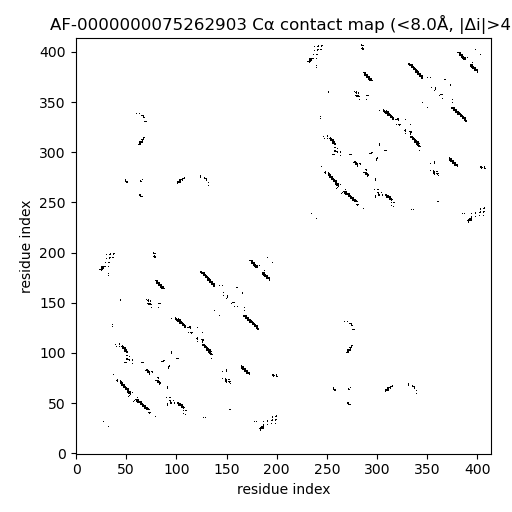-8.383 1 97.12 144 GLU B O 1
ATOM 2810 N N . MET B 1 145 ? 3.363 -26.25 -10.5 1 97.56 145 MET B N 1
ATOM 2811 C CA . MET B 1 145 ? 4.648 -25.656 -10.133 1 97.56 145 MET B CA 1
ATOM 2812 C C . MET B 1 145 ? 4.449 -24.328 -9.398 1 97.56 145 MET B C 1
ATOM 2814 O O . MET B 1 145 ? 5.129 -24.062 -8.406 1 97.56 145 MET B O 1
ATOM 2818 N N . ALA B 1 146 ? 3.572 -23.5 -9.875 1 98.5 146 ALA B N 1
ATOM 2819 C CA . ALA B 1 146 ? 3.264 -22.234 -9.242 1 98.5 146 ALA B CA 1
ATOM 2820 C C . ALA B 1 146 ? 2.775 -22.422 -7.809 1 98.5 146 ALA B C 1
ATOM 2822 O O . ALA B 1 146 ? 3.178 -21.703 -6.898 1 98.5 146 ALA B O 1
ATOM 2823 N N . MET B 1 147 ? 1.949 -23.469 -7.594 1 98.44 147 MET B N 1
ATOM 2824 C CA . MET B 1 147 ? 1.428 -23.75 -6.262 1 98.44 147 MET B CA 1
ATOM 2825 C C . MET B 1 147 ? 2.551 -24.156 -5.312 1 98.44 147 MET B C 1
ATOM 2827 O O . MET B 1 147 ? 2.598 -23.703 -4.168 1 98.44 147 MET B O 1
ATOM 2831 N N . ASP B 1 148 ? 3.434 -24.922 -5.844 1 98.06 148 ASP B N 1
ATOM 2832 C CA . ASP B 1 148 ? 4.57 -25.359 -5.039 1 98.06 148 ASP B CA 1
ATOM 2833 C C . ASP B 1 148 ? 5.418 -24.156 -4.605 1 98.06 148 ASP B C 1
ATOM 2835 O O . ASP B 1 148 ? 5.777 -24.047 -3.432 1 98.06 148 ASP B O 1
ATOM 2839 N N . CYS B 1 149 ? 5.672 -23.281 -5.473 1 98.19 149 CYS B N 1
ATOM 2840 C CA . CYS B 1 149 ? 6.477 -22.109 -5.18 1 98.19 149 CYS B CA 1
ATOM 2841 C C . CYS B 1 149 ? 5.746 -21.172 -4.227 1 98.19 149 CYS B C 1
ATOM 2843 O O . CYS B 1 149 ? 6.324 -20.688 -3.25 1 98.19 149 CYS B O 1
ATOM 2845 N N . PHE B 1 150 ? 4.496 -20.969 -4.508 1 98.75 150 PHE B N 1
ATOM 2846 C CA . PHE B 1 150 ? 3.715 -20.016 -3.721 1 98.75 150 PHE B CA 1
ATOM 2847 C C . PHE B 1 150 ? 3.559 -20.5 -2.285 1 98.75 150 PHE B C 1
ATOM 2849 O O . PHE B 1 150 ? 3.686 -19.719 -1.342 1 98.75 150 PHE B O 1
ATOM 2856 N N . THR B 1 151 ? 3.391 -21.781 -2.066 1 98.31 151 THR B N 1
ATOM 2857 C CA . THR B 1 151 ? 3.074 -22.312 -0.745 1 98.31 151 THR B CA 1
ATOM 2858 C C . THR B 1 151 ? 4.344 -22.469 0.087 1 98.31 151 THR B C 1
ATOM 2860 O O . THR B 1 151 ? 4.27 -22.688 1.301 1 98.31 151 THR B O 1
ATOM 2863 N N . LYS B 1 152 ? 5.477 -22.391 -0.563 1 97.81 152 LYS B N 1
ATOM 2864 C CA . LYS B 1 152 ? 6.715 -22.281 0.205 1 97.81 152 LYS B CA 1
ATOM 2865 C C . LYS B 1 152 ? 6.734 -21 1.033 1 97.81 152 LYS B C 1
ATOM 2867 O O . LYS B 1 152 ? 7.32 -20.953 2.117 1 97.81 152 LYS B O 1
ATOM 2872 N N . THR B 1 153 ? 6.105 -19.969 0.506 1 98.06 153 THR B N 1
ATOM 2873 C CA . THR B 1 153 ? 6.012 -18.703 1.202 1 98.06 153 THR B CA 1
ATOM 2874 C C . THR B 1 153 ? 4.727 -18.609 2.02 1 98.06 153 THR B C 1
ATOM 2876 O O . THR B 1 153 ? 4.723 -18.078 3.131 1 98.06 153 THR B O 1
ATOM 2879 N N . HIS B 1 154 ? 3.672 -19.125 1.471 1 98 154 HIS B N 1
ATOM 2880 C CA . HIS B 1 154 ? 2.35 -19.047 2.078 1 98 154 HIS B CA 1
ATOM 2881 C C . HIS B 1 154 ? 1.69 -20.422 2.141 1 98 154 HIS B C 1
ATOM 2883 O O . HIS B 1 154 ? 0.787 -20.719 1.356 1 98 154 HIS B O 1
ATOM 2889 N N . ALA B 1 155 ? 1.989 -21.156 3.133 1 97.06 155 ALA B N 1
ATOM 2890 C CA . ALA B 1 155 ? 1.508 -22.531 3.256 1 97.06 155 ALA B CA 1
ATOM 2891 C C . ALA B 1 155 ? -0.006 -22.562 3.447 1 97.06 155 ALA B C 1
ATOM 2893 O O . ALA B 1 155 ? -0.675 -23.484 2.98 1 97.06 155 ALA B O 1
ATOM 2894 N N . GLU B 1 156 ? -0.568 -21.578 4.043 1 94.38 156 GLU B N 1
ATOM 2895 C CA . GLU B 1 156 ? -1.995 -21.547 4.348 1 94.38 156 GLU B CA 1
ATOM 2896 C C . GLU B 1 156 ? -2.83 -21.406 3.078 1 94.38 156 GLU B C 1
ATOM 2898 O O . GLU B 1 156 ? -4.047 -21.594 3.107 1 94.38 156 GLU B O 1
ATOM 2903 N N . ALA B 1 157 ? -2.178 -21.141 1.992 1 96.19 157 ALA B N 1
ATOM 2904 C CA . ALA B 1 157 ? -2.898 -20.906 0.743 1 96.19 157 ALA B CA 1
ATOM 2905 C C . ALA B 1 157 ? -3.176 -22.219 0.017 1 96.19 157 ALA B C 1
ATOM 2907 O O . ALA B 1 157 ? -3.9 -22.25 -0.98 1 96.19 157 ALA B O 1
ATOM 2908 N N . ARG B 1 158 ? -2.67 -23.328 0.454 1 96.44 158 ARG B N 1
ATOM 2909 C CA . ARG B 1 158 ? -2.77 -24.609 -0.237 1 96.44 158 ARG B CA 1
ATOM 2910 C C . ARG B 1 158 ? -4.223 -24.969 -0.52 1 96.44 158 ARG B C 1
ATOM 2912 O O . ARG B 1 158 ? -4.57 -25.344 -1.643 1 96.44 158 ARG B O 1
ATOM 2919 N N . PRO B 1 159 ? -5.133 -24.75 0.443 1 95.19 159 PRO B N 1
ATOM 2920 C CA . PRO B 1 159 ? -6.52 -25.141 0.172 1 95.19 159 PRO B CA 1
ATOM 2921 C C . PRO B 1 159 ? -7.215 -24.203 -0.808 1 95.19 159 PRO B C 1
ATOM 2923 O O . PRO B 1 159 ? -8.289 -24.531 -1.324 1 95.19 159 PRO B O 1
ATOM 2926 N N . TRP B 1 160 ? -6.629 -23.047 -1.106 1 95.75 160 TRP B N 1
ATOM 2927 C CA . TRP B 1 160 ? -7.293 -22.078 -1.957 1 95.75 160 TRP B CA 1
ATOM 2928 C C . TRP B 1 160 ? -7.359 -22.562 -3.4 1 95.75 160 TRP B C 1
ATOM 2930 O O . TRP B 1 160 ? -8.148 -22.047 -4.199 1 95.75 160 TRP B O 1
ATOM 2940 N N . LYS B 1 161 ? -6.516 -23.547 -3.729 1 93.81 161 LYS B N 1
ATOM 2941 C CA . LYS B 1 161 ? -6.492 -24.094 -5.078 1 93.81 161 LYS B CA 1
ATOM 2942 C C . LYS B 1 161 ? -7.832 -24.734 -5.438 1 93.81 161 LYS B C 1
ATOM 2944 O O . LYS B 1 161 ? -8.156 -24.891 -6.617 1 93.81 161 LYS B O 1
ATOM 2949 N N . SER B 1 162 ? -8.617 -25.094 -4.453 1 94.12 162 SER B N 1
ATOM 2950 C CA . SER B 1 162 ? -9.906 -25.75 -4.676 1 94.12 162 SER B CA 1
ATOM 2951 C C . SER B 1 162 ? -10.969 -24.734 -5.094 1 94.12 162 SER B C 1
ATOM 2953 O O . SER B 1 162 ? -12.039 -25.125 -5.578 1 94.12 162 SER B O 1
ATOM 2955 N N . PHE B 1 163 ? -10.648 -23.422 -4.91 1 93.56 163 PHE B N 1
ATOM 2956 C CA . PHE B 1 163 ? -11.586 -22.375 -5.336 1 93.56 163 PHE B CA 1
ATOM 2957 C C . PHE B 1 163 ? -11.406 -22.062 -6.816 1 93.56 163 PHE B C 1
ATOM 2959 O O . PHE B 1 163 ? -10.312 -21.688 -7.25 1 93.56 163 PHE B O 1
ATOM 2966 N N . HIS B 1 164 ? -12.43 -22.078 -7.582 1 94.31 164 HIS B N 1
ATOM 2967 C CA . HIS B 1 164 ? -12.359 -21.984 -9.031 1 94.31 164 HIS B CA 1
ATOM 2968 C C . HIS B 1 164 ? -12.023 -20.562 -9.477 1 94.31 164 HIS B C 1
ATOM 2970 O O . HIS B 1 164 ? -11.641 -20.328 -10.625 1 94.31 164 HIS B O 1
ATOM 2976 N N . ASP B 1 165 ? -12.266 -19.609 -8.602 1 95.69 165 ASP B N 1
ATOM 2977 C CA . ASP B 1 165 ? -12.039 -18.203 -8.977 1 95.69 165 ASP B CA 1
ATOM 2978 C C . ASP B 1 165 ? -10.594 -17.797 -8.695 1 95.69 165 ASP B C 1
ATOM 2980 O O . ASP B 1 165 ? -10.195 -16.672 -9.016 1 95.69 165 ASP B O 1
ATOM 2984 N N . PHE B 1 166 ? -9.789 -18.75 -8.156 1 97.5 166 PHE B N 1
ATOM 2985 C CA . PHE B 1 166 ? -8.398 -18.406 -7.883 1 97.5 166 PHE B CA 1
ATOM 2986 C C . PHE B 1 166 ? -7.5 -18.812 -9.047 1 97.5 166 PHE B C 1
ATOM 2988 O O . PHE B 1 166 ? -7.656 -19.891 -9.609 1 97.5 166 PHE B O 1
ATOM 2995 N N . ASN B 1 167 ? -6.574 -17.906 -9.391 1 98.06 167 ASN B N 1
ATOM 2996 C CA . ASN B 1 167 ? -5.602 -18.141 -10.461 1 98.06 167 ASN B CA 1
ATOM 2997 C C . ASN B 1 167 ? -4.238 -17.547 -10.102 1 98.06 167 ASN B C 1
ATOM 2999 O O . ASN B 1 167 ? -4.145 -16.625 -9.305 1 98.06 167 ASN B O 1
ATOM 3003 N N . PHE B 1 168 ? -3.242 -18.188 -10.719 1 98.56 168 PHE B N 1
ATOM 3004 C CA . PHE B 1 168 ? -1.894 -17.656 -10.562 1 98.56 168 PHE B CA 1
ATOM 3005 C C . PHE B 1 168 ? -1.604 -16.578 -11.609 1 98.56 168 PHE B C 1
ATOM 3007 O O . PHE B 1 168 ? -2.002 -16.719 -12.766 1 98.56 168 PHE B O 1
ATOM 3014 N N . TYR B 1 169 ? -0.891 -15.586 -11.195 1 98.69 169 TYR B N 1
ATOM 3015 C CA . TYR B 1 169 ? -0.414 -14.5 -12.031 1 98.69 169 TYR B CA 1
ATOM 3016 C C . TYR B 1 169 ? 1.063 -14.219 -11.781 1 98.69 169 TYR B C 1
ATOM 3018 O O . TYR B 1 169 ? 1.567 -14.461 -10.68 1 98.69 169 TYR B O 1
ATOM 3026 N N . GLU B 1 170 ? 1.699 -13.789 -12.781 1 98.81 170 GLU B N 1
ATOM 3027 C CA . GLU B 1 170 ? 3.07 -13.312 -12.625 1 98.81 170 GLU B CA 1
ATOM 3028 C C . GLU B 1 170 ? 3.168 -11.812 -12.914 1 98.81 170 GLU B C 1
ATOM 3030 O O . GLU B 1 170 ? 2.705 -11.344 -13.953 1 98.81 170 GLU B O 1
ATOM 3035 N N . PHE B 1 171 ? 3.623 -11.07 -12 1 98.94 171 PHE B N 1
ATOM 3036 C CA . PHE B 1 171 ? 3.928 -9.648 -12.148 1 98.94 171 PHE B CA 1
ATOM 3037 C C . PHE B 1 171 ? 5.34 -9.453 -12.68 1 98.94 171 PHE B C 1
ATOM 3039 O O . PHE B 1 171 ? 6.316 -9.789 -12.008 1 98.94 171 PHE B O 1
ATOM 3046 N N . HIS B 1 172 ? 5.406 -8.883 -13.859 1 98.88 172 HIS B N 1
ATOM 3047 C CA . HIS B 1 172 ? 6.672 -8.625 -14.539 1 98.88 172 HIS B CA 1
ATOM 3048 C C . HIS B 1 172 ? 7.176 -7.215 -14.266 1 98.88 172 HIS B C 1
ATOM 3050 O O . HIS B 1 172 ? 6.59 -6.238 -14.734 1 98.88 172 HIS B O 1
ATOM 3056 N N . VAL B 1 173 ? 8.312 -7.16 -13.547 1 98.88 173 VAL B N 1
ATOM 3057 C CA . VAL B 1 173 ? 8.844 -5.875 -13.109 1 98.88 173 VAL B CA 1
ATOM 3058 C C . VAL B 1 173 ? 9.484 -5.152 -14.289 1 98.88 173 VAL B C 1
ATOM 3060 O O . VAL B 1 173 ? 10.273 -5.742 -15.031 1 98.88 173 VAL B O 1
ATOM 3063 N N . LYS B 1 174 ? 9.156 -3.854 -14.383 1 98.62 174 LYS B N 1
ATOM 3064 C CA . LYS B 1 174 ? 9.727 -3.029 -15.445 1 98.62 174 LYS B CA 1
ATOM 3065 C C . LYS B 1 174 ? 10.516 -1.858 -14.859 1 98.62 174 LYS B C 1
ATOM 3067 O O . LYS B 1 174 ? 11.367 -1.281 -15.539 1 98.62 174 LYS B O 1
ATOM 3072 N N . GLY B 1 175 ? 10.195 -1.451 -13.664 1 98.5 175 GLY B N 1
ATOM 3073 C CA . GLY B 1 175 ? 10.852 -0.348 -12.984 1 98.5 175 GLY B CA 1
ATOM 3074 C C . GLY B 1 175 ? 10.633 -0.355 -11.484 1 98.5 175 GLY B C 1
ATOM 3075 O O . GLY B 1 175 ? 9.688 -0.976 -10.992 1 98.5 175 GLY B O 1
ATOM 3076 N N . ILE B 1 176 ? 11.586 0.279 -10.766 1 98.88 176 ILE B N 1
ATOM 3077 C CA . ILE B 1 176 ? 11.508 0.325 -9.312 1 98.88 176 ILE B CA 1
ATOM 3078 C C . ILE B 1 176 ? 11.891 1.721 -8.82 1 98.88 176 ILE B C 1
ATOM 3080 O O . ILE B 1 176 ? 12.945 2.248 -9.18 1 98.88 176 ILE B O 1
ATOM 3084 N N . TYR B 1 177 ? 11.055 2.355 -8.156 1 98.81 177 TYR B N 1
ATOM 3085 C CA . TYR B 1 177 ? 11.383 3.57 -7.422 1 98.81 177 TYR B CA 1
ATOM 3086 C C . TYR B 1 177 ? 11.578 3.277 -5.938 1 98.81 177 TYR B C 1
ATOM 3088 O O . TYR B 1 177 ? 10.648 2.814 -5.27 1 98.81 177 TYR B O 1
ATOM 3096 N N . TYR B 1 178 ? 12.766 3.584 -5.418 1 98.62 178 TYR B N 1
ATOM 3097 C CA . TYR B 1 178 ? 13.25 3.137 -4.121 1 98.62 178 TYR B CA 1
ATOM 3098 C C . TYR B 1 178 ? 13.453 4.316 -3.178 1 98.62 178 TYR B C 1
ATOM 3100 O O . TYR B 1 178 ? 14.039 5.332 -3.562 1 98.62 178 TYR B O 1
ATOM 3108 N N . VAL B 1 179 ? 12.906 4.176 -1.963 1 98.06 179 VAL B N 1
ATOM 3109 C CA . VAL B 1 179 ? 13.141 5.098 -0.857 1 98.06 179 VAL B CA 1
ATOM 3110 C C . VAL B 1 179 ? 13.789 4.352 0.307 1 98.06 179 VAL B C 1
ATOM 3112 O O . VAL B 1 179 ? 13.109 3.643 1.053 1 98.06 179 VAL B O 1
ATOM 3115 N N . GLY B 1 180 ? 15.039 4.613 0.537 1 96.44 180 GLY B N 1
ATOM 3116 C CA . GLY B 1 180 ? 15.797 3.838 1.502 1 96.44 180 GLY B CA 1
ATOM 3117 C C . GLY B 1 180 ? 15.633 4.332 2.928 1 96.44 180 GLY B C 1
ATOM 3118 O O . GLY B 1 180 ? 16.109 3.691 3.869 1 96.44 180 GLY B O 1
ATOM 3119 N N . GLY B 1 181 ? 14.945 5.402 3.127 1 92.94 181 GLY B N 1
ATOM 3120 C CA . GLY B 1 181 ? 14.828 6.156 4.363 1 92.94 181 GLY B CA 1
ATOM 3121 C C . GLY B 1 181 ? 15.039 7.648 4.18 1 92.94 181 GLY B C 1
ATOM 3122 O O . GLY B 1 181 ? 14.586 8.227 3.186 1 92.94 181 GLY B O 1
ATOM 3123 N N . PHE B 1 182 ? 15.578 8.211 5.141 1 86.94 182 PHE B N 1
ATOM 3124 C CA . PHE B 1 182 ? 15.844 9.641 5.016 1 86.94 182 PHE B CA 1
ATOM 3125 C C . PHE B 1 182 ? 16.953 9.898 4.008 1 86.94 182 PHE B C 1
ATOM 3127 O O . PHE B 1 182 ? 17.969 9.195 4.004 1 86.94 182 PHE B O 1
ATOM 3134 N N . GLY B 1 183 ? 16.703 10.844 3.162 1 82.19 183 GLY B N 1
ATOM 3135 C CA . GLY B 1 183 ? 17.703 11.25 2.189 1 82.19 183 GLY B CA 1
ATOM 3136 C C . GLY B 1 183 ? 19 11.719 2.826 1 82.19 183 GLY B C 1
ATOM 3137 O O . GLY B 1 183 ? 19 12.148 3.98 1 82.19 183 GLY B O 1
ATOM 3138 N N . GLY B 1 184 ? 20.062 11.727 2.016 1 79.19 184 GLY B N 1
ATOM 3139 C CA . GLY B 1 184 ? 21.391 12.023 2.523 1 79.19 184 GLY B CA 1
ATOM 3140 C C . GLY B 1 184 ? 22.109 10.805 3.066 1 79.19 184 GLY B C 1
ATOM 3141 O O . GLY B 1 184 ? 23.25 10.516 2.672 1 79.19 184 GLY B O 1
ATOM 3142 N N . LEU B 1 185 ? 21.391 9.977 3.844 1 81.19 185 LEU B N 1
ATOM 3143 C CA . LEU B 1 185 ? 21.922 8.742 4.406 1 81.19 185 LEU B CA 1
ATOM 3144 C C . LEU B 1 185 ? 21.625 7.559 3.496 1 81.19 185 LEU B C 1
ATOM 3146 O O . LEU B 1 185 ? 22.469 6.676 3.326 1 81.19 185 LEU B O 1
ATOM 3150 N N . ASN B 1 186 ? 20.547 7.566 2.939 1 90.81 186 ASN B N 1
ATOM 3151 C CA . ASN B 1 186 ? 20.062 6.441 2.141 1 90.81 186 ASN B CA 1
ATOM 3152 C C . ASN B 1 186 ? 19.812 6.852 0.695 1 90.81 186 ASN B C 1
ATOM 3154 O O . ASN B 1 186 ? 19.531 8.023 0.416 1 90.81 186 ASN B O 1
ATOM 3158 N N . TYR B 1 187 ? 19.953 5.887 -0.198 1 95.19 187 TYR B N 1
ATOM 3159 C CA . TYR B 1 187 ? 19.609 6.117 -1.598 1 95.19 187 TYR B CA 1
ATOM 3160 C C . TYR B 1 187 ? 18.109 6.34 -1.763 1 95.19 187 TYR B C 1
ATOM 3162 O O . TYR B 1 187 ? 17.312 5.648 -1.142 1 95.19 187 TYR B O 1
ATOM 3170 N N . ILE B 1 188 ? 17.703 7.297 -2.488 1 97 188 ILE B N 1
ATOM 3171 C CA . ILE B 1 188 ? 16.344 7.539 -2.949 1 97 188 ILE B CA 1
ATOM 3172 C C . ILE B 1 188 ? 16.344 7.762 -4.461 1 97 188 ILE B C 1
ATOM 3174 O O . ILE B 1 188 ? 17.016 8.672 -4.961 1 97 188 ILE B O 1
ATOM 3178 N N . GLY B 1 189 ? 15.672 6.898 -5.199 1 97.12 189 GLY B N 1
ATOM 3179 C CA . GLY B 1 189 ? 15.648 7.051 -6.645 1 97.12 189 GLY B CA 1
ATOM 3180 C C . GLY B 1 189 ? 15.305 5.766 -7.371 1 97.12 189 GLY B C 1
ATOM 3181 O O . GLY B 1 189 ? 14.859 4.793 -6.754 1 97.12 189 GLY B O 1
ATOM 3182 N N . TRP B 1 190 ? 15.414 5.828 -8.656 1 98.06 190 TRP B N 1
ATOM 3183 C CA . TRP B 1 190 ? 15.133 4.676 -9.5 1 98.06 190 TRP B CA 1
ATOM 3184 C C . TRP B 1 190 ? 16.266 3.65 -9.422 1 98.06 190 TRP B C 1
ATOM 3186 O O . TRP B 1 190 ? 17.438 4.012 -9.453 1 98.06 190 TRP B O 1
ATOM 3196 N N . ILE B 1 191 ? 15.93 2.414 -9.289 1 98.19 191 ILE B N 1
ATOM 3197 C CA . ILE B 1 191 ? 16.875 1.313 -9.406 1 98.19 191 ILE B CA 1
ATOM 3198 C C . ILE B 1 191 ? 16.828 0.728 -10.812 1 98.19 191 ILE B C 1
ATOM 3200 O O . ILE B 1 191 ? 15.766 0.285 -11.266 1 98.19 191 ILE B O 1
ATOM 3204 N N . PRO B 1 192 ? 17.953 0.711 -11.516 1 97.62 192 PRO B N 1
ATOM 3205 C CA . PRO B 1 192 ? 17.953 0.092 -12.844 1 97.62 192 PRO B CA 1
ATOM 3206 C C . PRO B 1 192 ? 17.484 -1.359 -12.812 1 97.62 192 PRO B C 1
ATOM 3208 O O . PRO B 1 192 ? 17.859 -2.121 -11.922 1 97.62 192 PRO B O 1
ATOM 3211 N N . LEU B 1 193 ? 16.672 -1.653 -13.836 1 98.19 193 LEU B N 1
ATOM 3212 C CA . LEU B 1 193 ? 16.047 -2.967 -13.875 1 98.19 193 LEU B CA 1
ATOM 3213 C C . LEU B 1 193 ? 17.094 -4.074 -13.906 1 98.19 193 LEU B C 1
ATOM 3215 O O . LEU B 1 193 ? 16.953 -5.09 -13.219 1 98.19 193 LEU B O 1
ATOM 3219 N N . ASP B 1 194 ? 18.125 -3.896 -14.68 1 97.5 194 ASP B N 1
ATOM 3220 C CA . ASP B 1 194 ? 19.156 -4.918 -14.812 1 97.5 194 ASP B CA 1
ATOM 3221 C C . ASP B 1 194 ? 19.859 -5.164 -13.477 1 97.5 194 ASP B C 1
ATOM 3223 O O . ASP B 1 194 ? 20.188 -6.305 -13.141 1 97.5 194 ASP B O 1
ATOM 3227 N N . LEU B 1 195 ? 20.109 -4.098 -12.75 1 97.44 195 LEU B N 1
ATOM 3228 C CA . LEU B 1 195 ? 20.734 -4.23 -11.438 1 97.44 195 LEU B CA 1
ATOM 3229 C C . LEU B 1 195 ? 19.828 -5.012 -10.484 1 97.44 195 LEU B C 1
ATOM 3231 O O . LEU B 1 195 ? 20.297 -5.887 -9.75 1 97.44 195 LEU B O 1
ATOM 3235 N N . TYR B 1 196 ? 18.578 -4.762 -10.516 1 98.25 196 TYR B N 1
ATOM 3236 C CA . TYR B 1 196 ? 17.609 -5.465 -9.68 1 98.25 196 TYR B CA 1
ATOM 3237 C C . TYR B 1 196 ? 17.562 -6.945 -10.039 1 98.25 196 TYR B C 1
ATOM 3239 O O . TYR B 1 196 ? 17.609 -7.805 -9.156 1 98.25 196 TYR B O 1
ATOM 3247 N N . GLN B 1 197 ? 17.469 -7.203 -11.289 1 97.69 197 GLN B N 1
ATOM 3248 C CA . GLN B 1 197 ? 17.281 -8.57 -11.75 1 97.69 197 GLN B CA 1
ATOM 3249 C C . GLN B 1 197 ? 18.5 -9.43 -11.461 1 97.69 197 GLN B C 1
ATOM 3251 O O . GLN B 1 197 ? 18.375 -10.633 -11.219 1 97.69 197 GLN B O 1
ATOM 3256 N N . THR B 1 198 ? 19.641 -8.836 -11.336 1 95.69 198 THR B N 1
ATOM 3257 C CA . THR B 1 198 ? 20.875 -9.609 -11.156 1 95.69 198 THR B CA 1
ATOM 3258 C C . THR B 1 198 ? 21.312 -9.602 -9.695 1 95.69 198 THR B C 1
ATOM 3260 O O . THR B 1 198 ? 22.188 -10.375 -9.305 1 95.69 198 THR B O 1
ATOM 3263 N N . ALA B 1 199 ? 20.719 -8.773 -8.93 1 93.25 199 ALA B N 1
ATOM 3264 C CA . ALA B 1 199 ? 21.125 -8.609 -7.539 1 93.25 199 ALA B CA 1
ATOM 3265 C C . ALA B 1 199 ? 20.781 -9.852 -6.719 1 93.25 199 ALA B C 1
ATOM 3267 O O . ALA B 1 199 ? 21.344 -10.055 -5.633 1 93.25 199 ALA B O 1
ATOM 3268 N N . GLY B 1 200 ? 19.891 -10.703 -7.133 1 82.75 200 GLY B N 1
ATOM 3269 C CA . GLY B 1 200 ? 19.484 -11.898 -6.406 1 82.75 200 GLY B CA 1
ATOM 3270 C C . GLY B 1 200 ? 20.453 -13.055 -6.559 1 82.75 200 GLY B C 1
ATOM 3271 O O . GLY B 1 200 ? 20.375 -14.047 -5.836 1 82.75 200 GLY B O 1
ATOM 3272 N N . PHE B 1 201 ? 21.234 -13.047 -7.52 1 68.75 201 PHE B N 1
ATOM 3273 C CA . PHE B 1 201 ? 22.125 -14.156 -7.859 1 68.75 201 PHE B CA 1
ATOM 3274 C C . PHE B 1 201 ? 23.203 -14.328 -6.797 1 68.75 201 PHE B C 1
ATOM 3276 O O . PHE B 1 201 ? 23.688 -15.438 -6.562 1 68.75 201 PHE B O 1
ATOM 3283 N N . GLY B 1 202 ? 23.531 -13.312 -6.152 1 55.66 202 GLY B N 1
ATOM 3284 C CA . GLY B 1 202 ? 24.531 -13.547 -5.125 1 55.66 202 GLY B CA 1
ATOM 3285 C C . GLY B 1 202 ? 24 -14.359 -3.959 1 55.66 202 GLY B C 1
ATOM 3286 O O . GLY B 1 202 ? 24.781 -14.906 -3.176 1 55.66 202 GLY B O 1
ATOM 3287 N N . ARG B 1 203 ? 22.797 -14.32 -3.695 1 52 203 ARG B N 1
ATOM 3288 C CA . ARG B 1 203 ? 22.219 -15.141 -2.633 1 52 203 ARG B CA 1
ATOM 3289 C C . ARG B 1 203 ? 22.344 -16.625 -2.961 1 52 203 ARG B C 1
ATOM 3291 O O . ARG B 1 203 ? 22.344 -17.469 -2.061 1 52 203 ARG B O 1
ATOM 3298 N N . LEU B 1 204 ? 22.297 -16.938 -4.215 1 43.59 204 LEU B N 1
ATOM 3299 C CA . LEU B 1 204 ? 22.422 -18.328 -4.633 1 43.59 204 LEU B CA 1
ATOM 3300 C C . LEU B 1 204 ? 23.797 -18.875 -4.305 1 43.59 204 LEU B C 1
ATOM 3302 O O . LEU B 1 204 ? 23.938 -20.062 -3.98 1 43.59 204 LEU B O 1
ATOM 3306 N N . VAL B 1 205 ? 24.797 -18.047 -4.402 1 40.06 205 VAL B N 1
ATOM 3307 C CA . VAL B 1 205 ? 26.125 -18.641 -4.184 1 40.06 205 VAL B CA 1
ATOM 3308 C C . VAL B 1 205 ? 26.391 -18.75 -2.686 1 40.06 205 VAL B C 1
ATOM 3310 O O . VAL B 1 205 ? 27.328 -19.438 -2.27 1 40.06 205 VAL B O 1
ATOM 3313 N N . GLU B 1 206 ? 25.781 -17.891 -1.973 1 37.75 206 GLU B N 1
ATOM 3314 C CA . GLU B 1 206 ? 26.203 -18 -0.577 1 37.75 206 GLU B CA 1
ATOM 3315 C C . GLU B 1 206 ? 25.422 -19.094 0.139 1 37.75 206 GLU B C 1
ATOM 3317 O O . GLU B 1 206 ? 25.688 -19.406 1.302 1 37.75 206 GLU B O 1
ATOM 3322 N N . GLN B 1 207 ? 24.344 -19.578 -0.452 1 31.08 207 GLN B N 1
ATOM 3323 C CA . GLN B 1 207 ? 23.859 -20.766 0.241 1 31.08 207 GLN B CA 1
ATOM 3324 C C . GLN B 1 207 ? 24.641 -22.016 -0.171 1 31.08 207 GLN B C 1
ATOM 3326 O O . GLN B 1 207 ? 24.984 -22.172 -1.347 1 31.08 207 GLN B O 1
#

Radius of gyration: 26.79 Å; Cα contacts (8 Å, |Δi|>4): 819; chains: 2; bounding box: 135×62×82 Å

Secondary structure (DSSP, 8-state):
--------------------------SS-HHHHHHHHHHHHHHH-EEEEEEEPPTTT-STTTT-EEEEEEE-B-TT-TTS-EEEEEETTSHHHHHHHH-TTSEEEEEE-SS-SS--TTS---GGGS-EEEEEEEEEEPPGGGHHHHHHHHHHH-GGGGGGGG-TTEEEEEEEEEEEEEE-SSBTTB-EEEEPHHHHHHTTHHHHHH-/--------------------------SS-HHHHHHHHHHHHHHH-EEEEEEEPPTTT-STTTT-EEEEEEE-B-TT-TTS-EEEEEETTSHHHHHHHH-TTSEEEEEE-SS-SS--TTS---GGGS-EEEEEEEEEEPPGGGHHHHHHHHHHH-GGGGGGGG-TTEEEEEEEEEEEEEE-SSBTTB-EEEEPHHHHHHTTHHHHHH-